Protein AF-0000000085178045 (afdb_homodimer)

Foldseek 3Di:
DDAAEEEEEFAAQAPCRLLRLQLSLLCLVQADPVRYHYWYWYQANVRWIATDDPVDQWDPNVDSVDIHGDDDDFTWDADFPDPFLRIAGPVPRHRDDTHAEYEYQYDFPCRQQLNVLVSCVRSLHFYFKFHNQLSNQQQFQVSLVVLCVVLVHFAFDKDKDAPVCNVVDAPVNRCVPQNDFKWKAQRRGDQCQLIDTHDDRVSVVVSNVSRVVPHRMMMIGHDDDFWKKKWKWFAAPDIFIFFIKTKDAPDPDRGNCLPRPDPPGIDIGPRDPDDPVLRVVVRVSVVSSCVSSRMGGIKMWIWGQHPVRRTHTYHIGRNFGRHPPTPHQSRVVSRPAHSNNSSVRSRVRSSVVSVVVVPDDDPVPD/DDAAEEEEEFAAQAPCRLLRLQLSLLCLVQADPVRYHYWYWYQANVRWIATDDPVPQWDPNVDSVDIHGDDDDFTWDADFPDPFLRIARPVPRHRDDTHAEYEYQYDFPCRQQLNVLVSCVRSLHFYFKFHNQLSNQQQFQVSLVVLCVVLVHFAFDKDKDAPVCNVVDAPVNRCVPQNDFKWKAQRRGDQCQLIDTHDDRVSVVVSNVSRVVPHRMMMIGHDDDFWKKKWKWFAAPDIFIFFIKTKDAPDPDRGNCLPRPDPPGIDIGPRDPDDPVLRVVVRVSVVSSCVSSRMGGIKMWIWGQHPVRRTHTYHIGRNFGNHPPTPHQSRVVSRPAHSNNSSVRSRVRSSVVSVVVVPDDDPVVD

Structure (mmCIF, N/CA/C/O backbone):
data_AF-0000000085178045-model_v1
#
loop_
_entity.id
_entity.type
_entity.pdbx_description
1 polymer 'D-alanine--D-alanine ligase'
#
loop_
_atom_site.group_PDB
_atom_site.id
_atom_site.type_symbol
_atom_site.label_atom_id
_atom_site.label_alt_id
_atom_site.label_comp_id
_atom_site.label_asym_id
_atom_site.label_entity_id
_atom_site.label_seq_id
_atom_site.pdbx_PDB_ins_code
_atom_site.Cartn_x
_atom_site.Cartn_y
_atom_site.Cartn_z
_atom_site.occupancy
_atom_site.B_iso_or_equiv
_atom_site.auth_seq_id
_atom_site.auth_comp_id
_atom_site.auth_asym_id
_atom_site.auth_atom_id
_atom_site.pdbx_PDB_model_num
ATOM 1 N N . MET A 1 1 ? 27.922 10.047 22.531 1 64.62 1 MET A N 1
ATOM 2 C CA . MET A 1 1 ? 27.5 9.07 21.547 1 64.62 1 MET A CA 1
ATOM 3 C C . MET A 1 1 ? 27.375 9.711 20.172 1 64.62 1 MET A C 1
ATOM 5 O O . MET A 1 1 ? 27.141 10.914 20.062 1 64.62 1 MET A O 1
ATOM 9 N N . ALA A 1 2 ? 27.75 9.148 19.156 1 86.88 2 ALA A N 1
ATOM 10 C CA . ALA A 1 2 ? 27.734 9.719 17.812 1 86.88 2 ALA A CA 1
ATOM 11 C C . ALA A 1 2 ? 26.312 10.125 17.391 1 86.88 2 ALA A C 1
ATOM 13 O O . ALA A 1 2 ? 25.359 9.43 17.719 1 86.88 2 ALA A O 1
ATOM 14 N N . LYS A 1 3 ? 26.203 11.328 16.875 1 94.88 3 LYS A N 1
ATOM 15 C CA . LYS A 1 3 ? 24.906 11.828 16.422 1 94.88 3 LYS A CA 1
ATOM 16 C C . LYS A 1 3 ? 24.312 10.914 15.359 1 94.88 3 LYS A C 1
ATOM 18 O O . LYS A 1 3 ? 25.031 10.352 14.531 1 94.88 3 LYS A O 1
ATOM 23 N N . GLN A 1 4 ? 23.047 10.727 15.445 1 96.69 4 GLN A N 1
ATOM 24 C CA . GLN A 1 4 ? 22.344 10.031 14.375 1 96.69 4 GLN A CA 1
ATOM 25 C C . GLN A 1 4 ? 22.125 10.938 13.172 1 96.69 4 GLN A C 1
ATOM 27 O O . GLN A 1 4 ? 21.844 12.133 13.328 1 96.69 4 GLN A O 1
ATOM 32 N N . ARG A 1 5 ? 22.328 10.414 12.055 1 97.56 5 ARG A N 1
ATOM 33 C CA . ARG A 1 5 ? 22.125 11.18 10.836 1 97.56 5 ARG A CA 1
ATOM 34 C C . ARG A 1 5 ? 20.719 10.984 10.281 1 97.56 5 ARG A C 1
ATOM 36 O O . ARG A 1 5 ? 20.312 9.859 9.977 1 97.56 5 ARG A O 1
ATOM 43 N N . VAL A 1 6 ? 19.953 12.07 10.156 1 98.5 6 VAL A N 1
ATOM 44 C CA . VAL A 1 6 ? 18.562 12.062 9.688 1 98.5 6 VAL A CA 1
ATOM 45 C C . VAL A 1 6 ? 18.5 12.625 8.266 1 98.5 6 VAL A C 1
ATOM 47 O O . VAL A 1 6 ? 18.906 13.758 8.023 1 98.5 6 VAL A O 1
ATOM 50 N N . GLY A 1 7 ? 18.078 11.758 7.324 1 98.56 7 GLY A N 1
ATOM 51 C CA . GLY A 1 7 ? 17.766 12.258 5.996 1 98.56 7 GLY A CA 1
ATOM 52 C C . GLY A 1 7 ? 16.391 12.883 5.895 1 98.56 7 GLY A C 1
ATOM 53 O O . GLY A 1 7 ? 15.383 12.188 6.047 1 98.56 7 GLY A O 1
ATOM 54 N N . ILE A 1 8 ? 16.328 14.18 5.672 1 98.56 8 ILE A N 1
ATOM 55 C CA . ILE A 1 8 ? 15.055 14.852 5.441 1 98.56 8 ILE A CA 1
ATOM 56 C C . ILE A 1 8 ? 14.711 14.828 3.955 1 98.56 8 ILE A C 1
ATOM 58 O O . ILE A 1 8 ? 15.422 15.422 3.139 1 98.56 8 ILE A O 1
ATOM 62 N N . VAL A 1 9 ? 13.672 14.125 3.584 1 98.5 9 VAL A N 1
ATOM 63 C CA . VAL A 1 9 ? 13.219 14.031 2.199 1 98.5 9 VAL A CA 1
ATOM 64 C C . VAL A 1 9 ? 12.039 14.969 1.978 1 98.5 9 VAL A C 1
ATOM 66 O O . VAL A 1 9 ? 11 14.844 2.635 1 98.5 9 VAL A O 1
ATOM 69 N N . PHE A 1 10 ? 12.188 15.891 1.045 1 98 10 PHE A N 1
ATOM 70 C CA . PHE A 1 10 ? 11.18 16.938 0.908 1 98 10 PHE A CA 1
ATOM 71 C C . PHE A 1 10 ? 11.047 17.375 -0.548 1 98 10 PHE A C 1
ATOM 73 O O . PHE A 1 10 ? 11.82 16.938 -1.405 1 98 10 PHE A O 1
ATOM 80 N N . GLY A 1 11 ? 10.016 18.156 -0.87 1 96.75 11 GLY A N 1
ATOM 81 C CA . GLY A 1 11 ? 9.641 18.531 -2.225 1 96.75 11 GLY A CA 1
ATOM 82 C C . GLY A 1 11 ? 8.617 17.609 -2.842 1 96.75 11 GLY A C 1
ATOM 83 O O . GLY A 1 11 ? 7.535 17.406 -2.287 1 96.75 11 GLY A O 1
ATOM 84 N N . GLY A 1 12 ? 9.07 17.094 -4.016 1 93.44 12 GLY A N 1
ATOM 85 C CA . GLY A 1 12 ? 8.203 16.109 -4.652 1 93.44 12 GLY A CA 1
ATOM 86 C C . GLY A 1 12 ? 7.477 16.656 -5.859 1 93.44 12 GLY A C 1
ATOM 87 O O . GLY A 1 12 ? 7.348 17.875 -6.016 1 93.44 12 GLY A O 1
ATOM 88 N N . LYS A 1 13 ? 7.055 15.75 -6.668 1 88.12 13 LYS A N 1
ATOM 89 C CA . LYS A 1 13 ? 6.242 16.031 -7.848 1 88.12 13 LYS A CA 1
ATOM 90 C C . LYS A 1 13 ? 4.762 16.109 -7.488 1 88.12 13 LYS A C 1
ATOM 92 O O . LYS A 1 13 ? 3.99 15.211 -7.824 1 88.12 13 LYS A O 1
ATOM 97 N N . SER A 1 14 ? 4.34 17.141 -6.824 1 84.44 14 SER A N 1
ATOM 98 C CA . SER A 1 14 ? 2.961 17.25 -6.367 1 84.44 14 SER A CA 1
ATOM 99 C C . SER A 1 14 ? 2.537 18.719 -6.242 1 84.44 14 SER A C 1
ATOM 101 O O . SER A 1 14 ? 3.381 19.609 -6.254 1 84.44 14 SER A O 1
ATOM 103 N N . ALA A 1 15 ? 1.228 18.891 -6.062 1 79.56 15 ALA A N 1
ATOM 104 C CA . ALA A 1 15 ? 0.651 20.234 -5.891 1 79.56 15 ALA A CA 1
ATOM 105 C C . ALA A 1 15 ? 1.087 20.844 -4.566 1 79.56 15 ALA A C 1
ATOM 107 O O . ALA A 1 15 ? 1.027 22.062 -4.395 1 79.56 15 ALA A O 1
ATOM 108 N N . GLU A 1 16 ? 1.63 20.031 -3.697 1 86.25 16 GLU A N 1
ATOM 109 C CA . GLU A 1 16 ? 1.984 20.484 -2.355 1 86.25 16 GLU A CA 1
ATOM 110 C C . GLU A 1 16 ? 3.498 20.609 -2.193 1 86.25 16 GLU A C 1
ATOM 112 O O . GLU A 1 16 ? 4.016 20.516 -1.078 1 86.25 16 GLU A O 1
ATOM 117 N N . HIS A 1 17 ? 4.184 20.781 -3.312 1 91.44 17 HIS A N 1
ATOM 118 C CA . HIS A 1 17 ? 5.637 20.906 -3.338 1 91.44 17 HIS A CA 1
ATOM 119 C C . HIS A 1 17 ? 6.113 22.031 -2.418 1 91.44 17 HIS A C 1
ATOM 121 O O . HIS A 1 17 ? 6.992 21.812 -1.581 1 91.44 17 HIS A O 1
ATOM 127 N N . GLU A 1 18 ? 5.48 23.188 -2.469 1 90.19 18 GLU A N 1
ATOM 128 C CA . GLU A 1 18 ? 5.934 24.344 -1.711 1 90.19 18 GLU A CA 1
ATOM 129 C C . GLU A 1 18 ? 5.645 24.188 -0.222 1 90.19 18 GLU A C 1
ATOM 131 O O . GLU A 1 18 ? 6.43 24.609 0.621 1 90.19 18 GLU A O 1
ATOM 136 N N . VAL A 1 19 ? 4.516 23.516 0.071 1 89.88 19 VAL A N 1
ATOM 137 C CA . VAL A 1 19 ? 4.191 23.234 1.466 1 89.88 19 VAL A CA 1
ATOM 138 C C . VAL A 1 19 ? 5.234 22.297 2.057 1 89.88 19 VAL A C 1
ATOM 140 O O . VAL A 1 19 ? 5.652 22.453 3.207 1 89.88 19 VAL A O 1
ATOM 143 N N . SER A 1 20 ? 5.629 21.328 1.299 1 94.69 20 SER A N 1
ATOM 144 C CA . SER A 1 20 ? 6.672 20.391 1.699 1 94.69 20 SER A CA 1
ATOM 145 C C . SER A 1 20 ? 7.98 21.109 1.999 1 94.69 20 SER A C 1
ATOM 147 O O . SER A 1 20 ? 8.641 20.812 2.996 1 94.69 20 SER A O 1
ATOM 149 N N . LEU A 1 21 ? 8.328 22.125 1.144 1 96.25 21 LEU A N 1
ATOM 150 C CA . LEU A 1 21 ? 9.547 22.891 1.356 1 96.25 21 LEU A CA 1
ATOM 151 C C . LEU A 1 21 ? 9.477 23.672 2.67 1 96.25 21 LEU A C 1
ATOM 153 O O . LEU A 1 21 ? 10.445 23.688 3.434 1 96.25 21 LEU A O 1
ATOM 157 N N . GLN A 1 22 ? 8.359 24.234 2.934 1 94.19 22 GLN A N 1
ATOM 158 C CA . GLN A 1 22 ? 8.172 24.984 4.172 1 94.19 22 GLN A CA 1
ATOM 159 C C . GLN A 1 22 ? 8.281 24.062 5.391 1 94.19 22 GLN A C 1
ATOM 161 O O . GLN A 1 22 ? 8.914 24.422 6.383 1 94.19 22 GLN A O 1
ATOM 166 N N . SER A 1 23 ? 7.625 22.938 5.293 1 95.31 23 SER A N 1
ATOM 167 C CA . SER A 1 23 ? 7.672 21.969 6.379 1 95.31 23 SER A CA 1
ATOM 168 C C . SER A 1 23 ? 9.102 21.516 6.656 1 95.31 23 SER A C 1
ATOM 170 O O . SER A 1 23 ? 9.516 21.422 7.812 1 95.31 23 SER A O 1
ATOM 172 N N . ALA A 1 24 ? 9.836 21.25 5.598 1 96.75 24 ALA A N 1
ATOM 173 C CA . ALA A 1 24 ? 11.227 20.828 5.746 1 96.75 24 ALA A CA 1
ATOM 174 C C . ALA A 1 24 ? 12.047 21.906 6.449 1 96.75 24 ALA A C 1
ATOM 176 O O . ALA A 1 24 ? 12.844 21.609 7.34 1 96.75 24 ALA A O 1
ATOM 177 N N . LYS A 1 25 ? 11.828 23.141 6.031 1 96.38 25 LYS A N 1
ATOM 178 C CA . LYS A 1 25 ? 12.539 24.25 6.664 1 96.38 25 LYS A CA 1
ATOM 179 C C . LYS A 1 25 ? 12.289 24.266 8.172 1 96.38 25 LYS A C 1
ATOM 181 O O . LYS A 1 25 ? 13.227 24.422 8.953 1 96.38 25 LYS A O 1
ATOM 186 N N . ASN A 1 26 ? 11.055 24.141 8.562 1 95.56 26 ASN A N 1
ATOM 187 C CA . ASN A 1 26 ? 10.695 24.172 9.969 1 95.56 26 ASN A CA 1
ATOM 188 C C . ASN A 1 26 ? 11.336 23.016 10.734 1 95.5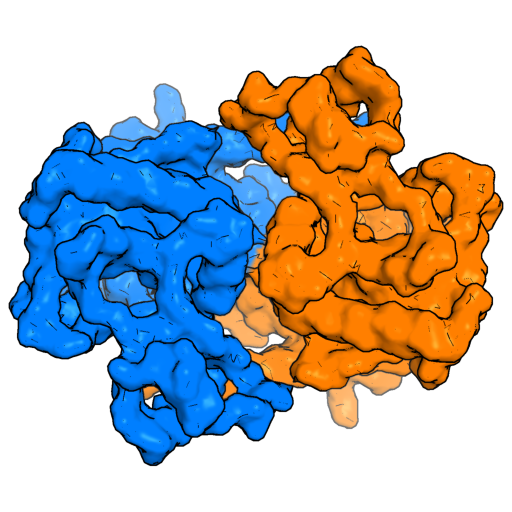6 26 ASN A C 1
ATOM 190 O O . ASN A 1 26 ? 11.82 23.203 11.852 1 95.56 26 ASN A O 1
ATOM 194 N N . ILE A 1 27 ? 11.344 21.828 10.148 1 97.12 27 ILE A N 1
ATOM 195 C CA . ILE A 1 27 ? 11.93 20.656 10.781 1 97.12 27 ILE A CA 1
ATOM 196 C C . ILE A 1 27 ? 13.438 20.859 10.953 1 97.12 27 ILE A C 1
ATOM 198 O O . ILE A 1 27 ? 13.984 20.625 12.031 1 97.12 27 ILE A O 1
ATOM 202 N N . VAL A 1 28 ? 14.086 21.312 9.898 1 97.12 28 VAL A N 1
ATOM 203 C CA . VAL A 1 28 ? 15.531 21.516 9.922 1 97.12 28 VAL A CA 1
ATOM 204 C C . VAL A 1 28 ? 15.891 22.547 10.984 1 97.12 28 VAL A C 1
ATOM 206 O O . VAL A 1 28 ? 16.859 22.375 11.719 1 97.12 28 VAL A O 1
ATOM 209 N N . ASP A 1 29 ? 15.094 23.594 11.102 1 96.06 29 ASP A N 1
ATOM 210 C CA . ASP A 1 29 ? 15.359 24.656 12.055 1 96.06 29 ASP A CA 1
ATOM 211 C C . ASP A 1 29 ? 15.164 24.188 13.484 1 96.06 29 ASP A C 1
ATOM 213 O O . ASP A 1 29 ? 15.875 24.625 14.398 1 96.06 29 ASP A O 1
ATOM 217 N N . ALA A 1 30 ? 14.289 23.281 13.68 1 97 30 ALA A N 1
ATOM 218 C CA . ALA A 1 30 ? 13.852 22.969 15.039 1 97 30 ALA A CA 1
ATOM 219 C C . ALA A 1 30 ? 14.516 21.688 15.547 1 97 30 ALA A C 1
ATOM 221 O O . ALA A 1 30 ? 14.523 21.438 16.75 1 97 30 ALA A O 1
ATOM 222 N N . ILE A 1 31 ? 15.016 20.859 14.68 1 97.81 31 ILE A N 1
ATOM 223 C CA . ILE A 1 31 ? 15.539 19.547 15.055 1 97.81 31 ILE A CA 1
ATOM 224 C C . ILE A 1 31 ? 16.672 19.719 16.062 1 97.81 31 ILE A C 1
ATOM 226 O O . ILE A 1 31 ? 17.453 20.672 15.969 1 97.81 31 ILE A O 1
ATOM 230 N N . ASP A 1 32 ? 16.75 18.859 17.094 1 97.81 32 ASP A N 1
ATOM 231 C CA . ASP A 1 32 ? 17.781 18.906 18.141 1 97.81 32 ASP A CA 1
ATOM 232 C C . ASP A 1 32 ? 19.156 18.609 17.547 1 97.81 32 ASP A C 1
ATOM 234 O O . ASP A 1 32 ? 19.562 17.453 17.453 1 97.81 32 ASP A O 1
ATOM 238 N N . LYS A 1 33 ? 19.906 19.562 17.344 1 96.25 33 LYS A N 1
ATOM 239 C CA . LYS A 1 33 ? 21.188 19.453 16.656 1 96.25 33 LYS A CA 1
ATOM 240 C C . LYS A 1 33 ? 22.234 18.812 17.562 1 96.25 33 LYS A C 1
ATOM 242 O O . LYS A 1 33 ? 23.297 18.406 17.094 1 96.25 33 LYS A O 1
ATOM 247 N N . SER A 1 34 ? 21.922 18.766 18.766 1 97.25 34 SER A N 1
ATOM 248 C CA . SER A 1 34 ? 22.844 18.094 19.672 1 97.25 34 SER A CA 1
ATOM 249 C C . SER A 1 34 ? 22.719 16.578 19.531 1 97.25 34 SER A C 1
ATOM 251 O O . SER A 1 34 ? 23.641 15.836 19.891 1 97.25 34 SER A O 1
ATOM 253 N N . ARG A 1 35 ? 21.656 16.141 18.953 1 97.19 35 ARG A N 1
ATOM 254 C CA . ARG A 1 35 ? 21.406 14.703 18.875 1 97.19 35 ARG A CA 1
ATOM 255 C C . ARG A 1 35 ? 21.453 14.211 17.422 1 97.19 35 ARG A C 1
ATOM 257 O O . ARG A 1 35 ? 21.75 13.039 17.172 1 97.19 35 ARG A O 1
ATOM 264 N N . PHE A 1 36 ? 21.156 15.18 16.547 1 98 36 PHE A N 1
ATOM 265 C CA . PHE A 1 36 ? 20.969 14.734 15.164 1 98 36 PHE A CA 1
ATOM 266 C C . PHE A 1 36 ? 21.766 15.602 14.195 1 98 36 PHE A C 1
ATOM 268 O O . PHE A 1 36 ? 21.844 16.828 14.375 1 98 36 PHE A O 1
ATOM 275 N N . ASP A 1 37 ? 22.375 14.93 13.211 1 97.12 37 ASP A N 1
ATOM 276 C CA . ASP A 1 37 ? 22.844 15.586 11.992 1 97.12 37 ASP A CA 1
ATOM 277 C C . ASP A 1 37 ? 21.859 15.398 10.852 1 97.12 37 ASP A C 1
ATOM 279 O O . ASP A 1 37 ? 21.156 14.383 10.781 1 97.12 37 ASP A O 1
ATOM 283 N N . VAL A 1 38 ? 21.797 16.406 9.961 1 97.25 38 VAL A N 1
ATOM 284 C CA . VAL A 1 38 ? 20.766 16.344 8.938 1 97.25 38 VAL A CA 1
ATOM 285 C C . VAL A 1 38 ? 21.406 16.234 7.555 1 97.25 38 VAL A C 1
ATOM 287 O O . VAL A 1 38 ? 22.438 16.844 7.285 1 97.25 38 VAL A O 1
ATOM 290 N N . VAL A 1 39 ? 20.906 15.375 6.754 1 97.5 39 VAL A N 1
ATOM 291 C CA . VAL A 1 39 ? 21.156 15.305 5.316 1 97.5 39 VAL A CA 1
ATOM 292 C C . VAL A 1 39 ? 19.891 15.656 4.547 1 97.5 39 VAL A C 1
ATOM 294 O O . VAL A 1 39 ? 18.828 15.062 4.777 1 97.5 39 VAL A O 1
ATOM 297 N N . LEU A 1 40 ? 20.016 16.656 3.684 1 98.25 40 LEU A N 1
ATOM 298 C CA . LEU A 1 40 ? 18.828 17.141 2.975 1 98.25 40 LEU A CA 1
ATOM 299 C C . LEU A 1 40 ? 18.719 16.484 1.602 1 98.25 40 LEU A C 1
ATOM 301 O O . LEU A 1 40 ? 19.641 16.578 0.786 1 98.25 40 LEU A O 1
ATOM 305 N N . LEU A 1 41 ? 17.672 15.82 1.4 1 98.31 41 LEU A N 1
ATOM 306 C CA . LEU A 1 41 ? 17.359 15.148 0.141 1 98.31 41 LEU A CA 1
ATOM 307 C C . LEU A 1 41 ? 16.141 15.781 -0.52 1 98.31 41 LEU A C 1
ATOM 309 O O . LEU A 1 41 ? 15.008 15.406 -0.218 1 98.31 41 LEU A O 1
ATOM 313 N N . GLY A 1 42 ? 16.391 16.688 -1.422 1 98.19 42 GLY A N 1
ATOM 314 C CA . GLY A 1 42 ? 15.312 17.391 -2.1 1 98.19 42 GLY A CA 1
ATOM 315 C C . GLY A 1 42 ? 14.836 16.688 -3.357 1 98.19 42 GLY A C 1
ATOM 316 O O . GLY A 1 42 ? 15.648 16.141 -4.109 1 98.19 42 GLY A O 1
ATOM 317 N N . ILE A 1 43 ? 13.57 16.641 -3.531 1 97.56 43 ILE A N 1
ATOM 318 C CA . ILE A 1 43 ? 12.961 16.156 -4.758 1 97.56 43 ILE A CA 1
ATOM 319 C C . ILE A 1 43 ? 12.422 17.328 -5.574 1 97.56 43 ILE A C 1
ATOM 321 O O . ILE A 1 43 ? 11.57 18.078 -5.098 1 97.56 43 ILE A O 1
ATOM 325 N N . ASP A 1 44 ? 12.836 17.469 -6.75 1 95.44 44 ASP A N 1
ATOM 326 C CA . ASP A 1 44 ? 12.375 18.609 -7.555 1 95.44 44 ASP A CA 1
ATOM 327 C C . ASP A 1 44 ? 11.016 18.312 -8.188 1 95.44 44 ASP A C 1
ATOM 329 O O . ASP A 1 44 ? 10.43 17.266 -7.945 1 95.44 44 ASP A O 1
ATOM 333 N N . LYS A 1 45 ? 10.477 19.219 -8.961 1 91.75 45 LYS A N 1
ATOM 334 C CA . LYS A 1 45 ? 9.109 19.141 -9.477 1 91.75 45 LYS A CA 1
ATOM 335 C C . LYS A 1 45 ? 9 18.094 -10.586 1 91.75 45 LYS A C 1
ATOM 337 O O . LYS A 1 45 ? 7.898 17.719 -10.984 1 91.75 45 LYS A O 1
ATOM 342 N N . GLN A 1 46 ? 10.148 17.594 -11.047 1 88.88 46 GLN A N 1
ATOM 343 C CA . GLN A 1 46 ? 10.141 16.516 -12.016 1 88.88 46 GLN A CA 1
ATOM 344 C C . GLN A 1 46 ? 10.258 15.156 -11.328 1 88.88 46 GLN A C 1
ATOM 346 O O . GLN A 1 46 ? 10.094 14.109 -11.969 1 88.88 46 GLN A O 1
ATOM 351 N N . GLY A 1 47 ? 10.469 15.188 -10.016 1 93.25 47 GLY A N 1
ATOM 352 C CA . GLY A 1 47 ? 10.516 13.961 -9.242 1 93.25 47 GLY A CA 1
ATOM 353 C C . GLY A 1 47 ? 11.93 13.461 -9.008 1 93.25 47 GLY A C 1
ATOM 354 O O . GLY A 1 47 ? 12.133 12.422 -8.375 1 93.25 47 GLY A O 1
ATOM 355 N N . GLN A 1 48 ? 12.953 14.219 -9.445 1 95.69 48 GLN A N 1
ATOM 356 C CA . GLN A 1 48 ? 14.344 13.789 -9.297 1 95.69 48 GLN A CA 1
ATOM 357 C C . GLN A 1 48 ? 14.883 14.148 -7.914 1 95.69 48 GLN A C 1
ATOM 359 O O . GLN A 1 48 ? 14.609 15.234 -7.398 1 95.69 48 GLN A O 1
ATOM 364 N N . TRP A 1 49 ? 15.664 13.289 -7.363 1 97.81 49 TRP A N 1
ATOM 365 C CA . TRP A 1 49 ? 16.219 13.453 -6.023 1 97.81 49 TRP A CA 1
ATOM 366 C C . TRP A 1 49 ? 17.594 14.094 -6.082 1 97.81 49 TRP A C 1
ATOM 368 O O . TRP A 1 49 ? 18.422 13.742 -6.93 1 97.81 49 TRP A O 1
ATOM 378 N N . HIS A 1 50 ? 17.859 14.992 -5.133 1 97.56 50 HIS A N 1
ATOM 379 C CA . HIS A 1 50 ? 19.125 15.688 -5.043 1 97.56 50 HIS A CA 1
ATOM 380 C C . HIS A 1 50 ? 19.594 15.82 -3.596 1 97.56 50 HIS A C 1
ATOM 382 O O . HIS A 1 50 ? 18.766 15.898 -2.684 1 97.56 50 HIS A O 1
ATOM 388 N N . VAL A 1 51 ? 20.891 15.805 -3.436 1 97.56 51 VAL A N 1
ATOM 389 C CA . VAL A 1 51 ? 21.438 16.203 -2.145 1 97.56 51 VAL A CA 1
ATOM 390 C C . VAL A 1 51 ? 21.609 17.719 -2.104 1 97.56 51 VAL A C 1
ATOM 392 O O . VAL A 1 51 ? 22.172 18.312 -3.021 1 97.56 51 VAL A O 1
ATOM 395 N N . ASN A 1 52 ? 21.078 18.266 -1.081 1 96.5 52 ASN A N 1
ATOM 396 C CA . ASN A 1 52 ? 21.141 19.719 -0.971 1 96.5 52 ASN A CA 1
ATOM 397 C C . ASN A 1 52 ? 21.969 20.141 0.246 1 96.5 52 ASN A C 1
ATOM 399 O O . ASN A 1 52 ? 21.938 19.469 1.279 1 96.5 52 ASN A O 1
ATOM 403 N N . ASP A 1 53 ? 22.609 21.297 0.096 1 92.69 53 ASP A N 1
ATOM 404 C CA . ASP A 1 53 ? 23.359 21.906 1.191 1 92.69 53 ASP A CA 1
ATOM 405 C C . ASP A 1 53 ? 22.422 22.625 2.166 1 92.69 53 ASP A C 1
ATOM 407 O O . ASP A 1 53 ? 21.641 23.484 1.764 1 92.69 53 ASP A O 1
ATOM 411 N N . ALA A 1 54 ? 22.562 22.328 3.406 1 89.44 54 ALA A N 1
ATOM 412 C CA . ALA A 1 54 ? 21.656 22.844 4.434 1 89.44 54 ALA A CA 1
ATOM 413 C C . ALA A 1 54 ? 21.703 24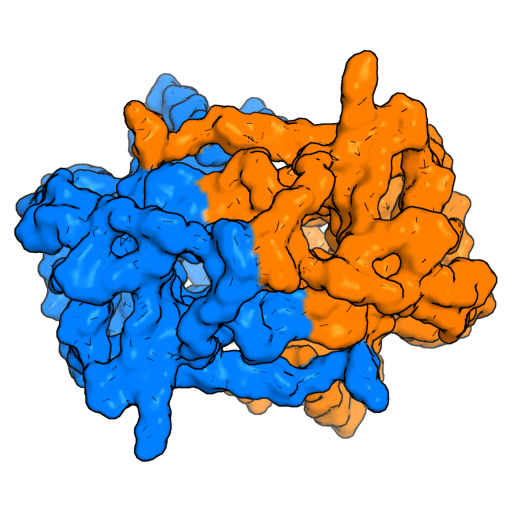.375 4.492 1 89.44 54 ALA A C 1
ATOM 415 O O . ALA A 1 54 ? 20.734 25.016 4.914 1 89.44 54 ALA A O 1
ATOM 416 N N . SER A 1 55 ? 22.781 24.969 4.023 1 90.06 55 SER A N 1
ATOM 417 C CA . SER A 1 55 ? 22.938 26.422 4.098 1 90.06 55 SER A CA 1
ATOM 418 C C . SER A 1 55 ? 22.219 27.125 2.939 1 90.06 55 SER A C 1
ATOM 420 O O . SER A 1 55 ? 21.984 28.328 2.984 1 90.06 55 SER A O 1
ATOM 422 N N . GLN A 1 56 ? 21.844 26.328 1.867 1 93.38 56 GLN A N 1
ATOM 423 C CA . GLN A 1 56 ? 21.297 26.984 0.687 1 93.38 56 GLN A CA 1
ATOM 424 C C . GLN A 1 56 ? 20.344 26.062 -0.077 1 93.38 56 GLN A C 1
ATOM 426 O O . GLN A 1 56 ? 20.391 26.016 -1.309 1 93.38 56 GLN A O 1
ATOM 431 N N . TYR A 1 57 ? 19.547 25.391 0.6 1 94.94 57 TYR A N 1
ATOM 432 C CA . TYR A 1 57 ? 18.719 24.406 -0.094 1 94.94 57 TYR A CA 1
ATOM 433 C C . TYR A 1 57 ? 17.391 25.031 -0.538 1 94.94 57 TYR A C 1
ATOM 435 O O . TYR A 1 57 ? 16.656 24.422 -1.31 1 94.94 57 TYR A O 1
ATOM 443 N N . LEU A 1 58 ? 17.094 26.281 -0.098 1 97 58 LEU A N 1
ATOM 444 C CA . LEU A 1 58 ? 15.844 26.938 -0.463 1 97 58 LEU A CA 1
ATOM 445 C C . LEU A 1 58 ? 16.094 28.328 -1.017 1 97 58 LEU A C 1
ATOM 447 O O . LEU A 1 58 ? 16.953 29.062 -0.51 1 97 58 LEU A O 1
ATOM 451 N N . LEU A 1 59 ? 15.352 28.625 -2.01 1 96 59 LEU A N 1
ATOM 452 C CA . LEU A 1 59 ? 15.234 30 -2.482 1 96 59 LEU A CA 1
ATOM 453 C C . LEU A 1 59 ? 14 30.672 -1.895 1 96 59 LEU A C 1
ATOM 455 O O . LEU A 1 59 ? 12.945 30.062 -1.781 1 96 59 LEU A O 1
ATOM 459 N N . ASN A 1 60 ? 14.102 31.938 -1.47 1 94.88 60 ASN A N 1
ATOM 460 C CA . ASN A 1 60 ? 13 32.688 -0.877 1 94.88 60 ASN A CA 1
ATOM 461 C C . ASN A 1 60 ? 12.391 31.953 0.31 1 94.88 60 ASN A C 1
ATOM 463 O O . ASN A 1 60 ? 11.172 31.797 0.39 1 94.88 60 ASN A O 1
ATOM 467 N N . ALA A 1 61 ? 13.188 31.469 1.171 1 91.62 61 ALA A N 1
ATOM 468 C CA . ALA A 1 61 ? 12.812 30.562 2.252 1 91.62 61 ALA A CA 1
ATOM 469 C C . ALA A 1 61 ? 11.773 31.203 3.17 1 91.62 61 ALA A C 1
ATOM 471 O O . ALA A 1 61 ? 10.977 30.516 3.797 1 91.62 61 ALA A O 1
ATOM 472 N N . ASP A 1 62 ? 11.734 32.5 3.209 1 89.94 62 ASP A N 1
ATOM 473 C CA . ASP A 1 62 ? 10.859 33.188 4.152 1 89.94 62 ASP A CA 1
ATOM 474 C C . ASP A 1 62 ? 9.625 33.75 3.449 1 89.94 62 ASP A C 1
ATOM 476 O O . ASP A 1 62 ? 8.883 34.562 4.023 1 89.94 62 ASP A O 1
ATOM 480 N N . ASP A 1 63 ? 9.414 33.344 2.184 1 90.19 63 ASP A N 1
ATOM 481 C CA . ASP A 1 63 ? 8.258 33.75 1.397 1 90.19 63 ASP A CA 1
ATOM 482 C C . ASP A 1 63 ? 7.488 32.531 0.879 1 90.19 63 ASP A C 1
ATOM 484 O O . ASP A 1 63 ? 7.785 32.031 -0.203 1 90.19 63 ASP A O 1
ATOM 488 N N . PRO A 1 64 ? 6.539 32.188 1.603 1 83.5 64 PRO A N 1
ATOM 489 C CA . PRO A 1 64 ? 5.797 30.969 1.25 1 83.5 64 PRO A CA 1
ATOM 490 C C . PRO A 1 64 ? 5.246 31 -0.175 1 83.5 64 PRO A C 1
ATOM 492 O O . PRO A 1 64 ? 5.109 29.953 -0.815 1 83.5 64 PRO A O 1
ATOM 495 N N . ALA A 1 65 ? 4.949 32.125 -0.674 1 83.56 65 ALA A N 1
ATOM 496 C CA . ALA A 1 65 ? 4.355 32.25 -2.002 1 83.56 65 ALA A CA 1
ATOM 497 C C . ALA A 1 65 ? 5.391 32 -3.094 1 83.56 65 ALA A C 1
ATOM 499 O O . ALA A 1 65 ? 5.035 31.672 -4.227 1 83.56 65 ALA A O 1
ATOM 500 N N . HIS A 1 66 ? 6.707 32.125 -2.699 1 91 66 HIS A N 1
ATOM 501 C CA . HIS A 1 66 ? 7.734 32.062 -3.734 1 91 66 HIS A CA 1
ATOM 502 C C . HIS A 1 66 ? 8.836 31.078 -3.357 1 91 66 HIS A C 1
ATOM 504 O O . HIS A 1 66 ? 9.859 31 -4.039 1 91 66 HIS A O 1
ATOM 510 N N . ILE A 1 67 ? 8.648 30.406 -2.309 1 93.69 67 ILE A N 1
ATOM 511 C CA . ILE A 1 67 ? 9.656 29.453 -1.867 1 93.69 67 ILE A CA 1
ATOM 512 C C . ILE A 1 67 ? 9.906 28.422 -2.969 1 93.69 67 ILE A C 1
ATOM 514 O O . ILE A 1 67 ? 8.977 28 -3.654 1 93.69 67 ILE A O 1
ATOM 518 N N . ALA A 1 68 ? 11.172 28.047 -3.17 1 95.44 68 ALA A N 1
ATOM 519 C CA . ALA A 1 68 ? 11.539 27.062 -4.195 1 95.44 68 ALA A CA 1
ATOM 520 C C . ALA A 1 68 ? 12.75 26.25 -3.76 1 95.44 68 ALA A C 1
ATOM 522 O O . ALA A 1 68 ? 13.562 26.703 -2.951 1 95.44 68 ALA A O 1
ATOM 523 N N . LEU A 1 69 ? 12.797 25.094 -4.242 1 96.12 69 LEU A N 1
ATOM 524 C CA . LEU A 1 69 ? 13.969 24.25 -4.023 1 96.12 69 LEU A CA 1
ATOM 525 C C . LEU A 1 69 ? 15.18 24.812 -4.777 1 96.12 69 LEU A C 1
ATOM 527 O O . LEU A 1 69 ? 15.086 25.109 -5.969 1 96.12 69 LEU A O 1
ATOM 531 N N . ASN A 1 70 ? 16.25 24.984 -4.039 1 96.31 70 ASN A N 1
ATOM 532 C CA . ASN A 1 70 ? 17.484 25.375 -4.715 1 96.31 70 ASN A CA 1
ATOM 533 C C . ASN A 1 70 ? 18.109 24.203 -5.453 1 96.31 70 ASN A C 1
ATOM 535 O O . ASN A 1 70 ? 18.422 23.172 -4.848 1 96.31 70 ASN A O 1
ATOM 539 N N . PRO A 1 71 ? 18.312 24.328 -6.742 1 93.19 71 PRO A N 1
ATOM 540 C CA . PRO A 1 71 ? 18.828 23.188 -7.52 1 93.19 71 PRO A CA 1
ATOM 541 C C . PRO A 1 71 ? 20.188 22.719 -7.023 1 93.19 71 PRO A C 1
ATOM 543 O O . PRO A 1 71 ? 21 23.531 -6.559 1 93.19 71 PRO A O 1
ATOM 546 N N . SER A 1 72 ? 20.359 21.469 -7.059 1 93.44 72 SER A N 1
ATOM 547 C CA . SER A 1 72 ? 21.625 20.812 -6.707 1 93.44 72 SER A CA 1
ATOM 548 C C . SER A 1 72 ? 22.125 19.953 -7.859 1 93.44 72 SER A C 1
ATOM 550 O O . SER A 1 72 ? 21.344 19.406 -8.625 1 93.44 72 SER A O 1
ATOM 552 N N . GLU A 1 73 ? 23.422 19.781 -7.938 1 91.12 73 GLU A N 1
ATOM 553 C CA . GLU A 1 73 ? 24.016 19.031 -9.039 1 91.12 73 GLU A CA 1
ATOM 554 C C . GLU A 1 73 ? 24.188 17.562 -8.688 1 91.12 73 GLU A C 1
ATOM 556 O O . GLU A 1 73 ? 24.453 16.734 -9.562 1 91.12 73 GLU A O 1
ATOM 561 N N . ILE A 1 74 ? 24.078 17.266 -7.461 1 95.56 74 ILE A N 1
ATOM 562 C CA . ILE A 1 74 ? 24.297 15.883 -7.047 1 95.56 74 ILE A CA 1
ATOM 563 C C . ILE A 1 74 ? 22.969 15.133 -7.043 1 95.56 74 ILE A C 1
ATOM 565 O O . ILE A 1 74 ? 22.156 15.305 -6.137 1 95.56 74 ILE A O 1
ATOM 569 N N . SER A 1 75 ? 22.797 14.305 -8.031 1 96.69 75 SER A N 1
ATOM 570 C CA . SER A 1 75 ? 21.609 13.453 -8.117 1 96.69 75 SER A CA 1
ATOM 571 C C . SER A 1 75 ? 21.781 12.18 -7.297 1 96.69 75 SER A C 1
ATOM 573 O O . SER A 1 75 ? 22.906 11.664 -7.172 1 96.69 75 SER A O 1
ATOM 575 N N . VAL A 1 76 ? 20.719 11.711 -6.785 1 98.06 76 VAL A N 1
ATOM 576 C CA . VAL A 1 76 ? 20.781 10.594 -5.844 1 98.06 76 VAL A CA 1
ATOM 577 C C . VAL A 1 76 ? 20.266 9.32 -6.516 1 98.06 76 VAL A C 1
ATOM 579 O O . VAL A 1 76 ? 19.266 9.367 -7.254 1 98.06 76 VAL A O 1
ATOM 582 N N . ALA A 1 77 ? 20.938 8.227 -6.32 1 98.19 77 ALA A N 1
ATOM 583 C CA . ALA A 1 77 ? 20.469 6.879 -6.621 1 98.19 77 ALA A CA 1
ATOM 584 C C . ALA A 1 77 ? 20.391 6.031 -5.359 1 98.19 77 ALA A C 1
ATOM 586 O O . ALA A 1 77 ? 21.094 6.301 -4.379 1 98.19 77 ALA A O 1
ATOM 587 N N . THR A 1 78 ? 19.547 5.094 -5.34 1 98.12 78 THR A N 1
ATOM 588 C CA . THR A 1 78 ? 19.375 4.188 -4.207 1 98.12 78 THR A CA 1
ATOM 589 C C . THR A 1 78 ? 19.859 2.781 -4.566 1 98.12 78 THR A C 1
ATOM 591 O O . THR A 1 78 ? 19.578 2.291 -5.664 1 98.12 78 THR A O 1
ATOM 594 N N . VAL A 1 79 ? 20.562 2.156 -3.707 1 97.88 79 VAL A N 1
ATOM 595 C CA . VAL A 1 79 ? 21.031 0.785 -3.881 1 97.88 79 VAL A CA 1
ATOM 596 C C . VAL A 1 79 ? 20.188 -0.161 -3.023 1 97.88 79 VAL A C 1
ATOM 598 O O . VAL A 1 79 ? 20.359 -0.213 -1.803 1 97.88 79 VAL A O 1
ATOM 601 N N . PRO A 1 80 ? 19.328 -0.932 -3.609 1 97.12 80 PRO A N 1
ATOM 602 C CA . PRO A 1 80 ? 18.453 -1.801 -2.816 1 97.12 80 PRO A CA 1
ATOM 603 C C . PRO A 1 80 ? 19.203 -2.982 -2.199 1 97.12 80 PRO A C 1
ATOM 605 O O . PRO A 1 80 ? 20.109 -3.533 -2.82 1 97.12 80 PRO A O 1
ATOM 608 N N . GLY A 1 81 ? 18.812 -3.354 -0.955 1 94.69 81 GLY A N 1
ATOM 609 C CA . GLY A 1 81 ? 19.219 -4.613 -0.347 1 94.69 81 GLY A CA 1
ATOM 610 C C . GLY A 1 81 ? 20.438 -4.484 0.542 1 94.69 81 GLY A C 1
ATOM 611 O O . GLY A 1 81 ? 20.719 -5.379 1.34 1 94.69 81 GLY A O 1
ATOM 612 N N . VAL A 1 82 ? 21.188 -3.361 0.388 1 94.69 82 VAL A N 1
ATOM 613 C CA . VAL A 1 82 ? 22.422 -3.227 1.166 1 94.69 82 VAL A CA 1
ATOM 614 C C . VAL A 1 82 ? 22.109 -2.574 2.512 1 94.69 82 VAL A C 1
ATOM 616 O O . VAL A 1 82 ? 21.094 -1.884 2.656 1 94.69 82 VAL A O 1
ATOM 619 N N . ILE A 1 83 ? 23 -2.758 3.467 1 92.69 83 ILE A N 1
ATOM 620 C CA . ILE A 1 83 ? 22.797 -2.225 4.812 1 92.69 83 ILE A CA 1
ATOM 621 C C . ILE A 1 83 ? 23.578 -0.915 4.961 1 92.69 83 ILE A C 1
ATOM 623 O O . ILE A 1 83 ? 23.266 -0.101 5.836 1 92.69 83 ILE A O 1
ATOM 627 N N . HIS A 1 84 ? 24.609 -0.707 4.141 1 94.69 84 HIS A N 1
ATOM 628 C CA . HIS A 1 84 ? 25.391 0.527 4.086 1 94.69 84 HIS A CA 1
ATOM 629 C C . HIS A 1 84 ? 25.516 1.029 2.652 1 94.69 84 HIS A C 1
ATOM 631 O O . HIS A 1 84 ? 25.438 0.246 1.704 1 94.69 84 HIS A O 1
ATOM 637 N N . GLY A 1 85 ? 25.688 2.262 2.602 1 95.56 85 GLY A N 1
ATOM 638 C CA . GLY A 1 85 ? 25.859 2.838 1.277 1 95.56 85 GLY A CA 1
ATOM 639 C C . GLY A 1 85 ? 24.594 2.775 0.436 1 95.56 85 GLY A C 1
ATOM 640 O O . GLY A 1 85 ? 24.672 2.557 -0.775 1 95.56 85 GLY A O 1
ATOM 641 N N . GLN A 1 86 ? 23.484 2.932 1.064 1 97.31 86 GLN A N 1
ATOM 642 C CA . GLN A 1 86 ? 22.188 2.783 0.408 1 97.31 86 GLN A CA 1
ATOM 643 C C . GLN A 1 86 ? 21.938 3.92 -0.577 1 97.31 86 GLN A C 1
ATOM 645 O O . GLN A 1 86 ? 21.125 3.783 -1.499 1 97.31 86 GLN A O 1
ATOM 650 N N . LEU A 1 87 ? 22.578 5.051 -0.363 1 98 87 LEU A N 1
ATOM 651 C CA . LEU A 1 87 ? 22.453 6.199 -1.253 1 98 87 LEU A CA 1
ATOM 652 C C . LEU A 1 87 ? 23.797 6.527 -1.897 1 98 87 LEU A C 1
ATOM 654 O O . LEU A 1 87 ? 24.812 6.617 -1.208 1 98 87 LEU A O 1
ATOM 658 N N . ILE A 1 88 ? 23.734 6.691 -3.219 1 98.12 88 ILE A N 1
ATOM 659 C CA . ILE A 1 88 ? 24.969 7.031 -3.93 1 98.12 88 ILE A CA 1
ATOM 660 C C . ILE A 1 88 ? 24.703 8.195 -4.887 1 98.12 88 ILE A C 1
ATOM 662 O O . ILE A 1 88 ? 23.547 8.508 -5.184 1 98.12 88 ILE A O 1
ATOM 666 N N . ASN A 1 89 ? 25.797 8.859 -5.238 1 97.75 89 ASN A N 1
ATOM 667 C CA . ASN A 1 89 ? 25.734 9.836 -6.324 1 97.75 89 ASN A CA 1
ATOM 668 C C . ASN A 1 89 ? 25.422 9.164 -7.66 1 97.75 89 ASN A C 1
ATOM 670 O O . ASN A 1 89 ? 26.203 8.328 -8.141 1 97.75 89 ASN A O 1
ATOM 674 N N . ALA A 1 90 ? 24.359 9.508 -8.242 1 97.06 90 ALA A N 1
ATOM 675 C CA . ALA A 1 90 ? 23.906 8.859 -9.477 1 97.06 90 ALA A CA 1
ATOM 676 C C . ALA A 1 90 ? 24.891 9.117 -10.617 1 97.06 90 ALA A C 1
ATOM 678 O O . ALA A 1 90 ? 24.906 8.383 -11.609 1 97.06 90 ALA A O 1
ATOM 679 N N . GLY A 1 91 ? 25.703 10.141 -10.484 1 95.62 91 GLY A N 1
ATOM 680 C CA . GLY A 1 91 ? 26.594 10.539 -11.555 1 95.62 91 GLY A CA 1
ATOM 681 C C . GLY A 1 91 ? 27.953 9.859 -11.484 1 95.62 91 GLY A C 1
ATOM 682 O O . GLY A 1 91 ? 28.625 9.703 -12.508 1 95.62 91 GLY A O 1
ATOM 683 N N . ASN A 1 92 ? 28.391 9.453 -10.258 1 95.62 92 ASN A N 1
ATOM 684 C CA . ASN A 1 92 ? 29.734 8.914 -10.18 1 95.62 92 ASN A CA 1
ATOM 685 C C . ASN A 1 92 ? 29.828 7.75 -9.195 1 95.62 92 ASN A C 1
ATOM 687 O O . ASN A 1 92 ? 30.922 7.266 -8.891 1 95.62 92 ASN A O 1
ATOM 691 N N . ALA A 1 93 ? 28.703 7.371 -8.578 1 94.94 93 ALA A N 1
ATOM 692 C CA . ALA A 1 93 ? 28.531 6.184 -7.746 1 94.94 93 ALA A CA 1
ATOM 693 C C . ALA A 1 93 ? 29.203 6.363 -6.383 1 94.94 93 ALA A C 1
ATOM 695 O O . ALA A 1 93 ? 29.297 5.414 -5.605 1 94.94 93 ALA A O 1
ATOM 696 N N . GLN A 1 94 ? 29.672 7.551 -6.125 1 95.62 94 GLN A N 1
ATOM 697 C CA . GLN A 1 94 ? 30.234 7.773 -4.797 1 95.62 94 GLN A CA 1
ATOM 698 C C . GLN A 1 94 ? 29.156 7.637 -3.717 1 95.62 94 GLN A C 1
ATOM 700 O O . GLN A 1 94 ? 28.047 8.148 -3.863 1 95.62 94 GLN A O 1
ATOM 705 N N . THR A 1 95 ? 29.531 6.902 -2.709 1 94.94 95 THR A N 1
ATOM 706 C CA . THR A 1 95 ? 28.609 6.746 -1.593 1 94.94 95 THR A CA 1
ATOM 707 C C . THR A 1 95 ? 28.344 8.086 -0.91 1 94.94 95 THR A C 1
ATOM 709 O O . THR A 1 95 ? 29.281 8.867 -0.696 1 94.94 95 THR A O 1
ATOM 712 N N . LEU A 1 96 ? 27.109 8.336 -0.632 1 94.38 96 LEU A N 1
ATOM 713 C CA . LEU A 1 96 ? 26.734 9.523 0.138 1 94.38 96 LEU A CA 1
ATOM 714 C C . LEU A 1 96 ? 26.75 9.219 1.634 1 94.38 96 LEU A C 1
ATOM 716 O O . LEU A 1 96 ? 27.062 8.102 2.045 1 94.38 96 LEU A O 1
ATOM 720 N N . ALA A 1 97 ? 26.531 10.242 2.445 1 92.12 97 ALA A N 1
ATOM 721 C CA . ALA A 1 97 ? 26.531 10.078 3.896 1 92.12 97 ALA A CA 1
ATOM 722 C C . ALA A 1 97 ? 25.578 8.969 4.324 1 92.12 97 ALA A C 1
ATOM 724 O O . ALA A 1 97 ? 24.469 8.852 3.779 1 92.12 97 ALA A O 1
ATOM 725 N N . GLN A 1 98 ? 26.062 8.133 5.238 1 95.44 98 GLN A N 1
ATOM 726 C CA . GLN A 1 98 ? 25.203 7.082 5.781 1 95.44 98 GLN A CA 1
ATOM 727 C C . GLN A 1 98 ? 24.031 7.68 6.562 1 95.44 98 GLN A C 1
ATOM 729 O O . GLN A 1 98 ? 24.234 8.484 7.473 1 95.44 98 GLN A O 1
ATOM 734 N N . ILE A 1 99 ? 22.875 7.293 6.223 1 97.5 99 ILE A N 1
ATOM 735 C CA . ILE A 1 99 ? 21.656 7.793 6.871 1 97.5 99 ILE A CA 1
ATOM 736 C C . ILE A 1 99 ? 21.125 6.738 7.836 1 97.5 99 ILE A C 1
ATOM 738 O O . ILE A 1 99 ? 21.016 5.559 7.484 1 97.5 99 ILE A O 1
ATOM 742 N N . ASP A 1 100 ? 20.797 7.18 9.031 1 97.75 100 ASP A N 1
ATOM 743 C CA . ASP A 1 100 ? 20.281 6.262 10.039 1 97.75 100 ASP A CA 1
ATOM 744 C C . ASP A 1 100 ? 18.75 6.168 9.961 1 97.75 100 ASP A C 1
ATOM 746 O O . ASP A 1 100 ? 18.172 5.133 10.297 1 97.75 100 ASP A O 1
ATOM 750 N N . VAL A 1 101 ? 18.156 7.223 9.547 1 98.56 101 VAL A N 1
ATOM 751 C CA . VAL A 1 101 ? 16.703 7.266 9.492 1 98.56 101 VAL A CA 1
ATOM 752 C C . VAL A 1 101 ? 16.25 8.375 8.539 1 98.56 101 VAL A C 1
ATOM 754 O O . VAL A 1 101 ? 16.891 9.414 8.438 1 98.56 101 VAL A O 1
ATOM 757 N N . ILE A 1 102 ? 15.195 8.117 7.863 1 98.75 102 ILE A N 1
ATOM 758 C CA . ILE A 1 102 ? 14.633 9.086 6.934 1 98.75 102 ILE A CA 1
ATOM 759 C C . ILE A 1 102 ? 13.414 9.758 7.566 1 98.75 102 ILE A C 1
ATOM 761 O O . ILE A 1 102 ? 12.586 9.094 8.195 1 98.75 102 ILE A O 1
ATOM 765 N N . PHE A 1 103 ? 13.32 11.047 7.457 1 98.69 103 PHE A N 1
ATOM 766 C CA . PHE A 1 103 ? 12.141 11.836 7.785 1 98.69 103 PHE A CA 1
ATOM 767 C C . PHE A 1 103 ? 11.492 12.391 6.523 1 98.69 103 PHE A C 1
ATOM 769 O O . PHE A 1 103 ? 11.852 13.477 6.055 1 98.69 103 PHE A O 1
ATOM 776 N N . PRO A 1 104 ? 10.523 11.641 6.027 1 98.44 104 PRO A N 1
ATOM 777 C CA . PRO A 1 104 ? 9.852 12.117 4.812 1 98.44 104 PRO A CA 1
ATOM 778 C C . PRO A 1 104 ? 8.812 13.203 5.098 1 98.44 104 PRO A C 1
ATOM 780 O O . PRO A 1 104 ? 8.062 13.102 6.07 1 98.44 104 PRO A O 1
ATOM 783 N N . ILE A 1 105 ? 8.797 14.203 4.336 1 97.12 105 ILE A N 1
ATOM 784 C CA . ILE A 1 105 ? 7.758 15.234 4.367 1 97.12 105 ILE A CA 1
ATOM 785 C C . ILE A 1 105 ? 7.371 15.617 2.941 1 97.12 105 ILE A C 1
ATOM 787 O O . ILE A 1 105 ? 7.465 16.781 2.557 1 97.12 105 ILE A O 1
ATOM 791 N N . VAL A 1 106 ? 7.07 14.609 2.178 1 96 106 VAL A N 1
ATOM 792 C CA . VAL A 1 106 ? 6.586 14.711 0.807 1 96 106 VAL A CA 1
ATOM 793 C C . VAL A 1 106 ? 5.082 14.453 0.772 1 96 106 VAL A C 1
ATOM 795 O O . VAL A 1 106 ? 4.621 13.359 1.123 1 96 106 VAL A O 1
ATOM 798 N N . HIS A 1 107 ? 4.34 15.375 0.298 1 92.44 107 HIS A N 1
ATOM 799 C CA . HIS A 1 107 ? 2.887 15.281 0.375 1 92.44 107 HIS A CA 1
ATOM 800 C C . HIS A 1 107 ? 2.295 14.805 -0.948 1 92.44 107 HIS A C 1
ATOM 802 O O . HIS A 1 107 ? 2.832 15.109 -2.016 1 92.44 107 HIS A O 1
ATOM 808 N N . GLY A 1 108 ? 1.191 14.07 -0.821 1 89.94 108 GLY A N 1
ATOM 809 C CA . GLY A 1 108 ? 0.424 13.672 -1.991 1 89.94 108 GLY A CA 1
ATOM 810 C C . GLY A 1 108 ? 1.014 12.477 -2.717 1 89.94 108 GLY A C 1
ATOM 811 O O . GLY A 1 108 ? 1.524 11.555 -2.082 1 89.94 108 GLY A O 1
ATOM 812 N N . THR A 1 109 ? 0.921 12.531 -4.039 1 90.81 109 THR A N 1
ATOM 813 C CA . THR A 1 109 ? 1.317 11.445 -4.93 1 90.81 109 THR A CA 1
ATOM 814 C C . THR A 1 109 ? 2.811 11.156 -4.797 1 90.81 109 THR A C 1
ATOM 816 O O . THR A 1 109 ? 3.625 12.086 -4.762 1 90.81 109 THR A O 1
ATOM 819 N N . LEU A 1 110 ? 3.188 9.898 -4.633 1 94.25 110 LEU A N 1
ATOM 820 C CA . LEU A 1 110 ? 4.543 9.367 -4.527 1 94.25 110 LEU A CA 1
ATOM 821 C C . LEU A 1 110 ? 5.121 9.633 -3.145 1 94.25 110 LEU A C 1
ATOM 823 O O . LEU A 1 110 ? 6.184 9.102 -2.801 1 94.25 110 LEU A O 1
ATOM 827 N N . GLY A 1 111 ? 4.426 10.414 -2.334 1 95.62 111 GLY A N 1
ATOM 828 C CA . GLY A 1 111 ? 4.91 10.68 -0.99 1 95.62 111 GLY A CA 1
ATOM 829 C C . GLY A 1 111 ? 4.094 9.992 0.087 1 95.62 111 GLY A C 1
ATOM 830 O O . GLY A 1 111 ? 4.652 9.461 1.053 1 95.62 111 GLY A O 1
ATOM 831 N N . GLU A 1 112 ? 2.807 9.984 -0.132 1 95.94 112 GLU A N 1
ATOM 832 C CA . GLU A 1 112 ? 1.906 9.5 0.91 1 95.94 112 GLU A CA 1
ATOM 833 C C . GLU A 1 112 ? 1.153 8.258 0.451 1 95.94 112 GLU A C 1
ATOM 835 O O . GLU A 1 112 ? 0.298 7.738 1.174 1 95.94 112 GLU A O 1
ATOM 840 N N . ASP A 1 113 ? 1.463 7.734 -0.711 1 96.62 113 ASP A N 1
ATOM 841 C CA . ASP A 1 113 ? 0.65 6.676 -1.305 1 96.62 113 ASP A CA 1
ATOM 842 C C . ASP A 1 113 ? 1.356 5.324 -1.217 1 96.62 113 ASP A C 1
ATOM 844 O O . ASP A 1 113 ? 1.008 4.391 -1.939 1 96.62 113 ASP A O 1
ATOM 848 N N . GLY A 1 114 ? 2.445 5.219 -0.439 1 98.25 114 GLY A N 1
ATOM 849 C CA . GLY A 1 114 ? 3.158 3.969 -0.233 1 98.25 114 GLY A CA 1
ATOM 850 C C . GLY A 1 114 ? 4.363 3.812 -1.141 1 98.25 114 GLY A C 1
ATOM 851 O O . GLY A 1 114 ? 5.211 2.949 -0.911 1 98.25 114 GLY A O 1
ATOM 852 N N . SER A 1 115 ? 4.488 4.656 -2.197 1 98.06 115 SER A N 1
ATOM 853 C CA . SER A 1 115 ? 5.582 4.523 -3.152 1 98.06 115 SER A CA 1
ATOM 854 C C . SER A 1 115 ? 6.922 4.855 -2.504 1 98.06 115 SER A C 1
ATOM 856 O O . SER A 1 115 ? 7.863 4.062 -2.564 1 98.06 115 SER A O 1
ATOM 858 N N . LEU A 1 116 ? 6.957 5.984 -1.855 1 98.31 116 LEU A N 1
ATOM 859 C CA . LEU A 1 116 ? 8.18 6.371 -1.162 1 98.31 116 LEU A CA 1
ATOM 860 C C . LEU A 1 116 ? 8.531 5.363 -0.074 1 98.31 116 LEU A C 1
ATOM 862 O O . LEU A 1 116 ? 9.688 4.957 0.054 1 98.31 116 LEU A O 1
ATOM 866 N N . GLN A 1 117 ? 7.555 4.941 0.671 1 98.69 117 GLN A N 1
ATOM 867 C CA . GLN A 1 117 ? 7.75 3.963 1.734 1 98.69 117 GLN A CA 1
ATOM 868 C C . GLN A 1 117 ? 8.312 2.656 1.181 1 98.69 117 GLN A C 1
ATOM 870 O O . GLN A 1 117 ? 9.211 2.059 1.777 1 98.69 117 GLN A O 1
ATOM 875 N N . GLY A 1 118 ? 7.727 2.26 0.04 1 98.56 118 GLY A N 1
ATOM 876 C CA . GLY A 1 118 ? 8.227 1.053 -0.596 1 98.56 118 GLY A CA 1
ATOM 877 C C . GLY A 1 118 ? 9.68 1.153 -1.007 1 98.56 118 GLY A C 1
ATOM 878 O O . GLY A 1 118 ? 10.461 0.232 -0.767 1 98.56 118 GLY A O 1
ATOM 879 N N . MET A 1 119 ? 10.039 2.242 -1.608 1 98.38 119 MET A N 1
ATOM 880 C CA . MET A 1 119 ? 11.43 2.459 -2.016 1 98.38 119 MET A CA 1
ATOM 881 C C . MET A 1 119 ? 12.359 2.418 -0.811 1 98.38 119 MET A C 1
ATOM 883 O O . MET A 1 119 ? 13.43 1.807 -0.87 1 98.38 119 MET A O 1
ATOM 887 N N . LEU A 1 120 ? 11.953 3.055 0.265 1 98.44 120 LEU A N 1
ATOM 888 C CA . LEU A 1 120 ? 12.797 3.111 1.458 1 98.44 120 LEU A CA 1
ATOM 889 C C . LEU A 1 120 ? 12.938 1.73 2.09 1 98.44 120 LEU A C 1
ATOM 891 O O . LEU A 1 120 ? 14.008 1.376 2.584 1 98.44 120 LEU A O 1
ATOM 895 N N . ARG A 1 121 ? 11.867 0.972 2.059 1 97.19 121 ARG A N 1
ATOM 896 C CA . ARG A 1 121 ? 11.938 -0.394 2.568 1 97.19 121 ARG A CA 1
ATOM 897 C C . ARG A 1 121 ? 12.906 -1.234 1.742 1 97.19 121 ARG A C 1
ATOM 899 O O . ARG A 1 121 ? 13.734 -1.966 2.297 1 97.19 121 ARG A O 1
ATOM 906 N N . MET A 1 122 ? 12.828 -1.099 0.432 1 97.19 122 MET A N 1
ATOM 907 C CA . MET A 1 122 ? 13.727 -1.838 -0.451 1 97.19 122 MET A CA 1
ATOM 908 C C . MET A 1 122 ? 15.18 -1.456 -0.193 1 97.19 122 MET A C 1
ATOM 910 O O . MET A 1 122 ? 16.078 -2.277 -0.366 1 97.19 122 MET A O 1
ATOM 914 N N . ALA A 1 123 ? 15.367 -0.252 0.277 1 96.94 123 ALA A N 1
ATOM 915 C CA . ALA A 1 123 ? 16.719 0.264 0.521 1 96.94 123 ALA A CA 1
ATOM 916 C C . ALA A 1 123 ? 17.156 -0.008 1.957 1 96.94 123 ALA A C 1
ATOM 918 O O . ALA A 1 123 ? 18.234 0.424 2.375 1 96.94 123 ALA A O 1
ATOM 919 N N . ASN A 1 124 ? 16.266 -0.646 2.746 1 95.69 124 ASN A N 1
ATOM 920 C CA . ASN A 1 124 ? 16.578 -0.975 4.133 1 95.69 124 ASN A CA 1
ATOM 921 C C . ASN A 1 124 ? 16.812 0.281 4.969 1 95.69 124 ASN A C 1
ATOM 923 O O . ASN A 1 124 ? 17.719 0.317 5.793 1 95.69 124 ASN A O 1
ATOM 927 N N . LEU A 1 125 ? 16.047 1.295 4.707 1 97.56 125 LEU A N 1
ATOM 928 C CA . LEU A 1 125 ? 16.156 2.545 5.449 1 97.56 125 LEU A CA 1
ATOM 929 C C . LEU A 1 125 ? 14.953 2.752 6.359 1 97.56 125 LEU A C 1
ATOM 931 O O . LEU A 1 125 ? 13.812 2.756 5.898 1 97.56 125 LEU A O 1
ATOM 935 N N . PRO A 1 126 ? 15.18 2.893 7.676 1 98.06 126 PRO A N 1
ATOM 936 C CA . PRO A 1 126 ? 14.062 3.27 8.539 1 98.06 126 PRO A CA 1
ATOM 937 C C . PRO A 1 126 ? 13.469 4.633 8.188 1 98.06 126 PRO A C 1
ATOM 939 O O . PRO A 1 126 ? 14.188 5.512 7.707 1 98.06 126 PRO A O 1
ATOM 942 N N . PHE A 1 127 ? 12.219 4.812 8.445 1 98.81 127 PHE A N 1
ATOM 943 C CA . PHE A 1 127 ? 11.633 6.105 8.109 1 98.81 127 PHE A CA 1
ATOM 944 C C . PHE A 1 127 ? 10.477 6.43 9.047 1 98.81 127 PHE A C 1
ATOM 946 O O . PHE A 1 127 ? 9.828 5.527 9.578 1 98.81 127 PHE A O 1
ATOM 953 N N . VAL A 1 128 ? 10.242 7.688 9.227 1 98.75 128 VAL A N 1
ATOM 954 C CA . VAL A 1 128 ? 9.164 8.227 10.047 1 98.75 128 VAL A CA 1
ATOM 955 C C . VAL A 1 128 ? 7.824 8.047 9.336 1 98.75 128 VAL A C 1
ATOM 957 O O . VAL A 1 128 ? 7.727 8.266 8.125 1 98.75 128 VAL A O 1
ATOM 960 N N . GLY A 1 129 ? 6.77 7.676 10.109 1 98.5 129 GLY A N 1
ATOM 961 C CA . GLY A 1 129 ? 5.422 7.613 9.57 1 98.5 129 GLY A CA 1
ATOM 962 C C . GLY A 1 129 ? 4.98 6.199 9.234 1 98.5 129 GLY A C 1
ATOM 963 O O . GLY A 1 129 ? 5.676 5.234 9.555 1 98.5 129 GLY A O 1
ATOM 964 N N . SER A 1 130 ? 3.912 6.078 8.609 1 98.44 130 SER A N 1
ATOM 965 C CA . SER A 1 130 ? 3.279 4.797 8.312 1 98.44 130 SER A CA 1
ATOM 966 C C . SER A 1 130 ? 4.066 4.027 7.258 1 98.44 130 SER A C 1
ATOM 968 O O . SER A 1 130 ? 4.734 4.625 6.414 1 98.44 130 SER A O 1
ATOM 970 N N . ASP A 1 131 ? 3.943 2.717 7.285 1 97.5 131 ASP A N 1
ATOM 971 C CA . ASP A 1 131 ? 4.59 1.844 6.309 1 97.5 131 ASP A CA 1
ATOM 972 C C . ASP A 1 131 ? 3.824 1.833 4.988 1 97.5 131 ASP A C 1
ATOM 974 O O . ASP A 1 131 ? 2.92 2.645 4.781 1 97.5 131 ASP A O 1
ATOM 978 N N . VAL A 1 132 ? 4.184 0.937 4.098 1 98.56 132 VAL A N 1
ATOM 979 C CA . VAL A 1 132 ? 3.646 0.872 2.74 1 98.56 132 VAL A CA 1
ATOM 980 C C . VAL A 1 132 ? 2.127 0.723 2.795 1 98.56 132 VAL A C 1
ATOM 982 O O . VAL A 1 132 ? 1.397 1.522 2.205 1 98.56 132 VAL A O 1
ATOM 985 N N . LEU A 1 133 ? 1.614 -0.222 3.508 1 98.38 133 LEU A N 1
ATOM 986 C CA . LEU A 1 133 ? 0.187 -0.521 3.539 1 98.38 133 LEU A CA 1
ATOM 987 C C . LEU A 1 133 ? -0.598 0.634 4.148 1 98.38 133 LEU A C 1
ATOM 989 O O . LEU A 1 133 ? -1.584 1.096 3.57 1 98.38 133 LEU A O 1
ATOM 993 N N . GLY A 1 134 ? -0.149 1.085 5.328 1 98.38 134 GLY A N 1
ATOM 994 C CA . GLY A 1 134 ? -0.843 2.199 5.953 1 98.38 134 GLY A CA 1
ATOM 995 C C . GLY A 1 134 ? -0.89 3.439 5.082 1 98.38 134 GLY A C 1
ATOM 996 O O . GLY A 1 134 ? -1.93 4.094 4.98 1 98.38 134 GLY A O 1
ATOM 997 N N . SER A 1 135 ? 0.214 3.75 4.434 1 98.5 135 SER A N 1
ATOM 998 C CA . SER A 1 135 ? 0.282 4.906 3.547 1 98.5 135 SER A CA 1
ATOM 999 C C . SER A 1 135 ? -0.628 4.73 2.336 1 98.5 135 SER A C 1
ATOM 1001 O O . SER A 1 135 ? -1.447 5.602 2.037 1 98.5 135 SER A O 1
ATOM 1003 N N . ALA A 1 136 ? -0.545 3.594 1.695 1 98.38 136 ALA A N 1
ATOM 1004 C CA . ALA A 1 136 ? -1.322 3.336 0.486 1 98.38 136 ALA A CA 1
ATOM 1005 C C . ALA A 1 136 ? -2.818 3.318 0.788 1 98.38 136 ALA A C 1
ATOM 1007 O O . ALA A 1 136 ? -3.615 3.893 0.042 1 98.38 136 ALA A O 1
ATOM 1008 N N . ALA A 1 137 ? -3.189 2.682 1.875 1 98.25 137 ALA A N 1
ATOM 1009 C CA . ALA A 1 137 ? -4.598 2.582 2.25 1 98.25 137 ALA A CA 1
ATOM 1010 C C . ALA A 1 137 ? -5.18 3.955 2.572 1 98.25 137 ALA A C 1
ATOM 1012 O O . ALA A 1 137 ? -6.293 4.277 2.156 1 98.25 137 ALA A O 1
ATOM 1013 N N . CYS A 1 138 ? -4.41 4.758 3.256 1 98.19 138 CYS A N 1
ATOM 1014 C CA . CYS A 1 138 ? -4.926 6.043 3.709 1 98.19 138 CYS A CA 1
ATOM 1015 C C . CYS A 1 138 ? -4.984 7.043 2.561 1 98.19 138 CYS A C 1
ATOM 1017 O O . CYS A 1 138 ? -5.762 8 2.602 1 98.19 138 CYS A O 1
ATOM 1019 N N . MET A 1 139 ? -4.141 6.82 1.553 1 97.06 139 MET A N 1
ATOM 1020 C CA . MET A 1 139 ? -4.172 7.703 0.389 1 97.06 139 MET A CA 1
ATOM 1021 C C . MET A 1 139 ? -5.438 7.473 -0.43 1 97.06 139 MET A C 1
ATOM 1023 O O . MET A 1 139 ? -5.98 8.406 -1.021 1 97.06 139 MET A O 1
ATOM 1027 N N . ASP A 1 140 ? -5.918 6.273 -0.516 1 97.81 140 ASP A N 1
ATOM 1028 C CA . ASP A 1 140 ? -7.094 5.902 -1.298 1 97.81 140 ASP A CA 1
ATOM 1029 C C . ASP A 1 140 ? -8.375 6.078 -0.483 1 97.81 140 ASP A C 1
ATOM 1031 O O . ASP A 1 140 ? -8.711 5.227 0.345 1 97.81 140 ASP A O 1
ATOM 1035 N N . LYS A 1 141 ? -9.148 7.133 -0.779 1 97.81 141 LYS A N 1
ATOM 1036 C CA . LYS A 1 141 ? -10.32 7.5 0.004 1 97.81 141 LYS A CA 1
ATOM 1037 C C . LYS A 1 141 ? -11.336 6.363 0.044 1 97.81 141 LYS A C 1
ATOM 1039 O O . LYS A 1 141 ? -12.023 6.168 1.051 1 97.81 141 LYS A O 1
ATOM 1044 N N . ASP A 1 142 ? -11.406 5.637 -1.029 1 98.19 142 ASP A N 1
ATOM 1045 C CA . ASP A 1 142 ? -12.312 4.496 -1.076 1 98.19 142 ASP A CA 1
ATOM 1046 C C . ASP A 1 142 ? -11.898 3.418 -0.079 1 98.19 142 ASP A C 1
ATOM 1048 O O . ASP A 1 142 ? -12.695 2.99 0.754 1 98.19 142 ASP A O 1
ATOM 1052 N N . VAL A 1 143 ? -10.656 2.994 -0.113 1 98.56 143 VAL A N 1
ATOM 1053 C CA . VAL A 1 143 ? -10.141 1.927 0.739 1 98.56 143 VAL A CA 1
ATOM 1054 C C . VAL A 1 143 ? -10.156 2.377 2.197 1 98.56 143 VAL A C 1
ATOM 1056 O O . VAL A 1 143 ? -10.508 1.602 3.09 1 98.56 143 VAL A O 1
ATOM 1059 N N . THR A 1 144 ? -9.789 3.627 2.42 1 98.62 144 THR A N 1
ATOM 1060 C CA . THR A 1 144 ? -9.859 4.176 3.77 1 98.62 144 THR A CA 1
ATOM 1061 C C . THR A 1 144 ? -11.258 4 4.355 1 98.62 144 THR A C 1
ATOM 1063 O O . THR A 1 144 ? -11.414 3.445 5.445 1 98.62 144 THR A O 1
ATOM 1066 N N . LYS A 1 145 ? -12.242 4.41 3.645 1 98.62 145 LYS A N 1
ATOM 1067 C CA . LYS A 1 145 ? -13.617 4.391 4.141 1 98.62 145 LYS A CA 1
ATOM 1068 C C . LYS A 1 145 ? -14.117 2.959 4.32 1 98.62 145 LYS A C 1
ATOM 1070 O O . LYS A 1 145 ? -14.82 2.658 5.285 1 98.62 145 LYS A O 1
ATOM 1075 N N . ARG A 1 146 ? -13.75 2.098 3.412 1 98.69 146 ARG A N 1
ATOM 1076 C CA . ARG A 1 146 ? -14.164 0.705 3.514 1 98.69 146 ARG A CA 1
ATOM 1077 C C . ARG A 1 146 ? -13.578 0.045 4.758 1 98.69 146 ARG A C 1
ATOM 1079 O O . ARG A 1 146 ? -14.281 -0.676 5.473 1 98.69 146 ARG A O 1
ATOM 1086 N N . LEU A 1 147 ? -12.312 0.29 5.02 1 98.81 147 LEU A N 1
ATOM 1087 C CA . LEU A 1 147 ? -11.672 -0.298 6.191 1 98.81 147 LEU A CA 1
ATOM 1088 C C . LEU A 1 147 ? -12.242 0.284 7.477 1 98.81 147 LEU A C 1
ATOM 1090 O O . LEU A 1 147 ? -12.438 -0.437 8.461 1 98.81 147 LEU A O 1
ATOM 1094 N N . LEU A 1 148 ? -12.5 1.591 7.457 1 98.81 148 LEU A N 1
ATOM 1095 C CA . LEU A 1 148 ? -13.086 2.227 8.633 1 98.81 148 LEU A CA 1
ATOM 1096 C C . LEU A 1 148 ? -14.5 1.701 8.883 1 98.81 148 LEU A C 1
ATOM 1098 O O . LEU A 1 148 ? -14.859 1.4 10.023 1 98.81 148 LEU A O 1
ATOM 1102 N N . ARG A 1 149 ? -15.281 1.579 7.812 1 98.62 149 ARG A N 1
ATOM 1103 C CA . ARG A 1 149 ? -16.641 1.035 7.93 1 98.62 149 ARG A CA 1
ATOM 1104 C C . ARG A 1 149 ? -16.609 -0.392 8.469 1 98.62 149 ARG A C 1
ATOM 1106 O O . ARG A 1 149 ? -17.406 -0.75 9.336 1 98.62 149 ARG A O 1
ATOM 1113 N N . ASP A 1 150 ? -15.711 -1.185 7.992 1 98.38 150 ASP A N 1
ATOM 1114 C CA . ASP A 1 150 ? -15.57 -2.561 8.461 1 98.38 150 ASP A CA 1
ATOM 1115 C C . ASP A 1 150 ? -15.211 -2.602 9.938 1 98.38 150 ASP A C 1
ATOM 1117 O O . ASP A 1 150 ? -15.578 -3.539 10.648 1 98.38 150 ASP A O 1
ATOM 1121 N N . ALA A 1 151 ? -14.5 -1.614 10.414 1 97.94 151 ALA A N 1
ATOM 1122 C CA . ALA A 1 151 ? -14.086 -1.538 11.812 1 97.94 151 ALA A CA 1
ATOM 1123 C C . ALA A 1 151 ? -15.219 -1.005 12.688 1 97.94 151 ALA A C 1
ATOM 1125 O O . ALA A 1 151 ? -15.055 -0.848 13.898 1 97.94 151 ALA A O 1
ATOM 1126 N N . GLY A 1 152 ? -16.359 -0.633 12.094 1 98.12 152 GLY A N 1
ATOM 1127 C CA . GLY A 1 152 ? -17.516 -0.161 12.844 1 98.12 152 GLY A CA 1
ATOM 1128 C C . GLY A 1 152 ? -17.484 1.329 13.125 1 98.12 152 GLY A C 1
ATOM 1129 O O . GLY A 1 152 ? -18.188 1.822 14 1 98.12 152 GLY A O 1
ATOM 1130 N N . LEU A 1 153 ? -16.609 2.051 12.453 1 98.75 153 LEU A N 1
ATOM 1131 C CA . LEU A 1 153 ? -16.484 3.492 12.641 1 98.75 153 LEU A CA 1
ATOM 1132 C C . LEU A 1 153 ? -17.391 4.246 11.664 1 98.75 153 LEU A C 1
ATOM 1134 O O . LEU A 1 153 ? -17.656 3.762 10.562 1 98.75 153 LEU A O 1
ATOM 1138 N N . ASN A 1 154 ? -17.844 5.422 12.039 1 98.56 154 ASN A N 1
ATOM 1139 C CA . ASN A 1 154 ? -18.766 6.215 11.242 1 98.56 154 ASN A CA 1
ATOM 1140 C C . ASN A 1 154 ? -18.047 7.023 10.172 1 98.56 154 ASN A C 1
ATOM 1142 O O . ASN A 1 154 ? -17.109 7.77 10.477 1 98.56 154 ASN A O 1
ATOM 1146 N N . ILE A 1 155 ? -18.406 6.852 8.945 1 98.44 155 ILE A N 1
ATOM 1147 C CA . ILE A 1 155 ? -17.875 7.605 7.812 1 98.44 155 ILE A CA 1
ATOM 1148 C C . ILE A 1 155 ? -19.016 8.203 6.996 1 98.44 155 ILE A C 1
ATOM 1150 O O . ILE A 1 155 ? -20.172 7.781 7.141 1 98.44 155 ILE A O 1
ATOM 1154 N N . ALA A 1 156 ? -18.703 9.172 6.188 1 96.94 156 ALA A N 1
ATOM 1155 C CA . ALA A 1 156 ? -19.719 9.648 5.246 1 96.94 156 ALA A CA 1
ATOM 1156 C C . ALA A 1 156 ? -20.094 8.555 4.25 1 96.94 156 ALA A C 1
ATOM 1158 O O . ALA A 1 156 ? -19.219 7.922 3.648 1 96.94 156 ALA A O 1
ATOM 1159 N N . PRO A 1 157 ? -21.391 8.352 4.105 1 97.69 157 PRO A N 1
ATOM 1160 C CA . PRO A 1 157 ? -21.797 7.41 3.055 1 97.69 157 PRO A CA 1
ATOM 1161 C C . PRO A 1 157 ? -21.266 7.809 1.679 1 97.69 157 PRO A C 1
ATOM 1163 O O . PRO A 1 157 ? -21.203 8.992 1.354 1 97.69 157 PRO A O 1
ATOM 1166 N N . PHE A 1 158 ? -20.953 6.754 0.861 1 98.31 158 PHE A N 1
ATOM 1167 C CA . PHE A 1 158 ? -20.328 7.086 -0.409 1 98.31 158 PHE A CA 1
ATOM 1168 C C . PHE A 1 158 ? -20.547 5.98 -1.434 1 98.31 158 PHE A C 1
ATOM 1170 O O . PHE A 1 158 ? -21 4.887 -1.085 1 98.31 158 PHE A O 1
ATOM 1177 N N . VAL A 1 159 ? -20.312 6.344 -2.684 1 97.75 159 VAL A N 1
ATOM 1178 C CA . VAL A 1 159 ? -20.25 5.422 -3.812 1 97.75 159 VAL A CA 1
ATOM 1179 C C . VAL A 1 159 ? -18.938 5.637 -4.578 1 97.75 159 VAL A C 1
ATOM 1181 O O . VAL A 1 159 ? -18.438 6.762 -4.656 1 97.75 159 VAL A O 1
ATOM 1184 N N . THR A 1 160 ? -18.422 4.516 -5.066 1 98.12 160 THR A N 1
ATOM 1185 C CA . THR A 1 160 ? -17.188 4.59 -5.832 1 98.12 160 THR A CA 1
ATOM 1186 C C . THR A 1 160 ? -17.453 4.371 -7.32 1 98.12 160 THR A C 1
ATOM 1188 O O . THR A 1 160 ? -18.125 3.414 -7.699 1 98.12 160 THR A O 1
ATOM 1191 N N . LEU A 1 161 ? -16.938 5.262 -8.094 1 97.75 161 LEU A N 1
ATOM 1192 C CA . LEU A 1 161 ? -17.031 5.156 -9.547 1 97.75 161 LEU A CA 1
ATOM 1193 C C . LEU A 1 161 ? -15.68 4.828 -10.164 1 97.75 161 LEU A C 1
ATOM 1195 O O . LEU A 1 161 ? -14.648 5.363 -9.734 1 97.75 161 LEU A O 1
ATOM 1199 N N . THR A 1 162 ? -15.695 3.896 -11.094 1 96.19 162 THR A N 1
ATOM 1200 C CA . THR A 1 162 ? -14.562 3.631 -11.977 1 96.19 162 THR A CA 1
ATOM 1201 C C . THR A 1 162 ? -14.953 3.852 -13.438 1 96.19 162 THR A C 1
ATOM 1203 O O . THR A 1 162 ? -16.141 4.043 -13.75 1 96.19 162 THR A O 1
ATOM 1206 N N . ARG A 1 163 ? -14 3.887 -14.281 1 89.88 163 ARG A N 1
ATOM 1207 C CA . ARG A 1 163 ? -14.312 4.039 -15.703 1 89.88 163 ARG A CA 1
ATOM 1208 C C . ARG A 1 163 ? -15.18 2.887 -16.203 1 89.88 163 ARG A C 1
ATOM 1210 O O . ARG A 1 163 ? -16.031 3.072 -17.078 1 89.88 163 ARG A O 1
ATOM 1217 N N . ALA A 1 164 ? -15.047 1.775 -15.562 1 91 164 ALA A N 1
ATOM 1218 C CA . ALA A 1 164 ? -15.766 0.575 -15.984 1 91 164 ALA A CA 1
ATOM 1219 C C . ALA A 1 164 ? -17.203 0.595 -15.484 1 91 164 ALA A C 1
ATOM 1221 O O . ALA A 1 164 ? -18.094 0.023 -16.125 1 91 164 ALA A O 1
ATOM 1222 N N . ASN A 1 165 ? -17.469 1.321 -14.406 1 93.88 165 ASN A N 1
ATOM 1223 C CA . ASN A 1 165 ? -18.781 1.141 -13.805 1 93.88 165 ASN A CA 1
ATOM 1224 C C . ASN A 1 165 ? -19.562 2.451 -13.766 1 93.88 165 ASN A C 1
ATOM 1226 O O . ASN A 1 165 ? -20.75 2.467 -13.391 1 93.88 165 ASN A O 1
ATOM 1230 N N . ARG A 1 166 ? -18.922 3.541 -14.133 1 92.19 166 ARG A N 1
ATOM 1231 C CA . ARG A 1 166 ? -19.516 4.855 -13.914 1 92.19 166 ARG A CA 1
ATOM 1232 C C . ARG A 1 166 ? -20.859 4.973 -14.609 1 92.19 166 ARG A C 1
ATOM 1234 O O . ARG A 1 166 ? -21.781 5.629 -14.109 1 92.19 166 ARG A O 1
ATOM 1241 N N . ASP A 1 167 ? -21.062 4.273 -15.711 1 92.19 167 ASP A N 1
ATOM 1242 C CA . ASP A 1 167 ? -22.297 4.363 -16.469 1 92.19 167 ASP A CA 1
ATOM 1243 C C . ASP A 1 167 ? -23.422 3.586 -15.781 1 92.19 167 ASP A C 1
ATOM 1245 O O . ASP A 1 167 ? -24.594 3.744 -16.125 1 92.19 167 ASP A O 1
ATOM 1249 N N . GLN A 1 168 ? -23.062 2.805 -14.844 1 92.94 168 GLN A N 1
ATOM 1250 C CA . GLN A 1 168 ? -24.047 2.029 -14.102 1 92.94 168 GLN A CA 1
ATOM 1251 C C . GLN A 1 168 ? -24.625 2.838 -12.945 1 92.94 168 GLN A C 1
ATOM 1253 O O . GLN A 1 168 ? -25.562 2.402 -12.281 1 92.94 168 GLN A O 1
ATOM 1258 N N . HIS A 1 169 ? -24.109 3.963 -12.672 1 95 169 HIS A N 1
ATOM 1259 C CA . HIS A 1 169 ? -24.547 4.828 -11.578 1 95 169 HIS A CA 1
ATOM 1260 C C . HIS A 1 169 ? -25.109 6.141 -12.117 1 95 169 HIS A C 1
ATOM 1262 O O . HIS A 1 169 ? -24.375 6.965 -12.664 1 95 169 HIS A O 1
ATOM 1268 N N . SER A 1 170 ? -26.375 6.324 -11.891 1 96.31 170 SER A N 1
ATOM 1269 C CA . SER A 1 170 ? -27 7.57 -12.328 1 96.31 170 SER A CA 1
ATOM 1270 C C . SER A 1 170 ? -27.078 8.578 -11.188 1 96.31 170 SER A C 1
ATOM 1272 O O . SER A 1 170 ? -27.062 8.203 -10.016 1 96.31 170 SER A O 1
ATOM 1274 N N . PHE A 1 171 ? -27.156 9.836 -11.617 1 97.56 171 PHE A N 1
ATOM 1275 C CA . PHE A 1 171 ? -27.328 10.898 -10.633 1 97.56 171 PHE A CA 1
ATOM 1276 C C . PHE A 1 171 ? -28.547 10.641 -9.758 1 97.56 171 PHE A C 1
ATOM 1278 O O . PHE A 1 171 ? -28.5 10.82 -8.539 1 97.56 171 PHE A O 1
ATOM 1285 N N . ALA A 1 172 ? -29.578 10.188 -10.359 1 97.56 172 ALA A N 1
ATOM 1286 C CA . ALA A 1 172 ? -30.828 9.93 -9.648 1 97.56 172 ALA A CA 1
ATOM 1287 C C . ALA A 1 172 ? -30.672 8.812 -8.617 1 97.56 172 ALA A C 1
ATOM 1289 O O . ALA A 1 172 ? -31.156 8.922 -7.488 1 97.56 172 ALA A O 1
ATOM 1290 N N . GLN A 1 173 ? -30.016 7.766 -8.969 1 97.38 173 GLN A N 1
ATOM 1291 C CA . GLN A 1 173 ? -29.781 6.652 -8.062 1 97.38 173 GLN A CA 1
ATOM 1292 C C . GLN A 1 173 ? -28.891 7.078 -6.887 1 97.38 173 GLN A C 1
ATOM 1294 O O . GLN A 1 173 ? -29.172 6.738 -5.738 1 97.38 173 GLN A O 1
ATOM 1299 N N . ILE A 1 174 ? -27.844 7.82 -7.184 1 97.88 174 ILE A N 1
ATOM 1300 C CA . ILE A 1 174 ? -26.891 8.234 -6.164 1 97.88 174 ILE A CA 1
ATOM 1301 C C . ILE A 1 174 ? -27.547 9.211 -5.199 1 97.88 174 ILE A C 1
ATOM 1303 O O . ILE A 1 174 ? -27.391 9.102 -3.98 1 97.88 174 ILE A O 1
ATOM 1307 N N . THR A 1 175 ? -28.328 10.156 -5.75 1 98 175 THR A N 1
ATOM 1308 C CA . THR A 1 175 ? -28.953 11.148 -4.887 1 98 175 THR A CA 1
ATOM 1309 C C . THR A 1 175 ? -30.047 10.5 -4.027 1 98 175 THR A C 1
ATOM 1311 O O . THR A 1 175 ? -30.281 10.93 -2.898 1 98 175 THR A O 1
ATOM 1314 N N . ALA A 1 176 ? -30.688 9.469 -4.523 1 97.75 176 ALA A N 1
ATOM 1315 C CA . ALA A 1 176 ? -31.672 8.742 -3.727 1 97.75 176 ALA A CA 1
ATOM 1316 C C . ALA A 1 176 ? -31.016 8.062 -2.525 1 97.75 176 ALA A C 1
ATOM 1318 O O . ALA A 1 176 ? -31.625 7.961 -1.455 1 97.75 176 ALA A O 1
ATOM 1319 N N . GLN A 1 177 ? -29.812 7.711 -2.709 1 96.88 177 GLN A N 1
ATOM 1320 C CA . GLN A 1 177 ? -29.094 6.984 -1.674 1 96.88 177 GLN A CA 1
ATOM 1321 C C . GLN A 1 177 ? -28.375 7.945 -0.724 1 96.88 177 GLN A C 1
ATOM 1323 O O . GLN A 1 177 ? -28.359 7.727 0.49 1 96.88 177 GLN A O 1
ATOM 1328 N N . LEU A 1 178 ? -27.766 9.039 -1.235 1 97.88 178 LEU A N 1
ATOM 1329 C CA . LEU A 1 178 ? -26.812 9.836 -0.464 1 97.88 178 LEU A CA 1
ATOM 1330 C C . LEU A 1 178 ? -27.391 11.211 -0.149 1 97.88 178 LEU A C 1
ATOM 1332 O O . LEU A 1 178 ? -26.891 11.922 0.724 1 97.88 178 LEU A O 1
ATOM 1336 N N . GLY A 1 179 ? -28.438 11.648 -0.907 1 97.31 179 GLY A N 1
ATOM 1337 C CA . GLY A 1 179 ? -28.969 12.992 -0.76 1 97.31 179 GLY A CA 1
ATOM 1338 C C . GLY A 1 179 ? -28.094 14.047 -1.405 1 97.31 179 GLY A C 1
ATOM 1339 O O . GLY A 1 179 ? -27.156 13.727 -2.135 1 97.31 179 GLY A O 1
ATOM 1340 N N . LEU A 1 180 ? -28.5 15.359 -1.222 1 97.12 180 LEU A N 1
ATOM 1341 C CA . LEU A 1 180 ? -27.75 16.516 -1.683 1 97.12 180 LEU A CA 1
ATOM 1342 C C . LEU A 1 180 ? -27.344 17.406 -0.509 1 97.12 180 LEU A C 1
ATOM 1344 O O . LEU A 1 180 ? -28.062 17.484 0.492 1 97.12 180 LEU A O 1
ATOM 1348 N N . PRO A 1 181 ? -26.25 18.109 -0.541 1 97.31 181 PRO A N 1
ATOM 1349 C CA . PRO A 1 181 ? -25.281 18.109 -1.646 1 97.31 181 PRO A CA 1
ATOM 1350 C C . PRO A 1 181 ? -24.391 16.875 -1.659 1 97.31 181 PRO A C 1
ATOM 1352 O O . PRO A 1 181 ? -24.312 16.156 -0.665 1 97.31 181 PRO A O 1
ATOM 1355 N N . LEU A 1 182 ? -23.734 16.641 -2.801 1 97.94 182 LEU A N 1
ATOM 1356 C CA . LEU A 1 182 ? -22.719 15.602 -2.96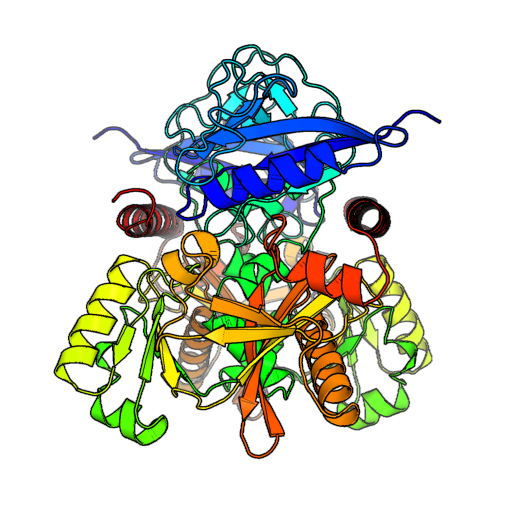1 1 97.94 182 LEU A CA 1
ATOM 1357 C C . LEU A 1 182 ? -21.328 16.219 -3.102 1 97.94 182 LEU A C 1
ATOM 1359 O O . LEU A 1 182 ? -21.188 17.344 -3.576 1 97.94 182 LEU A O 1
ATOM 1363 N N . PHE A 1 183 ? -20.406 15.523 -2.686 1 97.06 183 PHE A N 1
ATOM 1364 C CA . PHE A 1 183 ? -19.016 15.844 -2.99 1 97.06 183 PHE A CA 1
ATOM 1365 C C . PHE A 1 183 ? -18.406 14.781 -3.891 1 97.06 183 PHE A C 1
ATOM 1367 O O . PHE A 1 183 ? -18.469 13.586 -3.588 1 97.06 183 PHE A O 1
ATOM 1374 N N . VAL A 1 184 ? -17.875 15.211 -4.992 1 97.75 184 VAL A N 1
ATOM 1375 C CA . VAL A 1 184 ? -17.203 14.336 -5.957 1 97.75 184 VAL A CA 1
ATOM 1376 C C . VAL A 1 184 ? -15.695 14.57 -5.898 1 97.75 184 VAL A C 1
ATOM 1378 O O . VAL A 1 184 ? -15.227 15.695 -6.074 1 97.75 184 VAL A O 1
ATOM 1381 N N . LYS A 1 185 ? -14.977 13.492 -5.609 1 96.19 185 LYS A N 1
ATOM 1382 C CA . LYS A 1 185 ? -13.547 13.617 -5.371 1 96.19 185 LYS A CA 1
ATOM 1383 C C . LYS A 1 185 ? -12.773 12.5 -6.07 1 96.19 185 LYS A C 1
ATOM 1385 O O . LYS A 1 185 ? -13.211 11.344 -6.086 1 96.19 185 LYS A O 1
ATOM 1390 N N . PRO A 1 186 ? -11.57 12.883 -6.688 1 96.25 186 PRO A N 1
ATOM 1391 C CA . PRO A 1 186 ? -10.672 11.766 -6.992 1 96.25 186 PRO A CA 1
ATOM 1392 C C . PRO A 1 186 ? -10.289 10.961 -5.75 1 96.25 186 PRO A C 1
ATOM 1394 O O . PRO A 1 186 ? -10.094 11.531 -4.676 1 96.25 186 PRO A O 1
ATOM 1397 N N . ALA A 1 187 ? -10.164 9.656 -5.855 1 96.56 187 ALA A N 1
ATOM 1398 C CA . ALA A 1 187 ? -9.906 8.805 -4.695 1 96.56 187 ALA A CA 1
ATOM 1399 C C . ALA A 1 187 ? -8.492 9.016 -4.164 1 96.56 187 ALA A C 1
ATOM 1401 O O . ALA A 1 187 ? -8.25 8.891 -2.963 1 96.56 187 ALA A O 1
ATOM 1402 N N . ASN A 1 188 ? -7.539 9.344 -5.098 1 93.62 188 ASN A N 1
ATOM 1403 C CA . ASN A 1 188 ? -6.133 9.352 -4.711 1 93.62 188 ASN A CA 1
ATOM 1404 C C . ASN A 1 188 ? -5.508 10.727 -4.914 1 93.62 188 ASN A C 1
ATOM 1406 O O . ASN A 1 188 ? -4.418 10.844 -5.477 1 93.62 188 ASN A O 1
ATOM 1410 N N . GLN A 1 189 ? -6.121 11.758 -4.562 1 85.56 189 GLN A N 1
ATOM 1411 C CA . GLN A 1 189 ? -5.562 13.102 -4.621 1 85.56 189 GLN A CA 1
ATOM 1412 C C . GLN A 1 189 ? -5.727 13.828 -3.287 1 85.56 189 GLN A C 1
ATOM 1414 O O . GLN A 1 189 ? -6.598 13.477 -2.49 1 85.56 189 GLN A O 1
ATOM 1419 N N . GLY A 1 190 ? -4.781 14.688 -3.068 1 78.38 190 GLY A N 1
ATOM 1420 C CA . GLY A 1 190 ? -4.824 15.531 -1.884 1 78.38 190 GLY A CA 1
ATOM 1421 C C . GLY A 1 190 ? -5.109 16.984 -2.199 1 78.38 190 GLY A C 1
ATOM 1422 O O . GLY A 1 190 ? -5.27 17.359 -3.363 1 78.38 190 GLY A O 1
ATOM 1423 N N . SER A 1 191 ? -5.367 17.719 -1.216 1 72.31 191 SER A N 1
ATOM 1424 C CA . SER A 1 191 ? -5.465 19.172 -1.243 1 72.31 191 SER A CA 1
ATOM 1425 C C . SER A 1 191 ? -6.621 19.625 -2.123 1 72.31 191 SER A C 1
ATOM 1427 O O . SER A 1 191 ? -6.504 20.625 -2.846 1 72.31 191 SER A O 1
ATOM 1429 N N . SER A 1 192 ? -7.629 18.922 -2.232 1 75.69 192 SER A N 1
ATOM 1430 C CA . SER A 1 192 ? -8.898 19.281 -2.867 1 75.69 192 SER A CA 1
ATOM 1431 C C . SER A 1 192 ? -8.734 19.422 -4.375 1 75.69 192 SER A C 1
ATOM 1433 O O . SER A 1 192 ? -9.508 20.141 -5.02 1 75.69 192 SER A O 1
ATOM 1435 N N . VAL A 1 193 ? -7.734 18.828 -4.852 1 78.88 193 VAL A N 1
ATOM 1436 C CA . VAL A 1 193 ? -7.566 18.812 -6.301 1 78.88 193 VAL A CA 1
ATOM 1437 C C . VAL A 1 193 ? -8.656 17.969 -6.945 1 78.88 193 VAL A C 1
ATOM 1439 O O . VAL A 1 193 ? -8.859 16.812 -6.562 1 78.88 193 VAL A O 1
ATOM 1442 N N . GLY A 1 194 ? -9.406 18.516 -7.773 1 86.44 194 GLY A N 1
ATOM 1443 C CA . GLY A 1 194 ? -10.422 17.797 -8.523 1 86.44 194 GLY A CA 1
ATOM 1444 C C . GLY A 1 194 ? -11.695 17.562 -7.738 1 86.44 194 GLY A C 1
ATOM 1445 O O . GLY A 1 194 ? -12.531 16.75 -8.117 1 86.44 194 GLY A O 1
ATOM 1446 N N . VAL A 1 195 ? -11.812 18.219 -6.656 1 91.19 195 VAL A N 1
ATOM 1447 C CA . VAL A 1 195 ? -12.969 18.047 -5.789 1 91.19 195 VAL A CA 1
ATOM 1448 C C . VAL A 1 195 ? -14.07 19.031 -6.188 1 91.19 195 VAL A C 1
ATOM 1450 O O . VAL A 1 195 ? -13.781 20.188 -6.496 1 91.19 195 VAL A O 1
ATOM 1453 N N . SER A 1 196 ? -15.32 18.594 -6.156 1 95.12 196 SER A N 1
ATOM 1454 C CA . SER A 1 196 ? -16.453 19.438 -6.496 1 95.12 196 SER A CA 1
ATOM 1455 C C . SER A 1 196 ? -17.625 19.203 -5.539 1 95.12 196 SER A C 1
ATOM 1457 O O . SER A 1 196 ? -17.891 18.078 -5.148 1 95.12 196 SER A O 1
ATOM 1459 N N . LYS A 1 197 ? -18.234 20.266 -5.168 1 94.81 197 LYS A N 1
ATOM 1460 C CA . LYS A 1 197 ? -19.547 20.188 -4.535 1 94.81 197 LYS A CA 1
ATOM 1461 C C . LYS A 1 197 ? -20.672 20.25 -5.574 1 94.81 197 LYS A C 1
ATOM 1463 O O . LYS A 1 197 ? -20.641 21.094 -6.469 1 94.81 197 LYS A O 1
ATOM 1468 N N . VAL A 1 198 ? -21.594 19.359 -5.488 1 96.56 198 VAL A N 1
ATOM 1469 C CA . VAL A 1 198 ? -22.594 19.172 -6.543 1 96.56 198 VAL A CA 1
ATOM 1470 C C . VAL A 1 198 ? -23.984 19.234 -5.945 1 96.56 198 VAL A C 1
ATOM 1472 O O . VAL A 1 198 ? -24.25 18.656 -4.887 1 96.56 198 VAL A O 1
ATOM 1475 N N . THR A 1 199 ? -24.938 19.969 -6.691 1 97.06 199 THR A N 1
ATOM 1476 C CA . THR A 1 199 ? -26.328 20.016 -6.242 1 97.06 199 THR A CA 1
ATOM 1477 C C . THR A 1 199 ? -27.281 19.766 -7.406 1 97.06 199 THR A C 1
ATOM 1479 O O . THR A 1 199 ? -28.5 19.828 -7.238 1 97.06 199 THR A O 1
ATOM 1482 N N . SER A 1 200 ? -26.734 19.531 -8.609 1 97.81 200 SER A N 1
ATOM 1483 C CA . SER A 1 200 ? -27.562 19.266 -9.781 1 97.81 200 SER A CA 1
ATOM 1484 C C . SER A 1 200 ? -26.953 18.188 -10.672 1 97.81 200 SER A C 1
ATOM 1486 O O . SER A 1 200 ? -25.766 17.859 -10.523 1 97.81 200 SER A O 1
ATOM 1488 N N . GLU A 1 201 ? -27.75 17.719 -11.555 1 97.69 201 GLU A N 1
ATOM 1489 C CA . GLU A 1 201 ? -27.297 16.672 -12.461 1 97.69 201 GLU A CA 1
ATOM 1490 C C . GLU A 1 201 ? -26.203 17.172 -13.391 1 97.69 201 GLU A C 1
ATOM 1492 O O . GLU A 1 201 ? -25.234 16.453 -13.664 1 97.69 201 GLU A O 1
ATOM 1497 N N . ALA A 1 202 ? -26.375 18.312 -13.906 1 97.69 202 ALA A N 1
ATOM 1498 C CA . ALA A 1 202 ? -25.375 18.891 -14.797 1 97.69 202 ALA A CA 1
ATOM 1499 C C . ALA A 1 202 ? -24.031 19.062 -14.078 1 97.69 202 ALA A C 1
ATOM 1501 O O . ALA A 1 202 ? -22.984 18.734 -14.633 1 97.69 202 ALA A O 1
ATOM 1502 N N . GLN A 1 203 ? -24.141 19.594 -12.844 1 97.75 203 GLN A N 1
ATOM 1503 C CA . GLN A 1 203 ? -22.922 19.734 -12.039 1 97.75 203 GLN A CA 1
ATOM 1504 C C . GLN A 1 203 ? -22.266 18.391 -11.766 1 97.75 203 GLN A C 1
ATOM 1506 O O . GLN A 1 203 ? -21.047 18.266 -11.766 1 97.75 203 GLN A O 1
ATOM 1511 N N . PHE A 1 204 ? -23.172 17.438 -11.57 1 97.56 204 PHE A N 1
ATOM 1512 C CA . PHE A 1 204 ? -22.688 16.094 -11.289 1 97.56 204 PHE A CA 1
ATOM 1513 C C . PHE A 1 204 ? -21.875 15.547 -12.461 1 97.56 204 PHE A C 1
ATOM 1515 O O . PHE A 1 204 ? -20.766 15.039 -12.281 1 97.56 204 PHE A O 1
ATOM 1522 N N . ALA A 1 205 ? -22.422 15.625 -13.617 1 97.56 205 ALA A N 1
ATOM 1523 C CA . ALA A 1 205 ? -21.75 15.141 -14.82 1 97.56 205 ALA A CA 1
ATOM 1524 C C . ALA A 1 205 ? -20.391 15.82 -15 1 97.56 205 ALA A C 1
ATOM 1526 O O . ALA A 1 205 ? -19.391 15.164 -15.297 1 97.56 205 ALA A O 1
ATOM 1527 N N . ASP A 1 206 ? -20.359 17.094 -14.805 1 97.88 206 ASP A N 1
ATOM 1528 C CA . ASP A 1 206 ? -19.125 17.859 -14.938 1 97.88 206 ASP A CA 1
ATOM 1529 C C . ASP A 1 206 ? -18.109 17.453 -13.867 1 97.88 206 ASP A C 1
ATOM 1531 O O . ASP A 1 206 ? -16.906 17.344 -14.148 1 97.88 206 ASP A O 1
ATOM 1535 N N . ALA A 1 207 ? -18.594 17.297 -12.664 1 97.5 207 ALA A N 1
ATOM 1536 C CA . ALA A 1 207 ? -17.734 16.938 -11.539 1 97.5 207 ALA A CA 1
ATOM 1537 C C . ALA A 1 207 ? -17.094 15.578 -11.75 1 97.5 207 ALA A C 1
ATOM 1539 O O . ALA A 1 207 ? -15.906 15.391 -11.477 1 97.5 207 ALA A O 1
ATOM 1540 N N . VAL A 1 208 ? -17.891 14.648 -12.18 1 97.88 208 VAL A N 1
ATOM 1541 C CA . VAL A 1 208 ? -17.391 13.297 -12.422 1 97.88 208 VAL A CA 1
ATOM 1542 C C . VAL A 1 208 ? -16.328 13.328 -13.523 1 97.88 208 VAL A C 1
ATOM 1544 O O . VAL A 1 208 ? -15.273 12.719 -13.391 1 97.88 208 VAL A O 1
ATOM 1547 N N . ARG A 1 209 ? -16.641 14.055 -14.586 1 96.81 209 ARG A N 1
ATOM 1548 C CA . ARG A 1 209 ? -15.672 14.195 -15.672 1 96.81 209 ARG A CA 1
ATOM 1549 C C . ARG A 1 209 ? -14.359 14.797 -15.164 1 96.81 209 ARG A C 1
ATOM 1551 O O . ARG A 1 209 ? -13.281 14.281 -15.461 1 96.81 209 ARG A O 1
ATOM 1558 N N . LEU A 1 210 ? -14.469 15.828 -14.391 1 96.19 210 LEU A N 1
ATOM 1559 C CA . LEU A 1 210 ? -13.297 16.5 -13.852 1 96.19 210 LEU A CA 1
ATOM 1560 C C . LEU A 1 210 ? -12.492 15.555 -12.961 1 96.19 210 LEU A C 1
ATOM 1562 O O . LEU A 1 210 ? -11.266 15.477 -13.086 1 96.19 210 LEU A O 1
ATOM 1566 N N . ALA A 1 211 ? -13.164 14.906 -12.062 1 96.69 211 ALA A N 1
ATOM 1567 C CA . ALA A 1 211 ? -12.484 14.016 -11.125 1 96.69 211 ALA A CA 1
ATOM 1568 C C . ALA A 1 211 ? -11.719 12.922 -11.867 1 96.69 211 ALA A C 1
ATOM 1570 O O . ALA A 1 211 ? -10.594 12.578 -11.484 1 96.69 211 ALA A O 1
ATOM 1571 N N . PHE A 1 212 ? -12.25 12.414 -12.969 1 96.5 212 PHE A N 1
ATOM 1572 C CA . PHE A 1 212 ? -11.633 11.328 -13.719 1 96.5 212 PHE A CA 1
ATOM 1573 C C . PHE A 1 212 ? -10.422 11.836 -14.492 1 96.5 212 PHE A C 1
ATOM 1575 O O . PHE A 1 212 ? -9.625 11.039 -15 1 96.5 212 PHE A O 1
ATOM 1582 N N . GLU A 1 213 ? -10.258 13.125 -14.609 1 95.44 213 GLU A N 1
ATOM 1583 C CA . GLU A 1 213 ? -9.039 13.664 -15.195 1 95.44 213 GLU A CA 1
ATOM 1584 C C . GLU A 1 213 ? -7.84 13.461 -14.273 1 95.44 213 GLU A C 1
ATOM 1586 O O . GLU A 1 213 ? -6.695 13.469 -14.727 1 95.44 213 GLU A O 1
ATOM 1591 N N . PHE A 1 214 ? -8.133 13.227 -12.984 1 93.88 214 PHE A N 1
ATOM 1592 C CA . PHE A 1 214 ? -7.051 13.188 -12.008 1 93.88 214 PHE A CA 1
ATOM 1593 C C . PHE A 1 214 ? -6.859 11.773 -11.469 1 93.88 214 PHE A C 1
ATOM 1595 O O . PHE A 1 214 ? -5.828 11.469 -10.867 1 93.88 214 PHE A O 1
ATOM 1602 N N . ASP A 1 215 ? -7.844 10.953 -11.648 1 95.56 215 ASP A N 1
ATOM 1603 C CA . ASP A 1 215 ? -7.781 9.625 -11.055 1 95.56 215 ASP A CA 1
ATOM 1604 C C . ASP A 1 215 ? -8.641 8.625 -11.836 1 95.56 215 ASP A C 1
ATOM 1606 O O . ASP A 1 215 ? -9.578 9.023 -12.523 1 95.56 215 ASP A O 1
ATOM 1610 N N . HIS A 1 216 ? -8.336 7.352 -11.75 1 95.38 216 HIS A N 1
ATOM 1611 C CA . HIS A 1 216 ? -9.125 6.297 -12.375 1 95.38 216 HIS A CA 1
ATOM 1612 C C . HIS A 1 216 ? -10.312 5.902 -11.5 1 95.38 216 HIS A C 1
ATOM 1614 O O . HIS A 1 216 ? -11.219 5.203 -11.961 1 95.38 216 HIS A O 1
ATOM 1620 N N . LYS A 1 217 ? -10.328 6.316 -10.336 1 97.12 217 LYS A N 1
ATOM 1621 C CA . LYS A 1 217 ? -11.328 6.012 -9.32 1 97.12 217 LYS A CA 1
ATOM 1622 C C . LYS A 1 217 ? -11.852 7.289 -8.664 1 97.12 217 LYS A C 1
ATOM 1624 O O . LYS A 1 217 ? -11.07 8.141 -8.25 1 97.12 217 LYS A O 1
ATOM 1629 N N . VAL A 1 218 ? -13.156 7.426 -8.594 1 97.88 218 VAL A N 1
ATOM 1630 C CA . VAL A 1 218 ? -13.805 8.625 -8.078 1 97.88 218 VAL A CA 1
ATOM 1631 C C . VAL A 1 218 ? -14.742 8.242 -6.934 1 97.88 218 VAL A C 1
ATOM 1633 O O . VAL A 1 218 ? -15.461 7.242 -7.016 1 97.88 218 VAL A O 1
ATOM 1636 N N . VAL A 1 219 ? -14.711 9.008 -5.898 1 98.06 219 VAL A N 1
ATOM 1637 C CA . VAL A 1 219 ? -15.594 8.805 -4.754 1 98.06 219 VAL A CA 1
ATOM 1638 C C . VAL A 1 219 ? -16.672 9.891 -4.738 1 98.06 219 VAL A C 1
ATOM 1640 O O . VAL A 1 219 ? -16.359 11.086 -4.828 1 98.06 219 VAL A O 1
ATOM 1643 N N . VAL A 1 220 ? -17.906 9.508 -4.684 1 98.38 220 VAL A N 1
ATOM 1644 C CA . VAL A 1 220 ? -19.047 10.406 -4.5 1 98.38 220 VAL A CA 1
ATOM 1645 C C . VAL A 1 220 ? -19.609 10.234 -3.094 1 98.38 220 VAL A C 1
ATOM 1647 O O . VAL A 1 220 ? -20.062 9.148 -2.725 1 98.38 220 VAL A O 1
ATOM 1650 N N . GLU A 1 221 ? -19.594 11.289 -2.354 1 97.88 221 GLU A N 1
ATOM 1651 C CA . GLU A 1 221 ? -19.953 11.156 -0.943 1 97.88 221 GLU A CA 1
ATOM 1652 C C . GLU A 1 221 ? -21.062 12.133 -0.565 1 97.88 221 GLU A C 1
ATOM 1654 O O . GLU A 1 221 ? -21.203 13.195 -1.177 1 97.88 221 GLU A O 1
ATOM 1659 N N . GLN A 1 222 ? -21.797 11.75 0.45 1 97.81 222 GLN A N 1
ATOM 1660 C CA . GLN A 1 222 ? -22.797 12.625 1.061 1 97.81 222 GLN A CA 1
ATOM 1661 C C . GLN A 1 222 ? -22.141 13.844 1.692 1 97.81 222 GLN A C 1
ATOM 1663 O O . GLN A 1 222 ? -21.125 13.727 2.383 1 97.81 222 GLN A O 1
ATOM 1668 N N . GLY A 1 223 ? -22.719 15.023 1.389 1 96.19 223 GLY A N 1
ATOM 1669 C CA . GLY A 1 223 ? -22.297 16.203 2.133 1 96.19 223 GLY A CA 1
ATOM 1670 C C . GLY A 1 223 ? -22.719 16.172 3.59 1 96.19 223 GLY A C 1
ATOM 1671 O O . GLY A 1 223 ? -23.891 15.984 3.895 1 96.19 223 GLY A O 1
ATOM 1672 N N . ILE A 1 224 ? -21.781 16.344 4.465 1 95.94 224 ILE A N 1
ATOM 1673 C CA . ILE A 1 224 ? -22.047 16.297 5.898 1 95.94 224 ILE A CA 1
ATOM 1674 C C . ILE A 1 224 ? -22.078 17.719 6.465 1 95.94 224 ILE A C 1
ATOM 1676 O O . ILE A 1 224 ? -21.141 18.5 6.254 1 95.94 224 ILE A O 1
ATOM 1680 N N . LYS A 1 225 ? -23.109 18.031 7.094 1 94.38 225 LYS A N 1
ATOM 1681 C CA . LYS A 1 225 ? -23.188 19.281 7.828 1 94.38 225 LYS A CA 1
ATOM 1682 C C . LYS A 1 225 ? -22.625 19.141 9.242 1 94.38 225 LYS A C 1
ATOM 1684 O O . LYS A 1 225 ? -23.188 18.406 10.055 1 94.38 225 LYS A O 1
ATOM 1689 N N . GLY A 1 226 ? -21.516 19.781 9.484 1 95.06 226 GLY A N 1
ATOM 1690 C CA . GLY A 1 226 ? -20.891 19.688 10.789 1 95.06 226 GLY A CA 1
ATOM 1691 C C . GLY A 1 226 ? -19.625 20.516 10.914 1 95.06 226 GLY A C 1
ATOM 1692 O O . GLY A 1 226 ? -19.125 21.047 9.922 1 95.06 226 GLY A O 1
ATOM 1693 N N . ARG A 1 227 ? -19.156 20.656 12.156 1 95.81 227 ARG A N 1
ATOM 1694 C CA . ARG A 1 227 ? -17.875 21.312 12.438 1 95.81 227 ARG A CA 1
ATOM 1695 C C . ARG A 1 227 ? -16.719 20.438 11.977 1 95.81 227 ARG A C 1
ATOM 1697 O O . ARG A 1 227 ? -16.734 19.219 12.141 1 95.81 227 ARG A O 1
ATOM 1704 N N . GLU A 1 228 ? -15.734 21.016 11.398 1 95.88 228 GLU A N 1
ATOM 1705 C CA . GLU A 1 228 ? -14.531 20.297 11.008 1 95.88 228 GLU A CA 1
ATOM 1706 C C . GLU A 1 228 ? -13.508 20.266 12.141 1 95.88 228 GLU A C 1
ATOM 1708 O O . GLU A 1 228 ? -12.914 21.297 12.469 1 95.88 228 GLU A O 1
ATOM 1713 N N . ILE A 1 229 ? -13.359 19.109 12.703 1 98.12 229 ILE A N 1
ATOM 1714 C CA . ILE A 1 229 ? -12.484 18.922 13.852 1 98.12 229 ILE A CA 1
ATOM 1715 C C . ILE A 1 229 ? -11.312 18.016 13.461 1 98.12 229 ILE A C 1
ATOM 1717 O O . ILE A 1 229 ? -11.484 17.047 12.727 1 98.12 229 ILE A O 1
ATOM 1721 N N . GLU A 1 230 ? -10.141 18.359 13.93 1 98.31 230 GLU A N 1
ATOM 1722 C CA . GLU A 1 230 ? -8.938 17.594 13.641 1 98.31 230 GLU A CA 1
ATOM 1723 C C . GLU A 1 230 ? -8.266 17.094 14.922 1 98.31 230 GLU A C 1
ATOM 1725 O O . GLU A 1 230 ? -8.266 17.797 15.938 1 98.31 230 GLU A O 1
ATOM 1730 N N . CYS A 1 231 ? -7.781 15.93 14.922 1 98.81 231 CYS A N 1
ATOM 1731 C CA . CYS A 1 231 ? -7.086 15.297 16.047 1 98.81 231 CYS A CA 1
ATOM 1732 C C . CYS A 1 231 ? -5.785 14.656 15.578 1 98.81 231 CYS A C 1
ATOM 1734 O O . CYS A 1 231 ? -5.754 13.969 14.562 1 98.81 231 CYS A O 1
ATOM 1736 N N . ALA A 1 232 ? -4.699 14.891 16.297 1 98.81 232 ALA A N 1
ATOM 1737 C CA . ALA A 1 232 ? -3.393 14.336 15.969 1 98.81 232 ALA A CA 1
ATOM 1738 C C . ALA A 1 232 ? -3.135 13.047 16.75 1 98.81 232 ALA A C 1
ATOM 1740 O O . ALA A 1 232 ? -3.488 12.945 17.922 1 98.81 232 ALA A O 1
ATOM 1741 N N . VAL A 1 233 ? -2.586 12.07 16.094 1 98.94 233 VAL A N 1
ATOM 1742 C CA . VAL A 1 233 ? -2.23 10.805 16.734 1 98.94 233 VAL A CA 1
ATOM 1743 C C . VAL A 1 233 ? -0.729 10.562 16.594 1 98.94 233 VAL A C 1
ATOM 1745 O O . VAL A 1 233 ? -0.137 10.867 15.555 1 98.94 233 VAL A O 1
ATOM 1748 N N . LEU A 1 234 ? -0.102 10.039 17.656 1 98.88 234 LEU A N 1
ATOM 1749 C CA . LEU A 1 234 ? 1.335 9.805 17.734 1 98.88 234 LEU A CA 1
ATOM 1750 C C . LEU A 1 234 ? 1.625 8.453 18.375 1 98.88 234 LEU A C 1
ATOM 1752 O O . LEU A 1 234 ? 1.108 8.156 19.453 1 98.88 234 LEU A O 1
ATOM 1756 N N . GLY A 1 235 ? 2.402 7.582 17.641 1 98.5 235 GLY A N 1
ATOM 1757 C CA . GLY A 1 235 ? 2.82 6.34 18.266 1 98.5 235 GLY A CA 1
ATOM 1758 C C . GLY A 1 235 ? 2.773 5.152 17.328 1 98.5 235 GLY A C 1
ATOM 1759 O O . GLY A 1 235 ? 2.256 5.258 16.203 1 98.5 235 GLY A O 1
ATOM 1760 N N . ASN A 1 236 ? 3.387 4.035 17.797 1 97.12 236 ASN A N 1
ATOM 1761 C CA . ASN A 1 236 ? 3.326 2.77 17.062 1 97.12 236 ASN A CA 1
ATOM 1762 C C . ASN A 1 236 ? 2.252 1.849 17.641 1 97.12 236 ASN A C 1
ATOM 1764 O O . ASN A 1 236 ? 1.058 2.094 17.453 1 97.12 236 ASN A O 1
ATOM 1768 N N . ASP A 1 237 ? 2.553 0.96 18.562 1 93.56 237 ASP A N 1
ATOM 1769 C CA . ASP A 1 237 ? 1.635 -0.052 19.062 1 93.56 237 ASP A CA 1
ATOM 1770 C C . ASP A 1 237 ? 0.648 0.554 20.062 1 93.56 237 ASP A C 1
ATOM 1772 O O . ASP A 1 237 ? -0.478 0.071 20.203 1 93.56 237 ASP A O 1
ATOM 1776 N N . PHE A 1 238 ? 1.079 1.579 20.797 1 96.12 238 PHE A N 1
ATOM 1777 C CA . PHE A 1 238 ? 0.265 2.252 21.797 1 96.12 238 PHE A CA 1
ATOM 1778 C C . PHE A 1 238 ? 0.163 3.742 21.5 1 96.12 238 PHE A C 1
ATOM 1780 O O . PHE A 1 238 ? 0.706 4.566 22.25 1 96.12 238 PHE A O 1
ATOM 1787 N N . PRO A 1 239 ? -0.617 4.074 20.5 1 98.12 239 PRO A N 1
ATOM 1788 C CA . PRO A 1 239 ? -0.678 5.477 20.078 1 98.12 239 PRO A CA 1
ATOM 1789 C C . PRO A 1 239 ? -1.467 6.348 21.062 1 98.12 239 PRO A C 1
ATOM 1791 O O . PRO A 1 239 ? -2.314 5.844 21.797 1 98.12 239 PRO A O 1
ATOM 1794 N N . GLN A 1 240 ? -1.122 7.605 21.031 1 98.56 240 GLN A N 1
ATOM 1795 C CA . GLN A 1 240 ? -1.815 8.633 21.797 1 98.56 240 GLN A CA 1
ATOM 1796 C C . GLN A 1 240 ? -2.445 9.68 20.875 1 98.56 240 GLN A C 1
ATOM 1798 O O . GLN A 1 240 ? -1.943 9.93 19.781 1 98.56 240 GLN A O 1
ATOM 1803 N N . ALA A 1 241 ? -3.502 10.258 21.375 1 98.81 241 ALA A N 1
ATOM 1804 C CA . ALA A 1 241 ? -4.168 11.32 20.625 1 98.81 241 ALA A CA 1
ATOM 1805 C C . ALA A 1 241 ? -3.986 12.672 21.312 1 98.81 241 ALA A C 1
ATOM 1807 O O . ALA A 1 241 ? -3.998 12.758 22.547 1 98.81 241 ALA A O 1
ATOM 1808 N N . SER A 1 242 ? -3.82 13.68 20.609 1 98.81 242 SER A N 1
ATOM 1809 C CA . SER A 1 242 ? -3.787 15.047 21.109 1 98.81 242 SER A CA 1
ATOM 1810 C C . SER A 1 242 ? -5.184 15.539 21.469 1 98.81 242 SER A C 1
ATOM 1812 O O . SER A 1 242 ? -6.172 14.836 21.25 1 98.81 242 SER A O 1
ATOM 1814 N N . THR A 1 243 ? -5.191 16.75 22.031 1 98.62 243 THR A N 1
ATOM 1815 C CA . THR A 1 243 ? -6.469 17.469 22.047 1 98.62 243 THR A CA 1
ATOM 1816 C C . THR A 1 243 ? -6.922 17.812 20.641 1 98.62 243 THR A C 1
ATOM 1818 O O . THR A 1 243 ? -6.156 17.672 19.672 1 98.62 243 THR A O 1
ATOM 1821 N N . CYS A 1 244 ? -8.172 18.219 20.516 1 98.75 244 CYS A N 1
ATOM 1822 C CA . CYS A 1 244 ? -8.742 18.469 19.188 1 98.75 244 CYS A CA 1
ATOM 1823 C C . CYS A 1 244 ? -8.578 19.938 18.797 1 98.75 244 CYS A C 1
ATOM 1825 O O . CYS A 1 244 ? -8.484 20.812 19.656 1 98.75 244 CYS A O 1
ATOM 1827 N N . GLY A 1 245 ? -8.414 20.125 17.531 1 98.19 245 GLY A N 1
ATOM 1828 C CA . GLY A 1 245 ? -8.492 21.438 16.922 1 98.19 245 GLY A CA 1
ATOM 1829 C C . GLY A 1 245 ? -9.633 21.578 15.922 1 98.19 245 GLY A C 1
ATOM 1830 O O . GLY A 1 245 ? -10.203 20.562 15.484 1 98.19 245 GLY A O 1
ATOM 1831 N N . GLU A 1 246 ? -9.984 22.859 15.633 1 96.94 246 GLU A N 1
ATOM 1832 C CA . GLU A 1 246 ? -11.078 23.109 14.703 1 96.94 246 GLU A CA 1
ATOM 1833 C C . GLU A 1 246 ? -10.641 24.016 13.562 1 96.94 246 GLU A C 1
ATOM 1835 O O . GLU A 1 246 ? -9.914 24.984 13.781 1 96.94 246 GLU A O 1
ATOM 1840 N N . VAL A 1 247 ? -11.016 23.672 12.383 1 90.38 247 VAL A N 1
ATOM 1841 C CA . VAL A 1 247 ? -10.867 24.547 11.227 1 90.38 247 VAL A CA 1
ATOM 1842 C C . VAL A 1 247 ? -12.172 25.312 11 1 90.38 247 VAL A C 1
ATOM 1844 O O . VAL A 1 247 ? -13.211 24.703 10.727 1 90.38 247 VAL A O 1
ATOM 1847 N N . VAL A 1 248 ? -12.102 26.547 11.203 1 87.69 248 VAL A N 1
ATOM 1848 C CA . VAL A 1 248 ? -13.273 27.391 11.008 1 87.69 248 VAL A CA 1
ATOM 1849 C C . VAL A 1 248 ? -13.211 28.062 9.641 1 87.69 248 VAL A C 1
ATOM 1851 O O . VAL A 1 248 ? -12.336 28.891 9.391 1 87.69 248 VAL A O 1
ATOM 1854 N N . LEU A 1 249 ? -14.078 27.609 8.867 1 76.56 249 LEU A N 1
ATOM 1855 C CA . LEU A 1 249 ? -14.062 28.094 7.492 1 76.56 249 LEU A CA 1
ATOM 1856 C C . LEU A 1 249 ? -14.906 29.344 7.348 1 76.56 249 LEU A C 1
ATOM 1858 O O . LEU A 1 249 ? -15.984 29.453 7.945 1 76.56 249 LEU A O 1
ATOM 1862 N N . ASN A 1 250 ? -14.352 30.328 6.77 1 70.19 250 ASN A N 1
ATOM 1863 C CA . ASN A 1 250 ? -15.141 31.5 6.426 1 70.19 250 ASN A CA 1
ATOM 1864 C C . ASN A 1 250 ? -15.891 31.312 5.109 1 70.19 250 ASN A C 1
ATOM 1866 O O . ASN A 1 250 ? -16.781 32.094 4.781 1 70.19 250 ASN A O 1
ATOM 1870 N N . SER A 1 251 ? -15.305 30.391 4.305 1 62.34 251 SER A N 1
ATOM 1871 C CA . SER A 1 251 ? -15.953 30.094 3.031 1 62.34 251 SER A CA 1
ATOM 1872 C C . SER A 1 251 ? -16.453 28.641 3 1 62.34 251 SER A C 1
ATOM 1874 O O . SER A 1 251 ? -16.188 27.875 3.926 1 62.34 251 SER A O 1
ATOM 1876 N N . ASP A 1 252 ? -17.203 28.375 2.016 1 59.34 252 ASP A N 1
ATOM 1877 C CA . ASP A 1 252 ? -17.953 27.125 1.914 1 59.34 252 ASP A CA 1
ATOM 1878 C C . ASP A 1 252 ? -17.031 25.953 1.599 1 59.34 252 ASP A C 1
ATOM 1880 O O . ASP A 1 252 ? -17.453 24.797 1.631 1 59.34 252 ASP A O 1
ATOM 1884 N N . PHE A 1 253 ? -15.758 26.422 1.195 1 61.06 253 PHE A N 1
ATOM 1885 C CA . PHE A 1 253 ? -14.93 25.297 0.74 1 61.06 253 PHE A CA 1
ATOM 1886 C C . PHE A 1 253 ? -13.508 25.438 1.258 1 61.06 253 PHE A C 1
ATOM 1888 O O . PHE A 1 253 ? -12.938 26.531 1.245 1 61.06 253 PHE A O 1
ATOM 1895 N N . TYR A 1 254 ? -12.953 24.453 1.926 1 65.06 254 TYR A N 1
ATOM 1896 C CA . TYR A 1 254 ? -11.578 24.359 2.402 1 65.06 254 TYR A CA 1
ATOM 1897 C C . TYR A 1 254 ? -10.633 24.016 1.263 1 65.06 254 TYR A C 1
ATOM 1899 O O . TYR A 1 254 ? -10.227 22.859 1.115 1 65.06 254 TYR A O 1
ATOM 1907 N N . SER A 1 255 ? -10.227 24.922 0.402 1 66.12 255 SER A N 1
ATOM 1908 C CA . SER A 1 255 ? -9.383 24.75 -0.778 1 66.12 255 SER A CA 1
ATOM 1909 C C . SER A 1 255 ? -7.902 24.828 -0.417 1 66.12 255 SER A C 1
ATOM 1911 O O . SER A 1 255 ? -7.555 25.125 0.729 1 66.12 255 SER A O 1
ATOM 1913 N N . TYR A 1 256 ? -7.07 24.531 -1.377 1 65.5 256 TYR A N 1
ATOM 1914 C CA . TYR A 1 256 ? -5.629 24.656 -1.211 1 65.5 256 TYR A CA 1
ATOM 1915 C C . TYR A 1 256 ? -5.246 26.078 -0.788 1 65.5 256 TYR A C 1
ATOM 1917 O O . TYR A 1 256 ? -4.438 26.266 0.124 1 65.5 256 TYR A O 1
ATOM 1925 N N . ASP A 1 257 ? -5.891 26.953 -1.449 1 63.91 257 ASP A N 1
ATOM 1926 C CA . ASP A 1 257 ? -5.574 28.344 -1.162 1 63.91 257 ASP A CA 1
ATOM 1927 C C . ASP A 1 257 ? -5.969 28.719 0.266 1 63.91 257 ASP A C 1
ATOM 1929 O O . ASP A 1 257 ? -5.203 29.375 0.979 1 63.91 257 ASP A O 1
ATOM 1933 N N . THR A 1 258 ? -7.105 28.25 0.685 1 66.5 258 THR A N 1
ATOM 1934 C CA . THR A 1 258 ? -7.582 28.562 2.027 1 66.5 258 THR A CA 1
ATOM 1935 C C . THR A 1 258 ? -6.746 27.844 3.082 1 66.5 258 THR A C 1
ATOM 1937 O O . THR A 1 258 ? -6.523 28.375 4.172 1 66.5 258 THR A O 1
ATOM 1940 N N . LYS A 1 259 ? -6.215 26.734 2.678 1 62.53 259 LYS A N 1
ATOM 1941 C CA . LYS A 1 259 ? -5.449 25.906 3.598 1 62.53 259 LYS A CA 1
ATOM 1942 C C . LYS A 1 259 ? -4.059 26.484 3.836 1 62.53 259 LYS A C 1
ATOM 1944 O O . LYS A 1 259 ? -3.586 26.531 4.973 1 62.53 259 LYS A O 1
ATOM 1949 N N . TYR A 1 260 ? -3.49 27.031 2.768 1 61.34 260 TYR A N 1
ATOM 1950 C CA . TYR A 1 260 ? -2.043 27.172 2.875 1 61.34 260 TYR A CA 1
ATOM 1951 C C . TYR A 1 260 ? -1.606 28.578 2.463 1 61.34 260 TYR A C 1
ATOM 1953 O O . TYR A 1 260 ? -0.484 29 2.756 1 61.34 260 TYR A O 1
ATOM 1961 N N . ILE A 1 261 ? -2.457 29.312 1.783 1 60.38 261 ILE A N 1
ATOM 1962 C CA . ILE A 1 261 ? -2.01 30.578 1.222 1 60.38 261 ILE A CA 1
ATOM 1963 C C . ILE A 1 261 ? -2.684 31.734 1.96 1 60.38 261 ILE A C 1
ATOM 1965 O O . ILE A 1 261 ? -2.02 32.688 2.363 1 60.38 261 ILE A O 1
ATOM 1969 N N . ASP A 1 262 ? -4.059 31.578 2.07 1 60.19 262 ASP A N 1
ATOM 1970 C CA . ASP A 1 262 ? -4.82 32.688 2.641 1 60.19 262 ASP A CA 1
ATOM 1971 C C . ASP A 1 262 ? -4.992 32.531 4.148 1 60.19 262 ASP A C 1
ATOM 1973 O O . ASP A 1 262 ? -5.828 31.734 4.598 1 60.19 262 ASP A O 1
ATOM 1977 N N . ASP A 1 263 ? -4.164 33.219 4.922 1 59 263 ASP A N 1
ATOM 1978 C CA . ASP A 1 263 ? -4.227 33.156 6.379 1 59 263 ASP A CA 1
ATOM 1979 C C . ASP A 1 263 ? -5.609 33.562 6.887 1 59 263 ASP A C 1
ATOM 1981 O O . ASP A 1 263 ? -5.949 33.281 8.047 1 59 263 ASP A O 1
ATOM 1985 N N . LYS A 1 264 ? -6.379 34.312 6.09 1 62.72 264 LYS A N 1
ATOM 1986 C CA . LYS A 1 264 ? -7.676 34.781 6.547 1 62.72 264 LYS A CA 1
ATOM 1987 C C . LYS A 1 264 ? -8.805 33.844 6.125 1 62.72 264 LYS A C 1
ATOM 1989 O O . LYS A 1 264 ? -9.945 34.031 6.559 1 62.72 264 LYS A O 1
ATOM 1994 N N . GLY A 1 265 ? -8.398 32.875 5.293 1 63.5 265 GLY A N 1
ATOM 1995 C CA . GLY A 1 265 ? -9.438 32.031 4.75 1 63.5 265 GLY A CA 1
ATOM 1996 C C . GLY A 1 265 ? -9.906 30.953 5.723 1 63.5 265 GLY A C 1
ATOM 1997 O O . GLY A 1 265 ? -11.062 30.531 5.68 1 63.5 265 GLY A O 1
ATOM 1998 N N . ALA A 1 266 ? -9.094 30.469 6.461 1 71.44 266 ALA A N 1
ATOM 1999 C CA . ALA A 1 266 ? -9.43 29.484 7.48 1 71.44 266 ALA A CA 1
ATOM 2000 C C . ALA A 1 266 ? -8.727 29.781 8.797 1 71.44 266 ALA A C 1
ATOM 2002 O O . ALA A 1 266 ? -7.551 30.172 8.805 1 71.44 266 ALA A O 1
ATOM 2003 N N . GLN A 1 267 ? -9.57 29.906 9.805 1 82.19 267 GLN A N 1
ATOM 2004 C CA . GLN A 1 267 ? -8.992 30.094 11.133 1 82.19 267 GLN A CA 1
ATOM 2005 C C . GLN A 1 267 ? -8.883 28.766 11.875 1 82.19 267 GLN A C 1
ATOM 2007 O O . GLN A 1 267 ? -9.773 27.922 11.781 1 82.19 267 GLN A O 1
ATOM 2012 N N . VAL A 1 268 ? -7.738 28.609 12.492 1 87.94 268 VAL A N 1
ATOM 2013 C CA . VAL A 1 268 ? -7.527 27.406 13.289 1 87.94 268 VAL A CA 1
ATOM 2014 C C . VAL A 1 268 ? -7.688 27.734 14.766 1 87.94 268 VAL A C 1
ATOM 2016 O O . VAL A 1 268 ? -7.129 28.719 15.258 1 87.94 268 VAL A O 1
ATOM 2019 N N . VAL A 1 269 ? -8.523 26.969 15.43 1 93.81 269 VAL A N 1
ATOM 2020 C CA . VAL A 1 269 ? -8.75 27.109 16.875 1 93.81 269 VAL A CA 1
ATOM 2021 C C . VAL A 1 269 ? -8.172 25.891 17.594 1 93.81 269 VAL A C 1
ATOM 2023 O O . VAL A 1 269 ? -8.656 24.781 17.422 1 93.81 269 VAL A O 1
ATOM 2026 N N . VAL A 1 270 ? -7.227 26.078 18.391 1 96.12 270 VAL A N 1
ATOM 2027 C CA . VAL A 1 270 ? -6.578 25.016 19.141 1 96.12 270 VAL A CA 1
ATOM 2028 C C . VAL A 1 270 ? -6.438 25.422 20.594 1 96.12 270 VAL A C 1
ATOM 2030 O O . VAL A 1 270 ? -5.742 26.391 20.922 1 96.12 270 VAL A O 1
ATOM 2033 N N . PRO A 1 271 ? -7.027 24.844 21.594 1 97.06 271 PRO A N 1
ATOM 2034 C CA . PRO A 1 271 ? -7.938 23.719 21.422 1 97.06 271 PRO A CA 1
ATOM 2035 C C . PRO A 1 271 ? -9.305 24.125 20.891 1 97.06 271 PRO A C 1
ATOM 2037 O O . PRO A 1 271 ? -9.734 25.266 21.094 1 97.06 271 PRO A O 1
ATOM 2040 N N . ALA A 1 272 ? -9.922 23.219 20.266 1 97.69 272 ALA A N 1
ATOM 2041 C CA . ALA A 1 272 ? -11.305 23.453 19.844 1 97.69 272 ALA A CA 1
ATOM 2042 C C . ALA A 1 272 ? -12.211 23.641 21.062 1 97.69 272 ALA A C 1
ATOM 2044 O O . ALA A 1 272 ? -11.961 23.078 22.125 1 97.69 272 ALA A O 1
ATOM 2045 N N . VAL A 1 273 ? -13.234 24.469 20.891 1 97.06 273 VAL A N 1
ATOM 2046 C CA . VAL A 1 273 ? -14.227 24.641 21.938 1 97.06 273 VAL A CA 1
ATOM 2047 C C . VAL A 1 273 ? -15.227 23.484 21.906 1 97.06 273 VAL A C 1
ATOM 2049 O O . VAL A 1 273 ? -16.219 23.531 21.172 1 97.06 273 VAL A O 1
ATOM 2052 N N . LEU A 1 274 ? -14.938 22.516 22.703 1 97.81 274 LEU A N 1
ATOM 2053 C CA . LEU A 1 274 ? -15.742 21.297 22.781 1 97.81 274 LEU A CA 1
ATOM 2054 C C . LEU A 1 274 ? -16 20.922 24.234 1 97.81 274 LEU A C 1
ATOM 2056 O O . LEU A 1 274 ? -15.18 21.188 25.109 1 97.81 274 LEU A O 1
ATOM 2060 N N . ASP A 1 275 ? -17.156 20.312 24.484 1 97.56 275 ASP A N 1
ATOM 2061 C CA . ASP A 1 275 ? -17.328 19.625 25.75 1 97.56 275 ASP A CA 1
ATOM 2062 C C . ASP A 1 275 ? -16.234 18.578 25.953 1 97.56 275 ASP A C 1
ATOM 2064 O O . ASP A 1 275 ? -15.867 17.859 25.016 1 97.56 275 ASP A O 1
ATOM 2068 N N . PRO A 1 276 ? -15.758 18.469 27.188 1 98 276 PRO A N 1
ATOM 2069 C CA . PRO A 1 276 ? -14.68 17.516 27.453 1 98 276 PRO A CA 1
ATOM 2070 C C . PRO A 1 276 ? -15.031 16.094 27.016 1 98 276 PRO A C 1
ATOM 2072 O O . PRO A 1 276 ? -14.172 15.367 26.516 1 98 276 PRO A O 1
ATOM 2075 N N . GLU A 1 277 ? -16.25 15.758 27.188 1 98.31 277 GLU A N 1
ATOM 2076 C CA . GLU A 1 277 ? -16.688 14.414 26.812 1 98.31 277 GLU A CA 1
ATOM 2077 C C . GLU A 1 277 ? -16.625 14.211 25.297 1 98.31 277 GLU A C 1
ATOM 2079 O O . GLU A 1 277 ? -16.281 13.117 24.828 1 98.31 277 GLU A O 1
ATOM 2084 N N . ILE A 1 278 ? -16.969 15.227 24.562 1 98.56 278 ILE A N 1
ATOM 2085 C CA . ILE A 1 278 ? -16.938 15.164 23.109 1 98.56 278 ILE A CA 1
ATOM 2086 C C . ILE A 1 278 ? -15.484 15.125 22.625 1 98.56 278 ILE A C 1
ATOM 2088 O O . ILE A 1 278 ? -15.148 14.375 21.703 1 98.56 278 ILE A O 1
ATOM 2092 N N . ASN A 1 279 ? -14.656 15.938 23.25 1 98.62 279 ASN A N 1
ATOM 2093 C CA . ASN A 1 279 ? -13.227 15.898 22.969 1 98.62 279 ASN A CA 1
ATOM 2094 C C . ASN A 1 279 ? -12.664 14.492 23.141 1 98.62 279 ASN A C 1
ATOM 2096 O O . ASN A 1 279 ? -11.969 13.984 22.266 1 98.62 279 ASN A O 1
ATOM 2100 N N . ASP A 1 280 ? -12.984 13.875 24.266 1 98.75 280 ASP A N 1
ATOM 2101 C CA . ASP A 1 280 ? -12.484 12.539 24.562 1 98.75 280 ASP A CA 1
ATOM 2102 C C . ASP A 1 280 ? -13.031 11.516 23.578 1 98.75 280 ASP A C 1
ATOM 2104 O O . ASP A 1 280 ? -12.32 10.594 23.172 1 98.75 280 ASP A O 1
ATOM 2108 N N . LYS A 1 281 ? -14.281 11.727 23.25 1 98.75 281 LYS A N 1
ATOM 2109 C CA . LYS A 1 281 ? -14.906 10.844 22.266 1 98.75 281 LYS A CA 1
ATOM 2110 C C . LYS A 1 281 ? -14.172 10.898 20.922 1 98.75 281 LYS A C 1
ATOM 2112 O O . LYS A 1 281 ? -13.875 9.859 20.328 1 98.75 281 LYS A O 1
ATOM 2117 N N . ILE A 1 282 ? -13.852 12.062 20.469 1 98.88 282 ILE A N 1
ATOM 2118 C CA . ILE A 1 282 ? -13.164 12.242 19.188 1 98.88 282 ILE A CA 1
ATOM 2119 C C . ILE A 1 282 ? -11.75 11.656 19.281 1 98.88 282 ILE A C 1
ATOM 2121 O O . ILE A 1 282 ? -11.289 11 18.344 1 98.88 282 ILE A O 1
ATOM 2125 N N . ARG A 1 283 ? -11.102 11.859 20.391 1 98.88 283 ARG A N 1
ATOM 2126 C CA . ARG A 1 283 ? -9.758 11.328 20.609 1 98.88 283 ARG A CA 1
ATOM 2127 C C . ARG A 1 283 ? -9.758 9.805 20.531 1 98.88 283 ARG A C 1
ATOM 2129 O O . ARG A 1 283 ? -8.883 9.211 19.891 1 98.88 283 ARG A O 1
ATOM 2136 N N . ALA A 1 284 ? -10.703 9.188 21.109 1 98.81 284 ALA A N 1
ATOM 2137 C CA . ALA A 1 284 ? -10.812 7.734 21.094 1 98.81 284 ALA A CA 1
ATOM 2138 C C . ALA A 1 284 ? -11.07 7.219 19.688 1 98.81 284 ALA A C 1
ATOM 2140 O O . ALA A 1 284 ? -10.469 6.23 19.25 1 98.81 284 ALA A O 1
ATOM 2141 N N . ILE A 1 285 ? -11.922 7.891 18.953 1 98.88 285 ILE A N 1
ATOM 2142 C CA . ILE A 1 285 ? -12.258 7.52 17.578 1 98.88 285 ILE A CA 1
ATOM 2143 C C . ILE A 1 285 ? -11.031 7.676 16.688 1 98.88 285 ILE A C 1
ATOM 2145 O O . ILE A 1 285 ? -10.773 6.844 15.82 1 98.88 285 ILE A O 1
ATOM 2149 N N . ALA A 1 286 ? -10.234 8.727 16.938 1 98.94 286 ALA A N 1
ATOM 2150 C CA . ALA A 1 286 ? -9.016 8.961 16.156 1 98.94 286 ALA A CA 1
ATOM 2151 C C . ALA A 1 286 ? -8.023 7.816 16.344 1 98.94 286 ALA A C 1
ATOM 2153 O O . ALA A 1 286 ? -7.422 7.344 15.367 1 98.94 286 ALA A O 1
ATOM 2154 N N . ILE A 1 287 ? -7.863 7.344 17.516 1 98.75 287 ILE A N 1
ATOM 2155 C CA . ILE A 1 287 ? -6.953 6.246 17.812 1 98.75 287 ILE A CA 1
ATOM 2156 C C . ILE A 1 287 ? -7.449 4.969 17.125 1 98.75 287 ILE A C 1
ATOM 2158 O O . ILE A 1 287 ? -6.668 4.242 16.516 1 98.75 287 ILE A O 1
ATOM 2162 N N . GLU A 1 288 ? -8.766 4.719 17.203 1 98.38 288 GLU A N 1
ATOM 2163 C CA . GLU A 1 288 ? -9.336 3.531 16.578 1 98.38 288 GLU A CA 1
ATOM 2164 C C . GLU A 1 288 ? -9.148 3.561 15.07 1 98.38 288 GLU A C 1
ATOM 2166 O O . GLU A 1 288 ? -8.812 2.541 14.461 1 98.38 288 GLU A O 1
ATOM 2171 N N . ALA A 1 289 ? -9.367 4.73 14.477 1 98.81 289 ALA A N 1
ATOM 2172 C CA . ALA A 1 289 ? -9.18 4.883 13.039 1 98.81 289 ALA A CA 1
ATOM 2173 C C . ALA A 1 289 ? -7.723 4.641 12.648 1 98.81 289 ALA A C 1
ATOM 2175 O O . ALA A 1 289 ? -7.441 3.914 11.695 1 98.81 289 ALA A O 1
ATOM 2176 N N . TYR A 1 290 ? -6.832 5.23 13.477 1 98.69 290 TYR A N 1
ATOM 2177 C CA . TYR A 1 290 ? -5.387 5.105 13.305 1 98.69 290 TYR A CA 1
ATOM 2178 C C . TYR A 1 290 ? -4.961 3.645 13.312 1 98.69 290 TYR A C 1
ATOM 2180 O O . TYR A 1 290 ? -4.207 3.205 12.445 1 98.69 290 TYR A O 1
ATOM 2188 N N . GLN A 1 291 ? -5.488 2.867 14.172 1 97.69 291 GLN A N 1
ATOM 2189 C CA . GLN A 1 291 ? -5.16 1.454 14.32 1 97.69 291 GLN A CA 1
ATOM 2190 C C . GLN A 1 291 ? -5.828 0.617 13.227 1 97.69 291 GLN A C 1
ATOM 2192 O O . GLN A 1 291 ? -5.207 -0.284 12.664 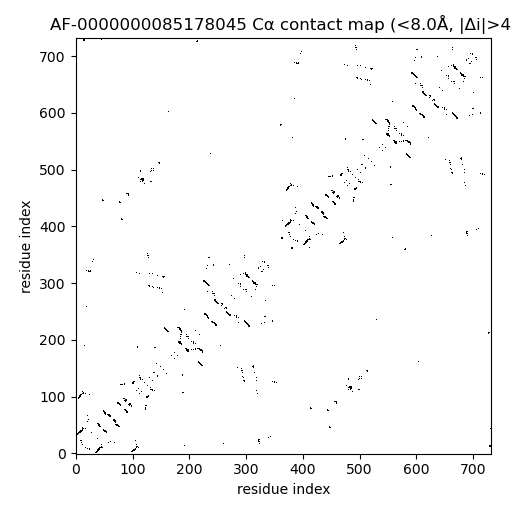1 97.69 291 GLN A O 1
ATOM 2197 N N . ALA A 1 292 ? -7.07 0.943 12.883 1 97.62 292 ALA A N 1
ATOM 2198 C CA . ALA A 1 292 ? -7.812 0.187 11.883 1 97.62 292 ALA A CA 1
ATOM 2199 C C . ALA A 1 292 ? -7.141 0.277 10.516 1 97.62 292 ALA A C 1
ATOM 2201 O O . ALA A 1 292 ? -7.211 -0.662 9.719 1 97.62 292 ALA A O 1
ATOM 2202 N N . LEU A 1 293 ? -6.445 1.359 10.305 1 98.25 293 LEU A N 1
ATOM 2203 C CA . LEU A 1 293 ? -5.852 1.595 8.992 1 98.25 293 LEU A CA 1
ATOM 2204 C C . LEU A 1 293 ? -4.387 1.178 8.969 1 98.25 293 LEU A C 1
ATOM 2206 O O . LEU A 1 293 ? -3.711 1.314 7.949 1 98.25 293 LEU A O 1
ATOM 2210 N N . GLY A 1 294 ? -3.898 0.687 10.07 1 96.31 294 GLY A N 1
ATOM 2211 C CA . GLY A 1 294 ? -2.521 0.22 10.133 1 96.31 294 GLY A CA 1
ATOM 2212 C C . GLY A 1 294 ? -1.507 1.347 10.094 1 96.31 294 GLY A C 1
ATOM 2213 O O . GLY A 1 294 ? -0.422 1.192 9.531 1 96.31 294 GLY A O 1
ATOM 2214 N N . CYS A 1 295 ? -1.849 2.502 10.648 1 98.06 295 CYS A N 1
ATOM 2215 C CA . CYS A 1 295 ? -0.93 3.635 10.688 1 98.06 295 CYS A CA 1
ATOM 2216 C C . CYS A 1 295 ? 0.145 3.426 11.75 1 98.06 295 CYS A C 1
ATOM 2218 O O . CYS A 1 295 ? -0.01 2.588 12.641 1 98.06 295 CYS A O 1
ATOM 2220 N N . GLY A 1 296 ? 1.216 4.145 11.609 1 97.62 296 GLY A N 1
ATOM 2221 C CA . GLY A 1 296 ? 2.326 4.164 12.547 1 97.62 296 GLY A CA 1
ATOM 2222 C C . GLY A 1 296 ? 3.09 5.473 12.539 1 97.62 296 GLY A C 1
ATOM 2223 O O . GLY A 1 296 ? 3.229 6.113 11.5 1 97.62 296 GLY A O 1
ATOM 2224 N N . GLY A 1 297 ? 3.607 5.812 13.656 1 98.44 297 GLY A N 1
ATOM 2225 C CA . GLY A 1 297 ? 4.367 7.043 13.789 1 98.44 297 GLY A CA 1
ATOM 2226 C C . GLY A 1 297 ? 3.496 8.266 14.008 1 98.44 297 GLY A C 1
ATOM 2227 O O . GLY A 1 297 ? 3.361 8.742 15.141 1 98.44 297 GLY A O 1
ATOM 2228 N N . MET A 1 298 ? 2.807 8.641 12.969 1 98.75 298 MET A N 1
ATOM 2229 C CA . MET A 1 298 ? 1.977 9.836 13.078 1 98.75 298 MET A CA 1
ATOM 2230 C C . MET A 1 298 ? 0.814 9.789 12.094 1 98.75 298 MET A C 1
ATOM 2232 O O . MET A 1 298 ? 0.891 9.102 11.07 1 98.75 298 MET A O 1
ATOM 2236 N N . ALA A 1 299 ? -0.194 10.469 12.453 1 98.75 299 ALA A N 1
ATOM 2237 C CA . ALA A 1 299 ? -1.279 10.797 11.531 1 98.75 299 ALA A CA 1
ATOM 2238 C C . ALA A 1 299 ? -2.182 11.883 12.109 1 98.75 299 ALA A C 1
ATOM 2240 O O . ALA A 1 299 ? -2.182 12.125 13.32 1 98.75 299 ALA A O 1
ATOM 2241 N N . ARG A 1 300 ? -2.82 12.578 11.273 1 98.62 300 ARG A N 1
ATOM 2242 C CA . ARG A 1 300 ? -3.902 13.477 11.656 1 98.62 300 ARG A CA 1
ATOM 2243 C C . ARG A 1 300 ? -5.25 12.961 11.164 1 98.62 300 ARG A C 1
ATOM 2245 O O . ARG A 1 300 ? -5.398 12.625 9.984 1 98.62 300 ARG A O 1
ATOM 2252 N N . VAL A 1 301 ? -6.203 12.875 12.023 1 98.75 301 VAL A N 1
ATOM 2253 C CA . VAL A 1 301 ? -7.543 12.391 11.703 1 98.75 301 VAL A CA 1
ATOM 2254 C C . VAL A 1 301 ? -8.523 13.555 11.68 1 98.75 301 VAL A C 1
ATOM 2256 O O . VAL A 1 301 ? -8.688 14.266 12.68 1 98.75 301 VAL A O 1
ATOM 2259 N N . ASP A 1 302 ? -9.133 13.789 10.539 1 97.62 302 ASP A N 1
ATOM 2260 C CA . ASP A 1 302 ? -10.133 14.844 10.359 1 97.62 302 ASP A CA 1
ATOM 2261 C C . ASP A 1 302 ? -11.547 14.273 10.438 1 97.62 302 ASP A C 1
ATOM 2263 O O . ASP A 1 302 ? -11.875 13.312 9.742 1 97.62 302 ASP A O 1
ATOM 2267 N N . VAL A 1 303 ? -12.375 14.945 11.266 1 98.56 303 VAL A N 1
ATOM 2268 C CA . VAL A 1 303 ? -13.734 14.438 11.438 1 98.56 303 VAL A CA 1
ATOM 2269 C C . VAL A 1 303 ? -14.727 15.594 11.312 1 98.56 303 VAL A C 1
ATOM 2271 O O . VAL A 1 303 ? -14.352 16.766 11.406 1 98.56 303 VAL A O 1
ATOM 2274 N N . PHE A 1 304 ? -15.938 15.234 11.023 1 97.94 304 PHE A N 1
ATOM 2275 C CA . PHE A 1 304 ? -17.062 16.141 11.188 1 97.94 304 PHE A CA 1
ATOM 2276 C C . PHE A 1 304 ? -17.781 15.875 12.5 1 97.94 304 PHE A C 1
ATOM 2278 O O . PHE A 1 304 ? -18.031 14.719 12.859 1 97.94 304 PHE A O 1
ATOM 2285 N N . LEU A 1 305 ? -18.031 16.875 13.195 1 98.44 305 LEU A N 1
ATOM 2286 C CA . LEU A 1 305 ? -18.891 16.828 14.359 1 98.44 305 LEU A CA 1
ATOM 2287 C C . LEU A 1 305 ? -20.266 17.453 14.055 1 98.44 305 LEU A C 1
ATOM 2289 O O . LEU A 1 305 ? -20.359 18.656 13.836 1 98.44 305 LEU A O 1
ATOM 2293 N N . THR A 1 306 ? -21.312 16.625 14.078 1 98 306 THR A N 1
ATOM 2294 C CA . THR A 1 306 ? -22.656 17.109 13.727 1 98 306 THR A CA 1
ATOM 2295 C C . THR A 1 306 ? -23.297 17.797 14.922 1 98 306 THR A C 1
ATOM 2297 O O . THR A 1 306 ? -22.781 17.75 16.031 1 98 306 THR A O 1
ATOM 2300 N N . ALA A 1 307 ? -24.453 18.391 14.695 1 97 307 ALA A N 1
ATOM 2301 C CA . ALA A 1 307 ? -25.188 19.078 15.758 1 97 307 ALA A CA 1
ATOM 2302 C C . ALA A 1 307 ? -25.641 18.094 16.828 1 97 307 ALA A C 1
ATOM 2304 O O . ALA A 1 307 ? -25.766 18.453 18 1 97 307 ALA A O 1
ATOM 2305 N N . GLU A 1 308 ? -25.844 16.844 16.469 1 97.25 308 GLU A N 1
ATOM 2306 C CA . GLU A 1 308 ? -26.281 15.789 17.375 1 97.25 308 GLU A CA 1
ATOM 2307 C C . GLU A 1 308 ? -25.094 15.133 18.062 1 97.25 308 GLU A C 1
ATOM 2309 O O . GLU A 1 308 ? -25.25 14.133 18.781 1 97.25 308 GLU A O 1
ATOM 2314 N N . ASN A 1 309 ? -23.875 15.625 17.781 1 97.44 309 ASN A N 1
ATOM 2315 C CA . ASN A 1 309 ? -22.625 15.172 18.375 1 97.44 309 ASN A CA 1
ATOM 2316 C C . ASN A 1 309 ? -22.203 13.812 17.828 1 97.44 309 ASN A C 1
ATOM 2318 O O . ASN A 1 309 ? -21.578 13.016 18.547 1 97.44 309 ASN A O 1
ATOM 2322 N N . ASP A 1 310 ? -22.703 13.547 16.625 1 98 310 ASP A N 1
ATOM 2323 C CA . ASP A 1 310 ? -22.141 12.406 15.906 1 98 310 ASP A CA 1
ATOM 2324 C C . ASP A 1 310 ? -20.766 12.75 15.32 1 98 310 ASP A C 1
ATOM 2326 O O . ASP A 1 310 ? -20.562 13.852 14.805 1 98 310 ASP A O 1
ATOM 2330 N N . VAL A 1 311 ? -19.875 11.82 15.484 1 98.75 311 VAL A N 1
ATOM 2331 C CA . VAL A 1 311 ? -18.531 11.984 14.93 1 98.75 311 VAL A CA 1
ATOM 2332 C C . VAL A 1 311 ? -18.406 11.156 13.648 1 98.75 311 VAL A C 1
ATOM 2334 O O . VAL A 1 311 ? -18.531 9.93 13.68 1 98.75 311 VAL A O 1
ATOM 2337 N N . ILE A 1 312 ? -18.156 11.828 12.484 1 98.75 312 ILE A N 1
ATOM 2338 C CA . ILE A 1 312 ? -18.016 11.195 11.18 1 98.75 312 ILE A CA 1
ATOM 2339 C C . ILE A 1 312 ? -16.594 11.414 10.656 1 98.75 312 ILE A C 1
ATOM 2341 O O . ILE A 1 312 ? -16.156 12.555 10.469 1 98.75 312 ILE A O 1
ATOM 2345 N N . ILE A 1 313 ? -15.859 10.359 10.422 1 98.69 313 ILE A N 1
ATOM 2346 C CA . ILE A 1 313 ? -14.477 10.484 9.953 1 98.69 313 ILE A CA 1
ATOM 2347 C C . ILE A 1 313 ? -14.469 10.914 8.492 1 98.69 313 ILE A C 1
ATOM 2349 O O . ILE A 1 313 ? -15.141 10.32 7.656 1 98.69 313 ILE A O 1
ATOM 2353 N N . ASN A 1 314 ? -13.719 11.93 8.211 1 95.69 314 ASN A N 1
ATOM 2354 C CA . ASN A 1 314 ? -13.586 12.453 6.855 1 95.69 314 ASN A CA 1
ATOM 2355 C C . ASN A 1 314 ? -12.344 11.906 6.156 1 95.69 314 ASN A C 1
ATOM 2357 O O . ASN A 1 314 ? -12.453 11.25 5.113 1 95.69 314 ASN A O 1
ATOM 2361 N N . GLU A 1 315 ? -11.227 12.125 6.754 1 94.19 315 GLU A N 1
ATOM 2362 C CA . GLU A 1 315 ? -9.961 11.734 6.137 1 94.19 315 GLU A CA 1
ATOM 2363 C C . GLU A 1 315 ? -8.883 11.5 7.188 1 94.19 315 GLU A C 1
ATOM 2365 O O . GLU A 1 315 ? -9.016 11.945 8.328 1 94.19 315 GLU A O 1
ATOM 2370 N N . ILE A 1 316 ? -7.906 10.742 6.816 1 97.31 316 ILE A N 1
ATOM 2371 C CA . ILE A 1 316 ? -6.703 10.547 7.621 1 97.31 316 ILE A CA 1
ATOM 2372 C C . ILE A 1 316 ? -5.473 10.953 6.812 1 97.31 316 ILE A C 1
ATOM 2374 O O . ILE A 1 316 ? -5.348 10.594 5.641 1 97.31 316 ILE A O 1
ATOM 2378 N N . ASN A 1 317 ? -4.645 11.75 7.367 1 96.62 317 ASN A N 1
ATOM 2379 C CA . ASN A 1 317 ? -3.406 12.211 6.746 1 96.62 317 ASN A CA 1
ATOM 2380 C C . ASN A 1 317 ? -2.182 11.602 7.426 1 96.62 317 ASN A C 1
ATOM 2382 O O . ASN A 1 317 ? -1.886 11.922 8.578 1 96.62 317 ASN A O 1
ATOM 2386 N N . THR A 1 318 ? -1.437 10.812 6.691 1 97.94 318 THR A N 1
ATOM 2387 C CA . THR A 1 318 ? -0.361 10.031 7.293 1 97.94 318 THR A CA 1
ATOM 2388 C C . THR A 1 318 ? 0.929 10.844 7.355 1 97.94 318 THR A C 1
ATOM 2390 O O . THR A 1 318 ? 1.868 10.469 8.062 1 97.94 318 THR A O 1
ATOM 2393 N N . LEU A 1 319 ? 1.033 11.945 6.59 1 96.25 319 LEU A N 1
ATOM 2394 C CA . LEU A 1 319 ? 2.133 12.898 6.66 1 96.25 319 LEU A CA 1
ATOM 2395 C C . LEU A 1 319 ? 1.607 14.328 6.723 1 96.25 319 LEU A C 1
ATOM 2397 O O . LEU A 1 319 ? 1.812 15.109 5.793 1 96.25 319 LEU A O 1
ATOM 2401 N N . PRO A 1 320 ? 1 14.602 7.836 1 95.19 320 PRO A N 1
ATOM 2402 C CA . PRO A 1 320 ? 0.43 15.945 7.938 1 95.19 320 PRO A CA 1
ATOM 2403 C C . PRO A 1 320 ? 1.485 17.047 7.832 1 95.19 320 PRO A C 1
ATOM 2405 O O . PRO A 1 320 ? 2.678 16.781 8.008 1 95.19 320 PRO A O 1
ATOM 2408 N N . GLY A 1 321 ? 1.024 18.203 7.531 1 90.44 321 GLY A N 1
ATOM 2409 C CA . GLY A 1 321 ? 1.921 19.344 7.406 1 90.44 321 GLY A CA 1
ATOM 2410 C C . GLY A 1 321 ? 2.668 19.656 8.688 1 90.44 321 GLY A C 1
ATOM 2411 O O . GLY A 1 321 ? 2.17 19.391 9.789 1 90.44 321 GLY A O 1
ATOM 2412 N N . PHE A 1 322 ? 3.828 20.281 8.508 1 93.06 322 PHE A N 1
ATOM 2413 C CA . PHE A 1 322 ? 4.699 20.625 9.625 1 93.06 322 PHE A CA 1
ATOM 2414 C C . PHE A 1 322 ? 5.156 22.078 9.539 1 93.06 322 PHE A C 1
ATOM 2416 O O . PHE A 1 322 ? 6.27 22.406 9.961 1 93.06 322 PHE A O 1
ATOM 2423 N N . THR A 1 323 ? 4.348 22.812 8.914 1 87.12 323 THR A N 1
ATOM 2424 C CA . THR A 1 323 ? 4.641 24.25 8.922 1 87.12 323 THR A CA 1
ATOM 2425 C C . THR A 1 323 ? 4.309 24.859 10.281 1 87.12 323 THR A C 1
ATOM 2427 O O . THR A 1 323 ? 3.783 24.172 11.164 1 87.12 323 THR A O 1
ATOM 2430 N N . ASN A 1 324 ? 4.609 26.141 10.383 1 79.31 324 ASN A N 1
ATOM 2431 C CA . ASN A 1 324 ? 4.379 26.828 11.648 1 79.31 324 ASN A CA 1
ATOM 2432 C C . ASN A 1 324 ? 2.889 26.938 11.961 1 79.31 324 ASN A C 1
ATOM 2434 O O . ASN A 1 324 ? 2.504 27.094 13.117 1 79.31 324 ASN A O 1
ATOM 2438 N N . ILE A 1 325 ? 2.094 26.781 10.961 1 81.69 325 ILE A N 1
ATOM 2439 C CA . ILE A 1 325 ? 0.663 26.969 11.18 1 81.69 325 ILE A CA 1
ATOM 2440 C C . ILE A 1 325 ? -0.067 25.641 10.992 1 81.69 325 ILE A C 1
ATOM 2442 O O . ILE A 1 325 ? -1.299 25.594 11 1 81.69 325 ILE A O 1
ATOM 2446 N N . SER A 1 326 ? 0.723 24.609 10.773 1 91 326 SER A N 1
ATOM 2447 C CA . SER A 1 326 ? 0.097 23.312 10.555 1 91 326 SER A CA 1
ATOM 2448 C C . SER A 1 326 ? -0.583 22.797 11.82 1 91 326 SER A C 1
ATOM 2450 O O . SER A 1 326 ? -0.051 22.953 12.922 1 91 326 SER A O 1
ATOM 2452 N N . MET A 1 327 ? -1.682 22.234 11.633 1 94.38 327 MET A N 1
ATOM 2453 C CA . MET A 1 327 ? -2.541 21.766 12.719 1 94.38 327 MET A CA 1
ATOM 2454 C C . MET A 1 327 ? -1.844 20.688 13.547 1 94.38 327 MET A C 1
ATOM 2456 O O . MET A 1 327 ? -1.912 20.703 14.781 1 94.38 327 MET A O 1
ATOM 2460 N N . TYR A 1 328 ? -1.091 19.797 13 1 97.25 328 TYR A N 1
ATOM 2461 C CA . TYR A 1 328 ? -0.555 18.625 13.688 1 97.25 328 TYR A CA 1
ATOM 2462 C C . TYR A 1 328 ? 0.417 19.047 14.789 1 97.25 328 TYR A C 1
ATOM 2464 O O . TYR A 1 328 ? 0.23 18.703 15.961 1 97.25 328 TYR A O 1
ATOM 2472 N N . PRO A 1 329 ? 1.453 19.844 14.445 1 97.38 329 PRO A N 1
ATOM 2473 C CA . PRO A 1 329 ? 2.332 20.297 15.523 1 97.38 329 PRO A CA 1
ATOM 2474 C C . PRO A 1 329 ? 1.608 21.172 16.547 1 97.38 329 PRO A C 1
ATOM 2476 O O . PRO A 1 329 ? 1.903 21.109 17.734 1 97.38 329 PRO A O 1
ATOM 2479 N N . LYS A 1 330 ? 0.624 21.984 16.094 1 97 330 LYS A N 1
ATOM 2480 C CA . LYS A 1 330 ? -0.103 22.859 17 1 97 330 LYS A CA 1
ATOM 2481 C C . LYS A 1 330 ? -0.906 22.062 18.031 1 97 330 LYS A C 1
ATOM 2483 O O . LYS A 1 330 ? -0.987 22.438 19.188 1 97 330 LYS A O 1
ATOM 2488 N N . LEU A 1 331 ? -1.459 21.016 17.562 1 98.5 331 LEU A N 1
ATOM 2489 C CA . LEU A 1 331 ? -2.258 20.172 18.438 1 98.5 331 LEU A CA 1
ATOM 2490 C C . LEU A 1 331 ? -1.386 19.516 19.516 1 98.5 331 LEU A C 1
ATOM 2492 O O . LEU A 1 331 ? -1.773 19.453 20.688 1 98.5 331 LEU A O 1
ATOM 2496 N N . TRP A 1 332 ? -0.258 19.047 19.141 1 98.38 332 TRP A N 1
ATOM 2497 C CA . TRP A 1 332 ? 0.635 18.422 20.109 1 98.38 332 TRP A CA 1
ATOM 2498 C C . TRP A 1 332 ? 1.21 19.469 21.078 1 98.38 332 TRP A C 1
ATOM 2500 O O . TRP A 1 332 ? 1.381 19.188 22.266 1 98.38 332 TRP A O 1
ATOM 2510 N N . GLN A 1 333 ? 1.51 20.672 20.531 1 97.69 333 GLN A N 1
ATOM 2511 C CA . GLN A 1 333 ? 1.94 21.75 21.422 1 97.69 333 GLN A CA 1
ATOM 2512 C C . GLN A 1 333 ? 0.894 22.031 22.5 1 97.69 333 GLN A C 1
ATOM 2514 O O . GLN A 1 333 ? 1.226 22.141 23.688 1 97.69 333 GLN A O 1
ATOM 2519 N N . ALA A 1 334 ? -0.313 22.094 22.062 1 97.94 334 ALA A N 1
ATOM 2520 C CA . ALA A 1 334 ? -1.416 22.328 22.984 1 97.94 334 ALA A CA 1
ATOM 2521 C C . ALA A 1 334 ? -1.572 21.172 23.969 1 97.94 334 ALA A C 1
ATOM 2523 O O . ALA A 1 334 ? -2.158 21.328 25.031 1 97.94 334 ALA A O 1
ATOM 2524 N N . SER A 1 335 ? -1.065 20.047 23.594 1 98.31 335 SER A N 1
ATOM 2525 C CA . SER A 1 335 ? -1.169 18.844 24.422 1 98.31 335 SER A CA 1
ATOM 2526 C C . SER A 1 335 ? 0.107 18.609 25.234 1 98.31 335 SER A C 1
ATOM 2528 O O . SER A 1 335 ? 0.275 17.562 25.844 1 98.31 335 SER A O 1
ATOM 2530 N N . GLY A 1 336 ? 1.087 19.516 25.125 1 98.12 336 GLY A N 1
ATOM 2531 C CA . GLY A 1 336 ? 2.229 19.5 26.016 1 98.12 336 GLY A CA 1
ATOM 2532 C C . GLY A 1 336 ? 3.49 18.953 25.375 1 98.12 336 GLY A C 1
ATOM 2533 O O . GLY A 1 336 ? 4.492 18.734 26.047 1 98.12 336 GLY A O 1
ATOM 2534 N N . ILE A 1 337 ? 3.514 18.75 24.078 1 98.12 337 ILE A N 1
ATOM 2535 C CA . ILE A 1 337 ? 4.703 18.297 23.359 1 98.12 337 ILE A CA 1
ATOM 2536 C C . ILE A 1 337 ? 5.215 19.406 22.453 1 98.12 337 ILE A C 1
ATOM 2538 O O . ILE A 1 337 ? 4.535 19.812 21.5 1 98.12 337 ILE A O 1
ATOM 2542 N N . SER A 1 338 ? 6.391 19.875 22.734 1 97.56 338 SER A N 1
ATOM 2543 C CA . SER A 1 338 ? 6.953 20.969 21.938 1 97.56 338 SER A CA 1
ATOM 2544 C C . SER A 1 338 ? 7.336 20.484 20.531 1 97.56 338 SER A C 1
ATOM 2546 O O . SER A 1 338 ? 7.465 19.281 20.297 1 97.56 338 SER A O 1
ATOM 2548 N N . TYR A 1 339 ? 7.508 21.453 19.703 1 96.94 339 TYR A N 1
ATOM 2549 C CA . TYR A 1 339 ? 7.828 21.156 18.312 1 96.94 339 TYR A CA 1
ATOM 2550 C C . TYR A 1 339 ? 9.133 20.375 18.203 1 96.94 339 TYR A C 1
ATOM 2552 O O . TYR A 1 339 ? 9.172 19.312 17.578 1 96.94 339 TYR A O 1
ATOM 2560 N N . PRO A 1 340 ? 10.25 20.734 18.844 1 97.69 340 PRO A N 1
ATOM 2561 C CA . PRO A 1 340 ? 11.477 19.938 18.781 1 97.69 340 PRO A CA 1
ATOM 2562 C C . PRO A 1 340 ? 11.32 18.562 19.391 1 97.69 340 PRO A C 1
ATOM 2564 O O . PRO A 1 340 ? 11.844 17.578 18.859 1 97.69 340 PRO A O 1
ATOM 2567 N N . GLU A 1 341 ? 10.594 18.516 20.469 1 98.25 341 GLU A N 1
ATOM 2568 C CA . GLU A 1 341 ? 10.359 17.234 21.109 1 98.25 341 GLU A CA 1
ATOM 2569 C C . GLU A 1 341 ? 9.57 16.297 20.188 1 98.25 341 GLU A C 1
ATOM 2571 O O . GLU A 1 341 ? 9.828 15.094 20.141 1 98.25 341 GLU A O 1
ATOM 2576 N N . LEU A 1 342 ? 8.57 16.844 19.531 1 98.5 342 LEU A N 1
ATOM 2577 C CA . LEU A 1 342 ? 7.77 16.062 18.594 1 98.5 342 LEU A CA 1
ATOM 2578 C C . LEU A 1 342 ? 8.648 15.445 17.516 1 98.5 342 LEU A C 1
ATOM 2580 O O . LEU A 1 342 ? 8.523 14.25 17.219 1 98.5 342 LEU A O 1
ATOM 2584 N N . ILE A 1 343 ? 9.547 16.203 16.938 1 98.44 343 ILE A N 1
ATOM 2585 C CA . ILE A 1 343 ? 10.461 15.719 15.914 1 98.44 343 ILE A CA 1
ATOM 2586 C C . ILE A 1 343 ? 11.297 14.562 16.469 1 98.44 343 ILE A C 1
ATOM 2588 O O . ILE A 1 343 ? 11.43 13.523 15.82 1 98.44 343 ILE A O 1
ATOM 2592 N N . THR A 1 344 ? 11.789 14.758 17.641 1 98.69 344 THR A N 1
ATOM 2593 C CA . THR A 1 344 ? 12.617 13.742 18.281 1 98.69 344 THR A CA 1
ATOM 2594 C C . THR A 1 344 ? 11.828 12.453 18.484 1 98.69 344 THR A C 1
ATOM 2596 O O . THR A 1 344 ? 12.312 11.359 18.172 1 98.69 344 THR A O 1
ATOM 2599 N N . ARG A 1 345 ? 10.633 12.594 18.969 1 98.62 345 ARG A N 1
ATOM 2600 C CA . ARG A 1 345 ? 9.797 11.43 19.219 1 98.62 345 ARG A CA 1
ATOM 2601 C C . ARG A 1 345 ? 9.508 10.672 17.922 1 98.62 345 ARG A C 1
ATOM 2603 O O . ARG A 1 345 ? 9.531 9.438 17.906 1 98.62 345 ARG A O 1
ATOM 2610 N N . LEU A 1 346 ? 9.219 11.344 16.938 1 98.81 346 LEU A N 1
ATOM 2611 C CA . LEU A 1 346 ? 8.922 10.727 15.648 1 98.81 346 LEU A CA 1
ATOM 2612 C C . LEU A 1 346 ? 10.125 9.93 15.133 1 98.81 346 LEU A C 1
ATOM 2614 O O . LEU A 1 346 ? 9.969 8.82 14.633 1 98.81 346 LEU A O 1
ATOM 2618 N N . ILE A 1 347 ? 11.328 10.484 15.266 1 98.75 347 ILE A N 1
ATOM 2619 C CA . ILE A 1 347 ? 12.555 9.812 14.852 1 98.75 347 ILE A CA 1
ATOM 2620 C C . ILE A 1 347 ? 12.75 8.547 15.688 1 98.75 347 ILE A C 1
ATOM 2622 O O . ILE A 1 347 ? 13.055 7.48 15.148 1 98.75 347 ILE A O 1
ATOM 2626 N N . GLU A 1 348 ? 12.523 8.656 16.938 1 98.62 348 GLU A N 1
ATOM 2627 C CA . GLU A 1 348 ? 12.688 7.52 17.828 1 98.62 348 GLU A CA 1
ATOM 2628 C C . GLU A 1 348 ? 11.695 6.41 17.5 1 98.62 348 GLU A C 1
ATOM 2630 O O . GLU A 1 348 ? 12.039 5.227 17.531 1 98.62 348 GLU A O 1
ATOM 2635 N N . LEU A 1 349 ? 10.5 6.801 17.234 1 98.69 349 LEU A N 1
ATOM 2636 C CA . LEU A 1 349 ? 9.477 5.828 16.875 1 98.69 349 LEU A CA 1
ATOM 2637 C C . LEU A 1 349 ? 9.859 5.082 15.602 1 98.69 349 LEU A C 1
ATOM 2639 O O . LEU A 1 349 ? 9.625 3.875 15.484 1 98.69 349 LEU A O 1
ATOM 2643 N N . ALA A 1 350 ? 10.422 5.785 14.625 1 98.69 350 ALA A N 1
ATOM 2644 C CA . ALA A 1 350 ? 10.859 5.16 13.383 1 98.69 350 ALA A CA 1
ATOM 2645 C C . ALA A 1 350 ? 11.945 4.125 13.641 1 98.69 350 ALA A C 1
ATOM 2647 O O . ALA A 1 350 ? 11.898 3.02 13.094 1 98.69 350 ALA A O 1
ATOM 2648 N N . LEU A 1 351 ? 12.898 4.469 14.445 1 98.12 351 LEU A N 1
ATOM 2649 C CA . LEU A 1 351 ? 14 3.572 14.766 1 98.12 351 LEU A CA 1
ATOM 2650 C C . LEU A 1 351 ? 13.5 2.369 15.562 1 98.12 351 LEU A C 1
ATOM 2652 O O . LEU A 1 351 ? 13.961 1.243 15.344 1 98.12 351 LEU A O 1
ATOM 2656 N N . GLU A 1 352 ? 12.57 2.66 16.453 1 97.62 352 GLU A N 1
ATOM 2657 C CA . GLU A 1 352 ? 11.953 1.588 17.234 1 97.62 352 GLU A CA 1
ATOM 2658 C C . GLU A 1 352 ? 11.281 0.567 16.312 1 97.62 352 GLU A C 1
ATOM 2660 O O . GLU A 1 352 ? 11.477 -0.64 16.469 1 97.62 352 GLU A O 1
ATOM 2665 N N . ARG A 1 353 ? 10.539 0.987 15.438 1 97.12 353 ARG A N 1
ATOM 2666 C CA . ARG A 1 353 ? 9.828 0.103 14.523 1 97.12 353 ARG A CA 1
ATOM 2667 C C . ARG A 1 353 ? 10.805 -0.694 13.664 1 97.12 353 ARG A C 1
ATOM 2669 O O . ARG A 1 353 ? 10.617 -1.895 13.453 1 97.12 353 ARG A O 1
ATOM 2676 N N . HIS A 1 354 ? 11.797 -0.025 13.148 1 96.5 354 HIS A N 1
ATOM 2677 C CA . HIS A 1 354 ? 12.789 -0.701 12.312 1 96.5 354 HIS A CA 1
ATOM 2678 C C . HIS A 1 354 ? 13.492 -1.808 13.086 1 96.5 354 HIS A C 1
ATOM 2680 O O . HIS A 1 354 ? 13.727 -2.895 12.555 1 96.5 354 HIS A O 1
ATOM 2686 N N . THR A 1 355 ? 13.828 -1.506 14.328 1 96.12 355 THR A N 1
ATOM 2687 C CA . THR A 1 355 ? 14.461 -2.5 15.18 1 96.12 355 THR A CA 1
ATOM 2688 C C . THR A 1 355 ? 13.539 -3.693 15.406 1 96.12 355 THR A C 1
ATOM 2690 O O . THR A 1 355 ? 13.969 -4.844 15.312 1 96.12 355 THR A O 1
ATOM 2693 N N . ALA A 1 356 ? 12.32 -3.443 15.656 1 95 356 ALA A N 1
ATOM 2694 C CA . ALA A 1 356 ? 11.336 -4.504 15.867 1 95 356 ALA A CA 1
ATOM 2695 C C . ALA A 1 356 ? 11.172 -5.352 14.602 1 95 356 ALA A C 1
ATOM 2697 O O . ALA A 1 356 ? 11.125 -6.582 14.68 1 95 356 ALA A O 1
ATOM 2698 N N . ASP A 1 357 ? 11.102 -4.711 13.438 1 93.88 357 ASP A N 1
ATOM 2699 C CA . ASP A 1 357 ? 10.961 -5.406 12.164 1 93.88 357 ASP A CA 1
ATOM 2700 C C . ASP A 1 357 ? 12.172 -6.301 11.891 1 93.88 357 ASP A C 1
ATOM 2702 O O . ASP A 1 357 ? 12.023 -7.422 11.398 1 93.88 357 ASP A O 1
ATOM 2706 N N . SER A 1 358 ? 13.336 -5.82 12.172 1 91.31 358 SER A N 1
ATOM 2707 C CA . SER A 1 358 ? 14.57 -6.543 11.922 1 91.31 358 SER A CA 1
ATOM 2708 C C . SER A 1 358 ? 14.68 -7.781 12.805 1 91.31 358 SER A C 1
ATOM 2710 O O . SER A 1 358 ? 15.461 -8.688 12.516 1 91.31 358 SER A O 1
ATOM 2712 N N . ALA A 1 359 ? 13.922 -7.809 13.898 1 91.62 359 ALA A N 1
ATOM 2713 C CA . ALA A 1 359 ? 13.977 -8.914 14.852 1 91.62 359 ALA A CA 1
ATOM 2714 C C . ALA A 1 359 ? 13.062 -10.062 14.422 1 91.62 359 ALA A C 1
ATOM 2716 O O . ALA A 1 359 ? 13.156 -11.172 14.945 1 91.62 359 ALA A O 1
ATOM 2717 N N . LEU A 1 360 ? 12.195 -9.789 13.492 1 91.25 360 LEU A N 1
ATOM 2718 C CA . LEU A 1 360 ? 11.305 -10.836 13.008 1 91.25 360 LEU A CA 1
ATOM 2719 C C . LEU A 1 360 ? 12.086 -11.906 12.266 1 91.25 360 LEU A C 1
ATOM 2721 O O . LEU A 1 360 ? 13.039 -11.602 11.555 1 91.25 360 LEU A O 1
ATOM 2725 N N . LYS A 1 361 ? 11.648 -13.133 12.406 1 85.19 361 LYS A N 1
ATOM 2726 C CA . LYS A 1 361 ? 12.258 -14.242 11.68 1 85.19 361 LYS A CA 1
ATOM 2727 C C . LYS A 1 361 ? 11.797 -14.266 10.227 1 85.19 361 LYS A C 1
ATOM 2729 O O . LYS A 1 361 ? 10.727 -13.75 9.898 1 85.19 361 LYS A O 1
ATOM 2734 N N . SER A 1 362 ? 12.789 -14.68 9.43 1 74.81 362 SER A N 1
ATOM 2735 C CA . SER A 1 362 ? 12.445 -14.953 8.039 1 74.81 362 SER A CA 1
ATOM 2736 C C . SER A 1 362 ? 12.82 -16.375 7.648 1 74.81 362 SER A C 1
ATOM 2738 O O . SER A 1 362 ? 13.703 -16.984 8.266 1 74.81 362 SER A O 1
ATOM 2740 N N . SER A 1 363 ? 11.867 -17.062 6.883 1 62.56 363 SER A N 1
ATOM 2741 C CA . SER A 1 363 ? 12.156 -18.438 6.508 1 62.56 363 SER A CA 1
ATOM 2742 C C . SER A 1 363 ? 13.523 -18.547 5.832 1 62.56 363 SER A C 1
ATOM 2744 O O . SER A 1 363 ? 14.062 -19.641 5.699 1 62.56 363 SER A O 1
ATOM 2746 N N . VAL A 1 364 ? 14.125 -17.422 5.332 1 56.88 364 VAL A N 1
ATOM 2747 C CA . VAL A 1 364 ? 15.43 -17.484 4.695 1 56.88 364 VAL A CA 1
ATOM 2748 C C . VAL A 1 364 ? 16.484 -17.875 5.727 1 56.88 364 VAL A C 1
ATOM 2750 O O . VAL A 1 364 ? 17.5 -18.5 5.387 1 56.88 364 VAL A O 1
ATOM 2753 N N . ASN A 1 365 ? 16.422 -17.344 6.941 1 49 365 ASN A N 1
ATOM 2754 C CA . ASN A 1 365 ? 17.469 -17.594 7.918 1 49 365 ASN A CA 1
ATOM 2755 C C . ASN A 1 365 ? 17.25 -18.906 8.664 1 49 365 ASN A C 1
ATOM 2757 O O . ASN A 1 365 ? 16.328 -19.016 9.477 1 49 365 ASN A O 1
ATOM 2761 N N . GLY A 1 366 ? 17.031 -20.125 7.93 1 38.41 366 GLY A N 1
ATOM 2762 C CA . GLY A 1 366 ? 17.219 -21.359 8.656 1 38.41 366 GLY A CA 1
ATOM 2763 C C . GLY A 1 366 ? 18.594 -21.469 9.305 1 38.41 366 GLY A C 1
ATOM 2764 O O . GLY A 1 366 ? 19.547 -20.812 8.875 1 38.41 366 GLY A O 1
ATOM 2765 N N . MET B 1 1 ? 9.531 -2.881 -36.031 1 63.53 1 MET B N 1
ATOM 2766 C CA . MET B 1 1 ? 9.5 -1.999 -34.844 1 63.53 1 MET B CA 1
ATOM 2767 C C . MET B 1 1 ? 10.492 -2.461 -33.781 1 63.53 1 MET B C 1
ATOM 2769 O O . MET B 1 1 ? 10.82 -3.646 -33.719 1 63.53 1 MET B O 1
ATOM 2773 N N . ALA B 1 2 ? 11.18 -1.677 -33.125 1 86.62 2 ALA B N 1
ATOM 2774 C CA . ALA B 1 2 ? 12.203 -2.041 -32.156 1 86.62 2 ALA B CA 1
ATOM 2775 C C . ALA B 1 2 ? 11.609 -2.861 -31.031 1 86.62 2 ALA B C 1
ATOM 2777 O O . ALA B 1 2 ? 10.484 -2.604 -30.578 1 86.62 2 ALA B O 1
ATOM 2778 N N . LYS B 1 3 ? 12.273 -3.951 -30.703 1 94.94 3 LYS B N 1
ATOM 2779 C CA . LYS B 1 3 ? 11.828 -4.82 -29.625 1 94.94 3 LYS B CA 1
ATOM 2780 C C . LYS B 1 3 ? 11.742 -4.055 -28.312 1 94.94 3 LYS B C 1
ATOM 2782 O O . LYS B 1 3 ? 12.555 -3.172 -28.031 1 94.94 3 LYS B O 1
ATOM 2787 N N . GLN B 1 4 ? 10.727 -4.34 -27.578 1 96.69 4 GLN B N 1
ATOM 2788 C CA . GLN B 1 4 ? 10.641 -3.811 -26.219 1 96.69 4 GLN B CA 1
ATOM 2789 C C . GLN B 1 4 ? 11.555 -4.578 -25.266 1 96.69 4 GLN B C 1
ATOM 2791 O O . GLN B 1 4 ? 11.695 -5.797 -25.375 1 96.69 4 GLN B O 1
ATOM 2796 N N . ARG B 1 5 ? 12.188 -3.869 -24.453 1 97.56 5 ARG B N 1
ATOM 2797 C CA . ARG B 1 5 ? 13.078 -4.496 -23.469 1 97.56 5 ARG B CA 1
ATOM 2798 C C . ARG B 1 5 ? 12.352 -4.742 -22.156 1 97.56 5 ARG B C 1
ATOM 2800 O O . ARG B 1 5 ? 11.859 -3.805 -21.516 1 97.56 5 ARG B O 1
ATOM 2807 N N . VAL B 1 6 ? 12.281 -6.016 -21.734 1 98.5 6 VAL B N 1
ATOM 2808 C CA . VAL B 1 6 ? 11.594 -6.438 -20.516 1 98.5 6 VAL B CA 1
ATOM 2809 C C . VAL B 1 6 ? 12.625 -6.797 -19.438 1 98.5 6 VAL B C 1
ATOM 2811 O O . VAL B 1 6 ? 13.469 -7.664 -19.656 1 98.5 6 VAL B O 1
ATOM 2814 N N . GLY B 1 7 ? 12.594 -6.02 -18.328 1 98.56 7 GLY B N 1
ATOM 2815 C CA . GLY B 1 7 ? 13.375 -6.426 -17.172 1 98.56 7 GLY B CA 1
ATOM 2816 C C . GLY B 1 7 ? 12.688 -7.484 -16.328 1 98.56 7 GLY B C 1
ATOM 2817 O O . GLY B 1 7 ? 11.641 -7.23 -15.742 1 98.56 7 GLY B O 1
ATOM 2818 N N . ILE B 1 8 ? 13.25 -8.68 -16.297 1 98.5 8 ILE B N 1
ATOM 2819 C CA . ILE B 1 8 ? 12.734 -9.734 -15.422 1 98.5 8 ILE B CA 1
ATOM 2820 C C . ILE B 1 8 ? 13.398 -9.641 -14.047 1 98.5 8 ILE B C 1
ATOM 2822 O O . ILE B 1 8 ? 14.609 -9.828 -13.922 1 98.5 8 ILE B O 1
ATOM 2826 N N . VAL B 1 9 ? 12.641 -9.312 -13.031 1 98.5 9 VAL B N 1
ATOM 2827 C CA . VAL B 1 9 ? 13.141 -9.211 -11.664 1 98.5 9 VAL B CA 1
ATOM 2828 C C . VAL B 1 9 ? 12.781 -10.477 -10.883 1 98.5 9 VAL B C 1
ATOM 2830 O O . VAL B 1 9 ? 11.602 -10.812 -10.75 1 98.5 9 VAL B O 1
ATOM 2833 N N . PHE B 1 10 ? 13.781 -11.148 -10.359 1 98 10 PHE B N 1
ATOM 2834 C CA . PHE B 1 10 ? 13.539 -12.461 -9.773 1 98 10 PHE B CA 1
ATOM 2835 C C . PHE B 1 10 ? 14.492 -12.719 -8.609 1 98 10 PHE B C 1
ATOM 2837 O O . PHE B 1 10 ? 15.406 -11.93 -8.367 1 98 10 PHE B O 1
ATOM 2844 N N . GLY B 1 11 ? 14.242 -13.773 -7.832 1 96.75 11 GLY B N 1
ATOM 2845 C CA . GLY B 1 11 ? 14.953 -14.078 -6.598 1 96.75 11 GLY B CA 1
ATOM 2846 C C . GLY B 1 11 ? 14.273 -13.5 -5.367 1 96.75 11 GLY B C 1
ATOM 2847 O O . GLY B 1 11 ? 13.102 -13.773 -5.113 1 96.75 11 GLY B O 1
ATOM 2848 N N . GLY B 1 12 ? 15.125 -12.711 -4.664 1 93.56 12 GLY B N 1
ATOM 2849 C CA . GLY B 1 12 ? 14.555 -12.031 -3.512 1 93.56 12 GLY B CA 1
ATOM 2850 C C . GLY B 1 12 ? 14.977 -12.648 -2.189 1 93.56 12 GLY B C 1
ATOM 2851 O O . GLY B 1 12 ? 15.414 -13.797 -2.145 1 93.56 12 GLY B O 1
ATOM 2852 N N . LYS B 1 13 ? 14.844 -11.859 -1.188 1 88.12 13 LYS B N 1
ATOM 2853 C CA . LYS B 1 13 ? 15.094 -12.258 0.191 1 88.12 13 LYS B CA 1
ATOM 2854 C C . LYS B 1 13 ? 13.859 -12.906 0.81 1 88.12 13 LYS B C 1
ATOM 2856 O O . LYS B 1 13 ? 13.203 -12.305 1.66 1 88.12 13 LYS B O 1
ATOM 2861 N N . SER B 1 14 ? 13.531 -14.102 0.426 1 84.56 14 SER B N 1
ATOM 2862 C CA . SER B 1 14 ? 12.32 -14.766 0.907 1 84.56 14 SER B CA 1
ATOM 2863 C C . SER B 1 14 ? 12.469 -16.281 0.88 1 84.56 14 SER B C 1
ATOM 2865 O O . SER B 1 14 ? 13.391 -16.812 0.252 1 84.56 14 SER B O 1
ATOM 2867 N N . ALA B 1 15 ? 11.5 -16.922 1.52 1 79.88 15 ALA B N 1
ATOM 2868 C CA . ALA B 1 15 ? 11.469 -18.391 1.568 1 79.88 15 ALA B CA 1
ATOM 2869 C C . ALA B 1 15 ? 11.188 -18.969 0.19 1 79.88 15 ALA B C 1
ATOM 2871 O O . ALA B 1 15 ? 11.469 -20.141 -0.06 1 79.88 15 ALA B O 1
ATOM 2872 N N . GLU B 1 16 ? 10.758 -18.141 -0.717 1 86.44 16 GLU B N 1
ATOM 2873 C CA . GLU B 1 16 ? 10.344 -18.609 -2.039 1 86.44 16 GLU B CA 1
ATOM 2874 C C . GLU B 1 16 ? 11.352 -18.203 -3.107 1 86.44 16 GLU B C 1
ATOM 2876 O O . GLU B 1 16 ? 11.008 -18.078 -4.285 1 86.44 16 GLU B O 1
ATOM 2881 N N . HIS B 1 17 ? 12.578 -17.969 -2.686 1 91.56 17 HIS B N 1
ATOM 2882 C CA . HIS B 1 17 ? 13.664 -17.562 -3.572 1 91.56 17 HIS B CA 1
ATOM 2883 C C . HIS B 1 17 ? 13.836 -18.547 -4.723 1 91.56 17 HIS B C 1
ATOM 2885 O O . HIS B 1 17 ? 13.867 -18.141 -5.891 1 91.56 17 HIS B O 1
ATOM 2891 N N . GLU B 1 18 ? 13.852 -19.828 -4.445 1 90.38 18 GLU B N 1
ATOM 2892 C CA . GLU B 1 18 ? 14.117 -20.844 -5.461 1 90.38 18 GLU B CA 1
ATOM 2893 C C . GLU B 1 18 ? 12.945 -20.984 -6.426 1 90.38 18 GLU B C 1
ATOM 2895 O O . GLU B 1 18 ? 13.141 -21.219 -7.621 1 90.38 18 GLU B O 1
ATOM 2900 N N . VAL B 1 19 ? 11.734 -20.828 -5.875 1 90.06 19 VAL B N 1
ATOM 2901 C CA . VAL B 1 19 ? 10.555 -20.859 -6.73 1 90.06 19 VAL B CA 1
ATOM 2902 C C . VAL B 1 19 ? 10.586 -19.688 -7.707 1 90.06 19 VAL B C 1
ATOM 2904 O O . VAL B 1 19 ? 10.234 -19.844 -8.883 1 90.06 19 VAL B O 1
ATOM 2907 N N . SER B 1 20 ? 10.977 -18.562 -7.23 1 94.75 20 SER B N 1
ATOM 2908 C CA . SER B 1 20 ? 11.125 -17.375 -8.062 1 94.75 20 SER B CA 1
ATOM 2909 C C . SER B 1 20 ? 12.117 -17.609 -9.195 1 94.75 20 SER B C 1
ATOM 2911 O O . SER B 1 20 ? 11.875 -17.219 -10.336 1 94.75 20 SER B O 1
ATOM 2913 N N . LEU B 1 21 ? 13.25 -18.297 -8.867 1 96.31 21 LEU B N 1
ATOM 2914 C CA . LEU B 1 21 ? 14.258 -18.609 -9.883 1 96.31 21 LEU B CA 1
ATOM 2915 C C . LEU B 1 21 ? 13.68 -19.516 -10.961 1 96.31 21 LEU B C 1
ATOM 2917 O O . LEU B 1 21 ? 13.898 -19.281 -12.156 1 96.31 21 LEU B O 1
ATOM 2921 N N . GLN B 1 22 ? 12.93 -20.469 -10.547 1 94.31 22 GLN B N 1
ATOM 2922 C CA . GLN B 1 22 ? 12.312 -21.391 -11.492 1 94.31 22 GLN B CA 1
ATOM 2923 C C . GLN B 1 22 ? 11.312 -20.672 -12.391 1 94.31 22 GLN B C 1
ATOM 2925 O O . GLN B 1 22 ? 11.273 -20.891 -13.602 1 94.31 22 GLN B O 1
ATOM 2930 N N . SER B 1 23 ? 10.5 -19.844 -11.766 1 95.44 23 SER B N 1
ATOM 2931 C CA . SER B 1 23 ? 9.516 -19.062 -12.523 1 95.44 23 SER B CA 1
ATOM 2932 C C . SER B 1 23 ? 10.188 -18.172 -13.555 1 95.44 23 SER B C 1
ATOM 2934 O O . SER B 1 23 ? 9.742 -18.094 -14.703 1 95.44 23 SER B O 1
ATOM 2936 N N . ALA B 1 24 ? 11.258 -17.531 -13.156 1 96.81 24 ALA B N 1
ATOM 2937 C CA . ALA B 1 24 ? 12 -16.672 -14.07 1 96.81 24 ALA B CA 1
ATOM 2938 C C . ALA B 1 24 ? 12.531 -17.453 -15.258 1 96.81 24 ALA B C 1
ATOM 2940 O O . ALA B 1 24 ? 12.438 -17 -16.406 1 96.81 24 ALA B O 1
ATOM 2941 N N . LYS B 1 25 ? 13.078 -18.609 -14.953 1 96.44 25 LYS B N 1
ATOM 2942 C CA . LYS B 1 25 ? 13.594 -19.469 -16.016 1 96.44 25 LYS B CA 1
ATOM 2943 C C . LYS B 1 25 ? 12.508 -19.781 -17.047 1 96.44 25 LYS B C 1
ATOM 2945 O O . LYS B 1 25 ? 12.734 -19.672 -18.25 1 96.44 25 LYS B O 1
ATOM 2950 N N . ASN B 1 26 ? 11.352 -20.141 -16.578 1 95.69 26 ASN B N 1
ATOM 2951 C CA . ASN B 1 26 ? 10.242 -20.484 -17.469 1 95.69 26 ASN B CA 1
ATOM 2952 C C . ASN B 1 26 ? 9.805 -19.281 -18.297 1 95.69 26 ASN B C 1
ATOM 2954 O O . ASN B 1 26 ? 9.531 -19.422 -19.5 1 95.69 26 ASN B O 1
ATOM 2958 N N . ILE B 1 27 ? 9.742 -18.125 -17.703 1 97.19 27 ILE B N 1
ATOM 2959 C CA . ILE B 1 27 ? 9.344 -16.906 -18.406 1 97.19 27 ILE B CA 1
ATOM 2960 C C . ILE B 1 27 ? 10.367 -16.562 -19.484 1 97.19 27 ILE B C 1
ATOM 2962 O O . ILE B 1 27 ? 10.008 -16.297 -20.625 1 97.19 27 ILE B O 1
ATOM 2966 N N . VAL B 1 28 ? 11.633 -16.609 -19.125 1 97.19 28 VAL B N 1
ATOM 2967 C CA . VAL B 1 28 ? 12.711 -16.281 -20.047 1 97.19 28 VAL B CA 1
ATOM 2968 C C . VAL B 1 28 ? 12.68 -17.234 -21.234 1 97.19 28 VAL B C 1
ATOM 2970 O O . VAL B 1 28 ? 12.852 -16.828 -22.375 1 97.19 28 VAL B O 1
ATOM 2973 N N . ASP B 1 29 ? 12.43 -18.516 -20.969 1 96.12 29 ASP B N 1
ATOM 2974 C CA . ASP B 1 29 ? 12.414 -19.531 -22.016 1 96.12 29 ASP B CA 1
ATOM 2975 C C . ASP B 1 29 ? 11.227 -19.344 -22.953 1 96.12 29 ASP B C 1
ATOM 2977 O O . ASP B 1 29 ? 11.328 -19.609 -24.141 1 96.12 29 ASP B O 1
ATOM 2981 N N . ALA B 1 30 ? 10.172 -18.859 -22.438 1 97 30 ALA B N 1
ATOM 2982 C CA . ALA B 1 30 ? 8.914 -18.891 -23.188 1 97 30 ALA B CA 1
ATOM 2983 C C . ALA B 1 30 ? 8.609 -17.547 -23.828 1 97 30 ALA B C 1
ATOM 2985 O O . ALA B 1 30 ? 7.781 -17.453 -24.734 1 97 30 ALA B O 1
ATOM 2986 N N . ILE B 1 31 ? 9.188 -16.484 -23.344 1 97.81 31 ILE B N 1
ATOM 2987 C CA . ILE B 1 31 ? 8.859 -15.133 -23.797 1 97.81 31 ILE B CA 1
ATOM 2988 C C . ILE B 1 31 ? 9.094 -15.016 -25.297 1 97.81 31 ILE B C 1
ATOM 2990 O O . ILE B 1 31 ? 10.039 -15.602 -25.828 1 97.81 31 ILE B O 1
ATOM 2994 N N . ASP B 1 32 ? 8.195 -14.328 -26.047 1 97.88 32 ASP B N 1
ATOM 2995 C CA . ASP B 1 32 ? 8.297 -14.133 -27.484 1 97.88 32 ASP B CA 1
ATOM 2996 C C . ASP B 1 32 ? 9.523 -13.297 -27.844 1 97.88 32 ASP B C 1
ATOM 2998 O O . ASP B 1 32 ? 9.453 -12.062 -27.859 1 97.88 32 ASP B O 1
ATOM 3002 N N . LYS B 1 33 ? 10.508 -13.891 -28.25 1 96.25 33 LYS B N 1
ATOM 3003 C CA . LYS B 1 33 ? 11.797 -13.242 -28.5 1 96.25 33 LYS B CA 1
ATOM 3004 C C . LYS B 1 33 ? 11.75 -12.391 -29.766 1 96.25 33 LYS B C 1
ATOM 3006 O O . LYS B 1 33 ? 12.641 -11.578 -30 1 96.25 33 LYS B O 1
ATOM 3011 N N . SER B 1 34 ? 10.789 -12.609 -30.5 1 97.25 34 SER B N 1
ATOM 3012 C CA . SER B 1 34 ? 10.633 -11.766 -31.688 1 97.25 34 SER B CA 1
ATOM 3013 C C . SER B 1 34 ? 10.086 -10.391 -31.312 1 97.25 34 SER B C 1
ATOM 3015 O O . SER B 1 34 ? 10.25 -9.43 -32.062 1 97.25 34 SER B O 1
ATOM 3017 N N . ARG B 1 35 ? 9.531 -10.297 -30.156 1 97.19 35 ARG B N 1
ATOM 3018 C CA . ARG B 1 35 ? 8.891 -9.055 -29.75 1 97.19 35 ARG B CA 1
ATOM 3019 C C . ARG B 1 35 ? 9.633 -8.398 -28.594 1 97.19 35 ARG B C 1
ATOM 3021 O O . ARG B 1 35 ? 9.586 -7.176 -28.422 1 97.19 35 ARG B O 1
ATOM 3028 N N . PHE B 1 36 ? 10.32 -9.281 -27.844 1 98 36 PHE B N 1
ATOM 3029 C CA . PHE B 1 36 ? 10.875 -8.766 -26.594 1 98 36 PHE B CA 1
ATOM 3030 C C . PHE B 1 36 ? 12.336 -9.156 -26.453 1 98 36 PHE B C 1
ATOM 3032 O O . PHE B 1 36 ? 12.719 -10.273 -26.797 1 98 36 PHE B O 1
ATOM 3039 N N . ASP B 1 37 ? 13.133 -8.188 -25.969 1 97.12 37 ASP B N 1
ATOM 3040 C CA . ASP B 1 37 ? 14.445 -8.469 -25.406 1 97.12 37 ASP B CA 1
ATOM 3041 C C . ASP B 1 37 ? 14.375 -8.5 -23.875 1 97.12 37 ASP B C 1
ATOM 3043 O O . ASP B 1 37 ? 13.562 -7.809 -23.266 1 97.12 37 ASP B O 1
ATOM 3047 N N . VAL B 1 38 ? 15.266 -9.336 -23.266 1 97.25 38 VAL B N 1
ATOM 3048 C CA . VAL B 1 38 ? 15.133 -9.508 -21.828 1 97.25 38 VAL B CA 1
ATOM 3049 C C . VAL B 1 38 ? 16.391 -8.992 -21.125 1 97.25 38 VAL B C 1
ATOM 3051 O O . VAL B 1 38 ? 17.5 -9.172 -21.625 1 97.25 38 VAL B O 1
ATOM 3054 N N . VAL B 1 39 ? 16.234 -8.281 -20.094 1 97.5 39 VAL B N 1
ATOM 3055 C CA . VAL B 1 39 ? 17.266 -7.938 -19.125 1 97.5 39 VAL B CA 1
ATOM 3056 C C . VAL B 1 39 ? 16.969 -8.625 -17.781 1 97.5 39 VAL B C 1
ATOM 3058 O O . VAL B 1 39 ? 15.875 -8.484 -17.25 1 97.5 39 VAL B O 1
ATOM 3061 N N . LEU B 1 40 ? 17.953 -9.383 -17.328 1 98.25 40 LEU B N 1
ATOM 3062 C CA . LEU B 1 40 ? 17.719 -10.164 -16.109 1 98.25 40 LEU B CA 1
ATOM 3063 C C . LEU B 1 40 ? 18.25 -9.414 -14.883 1 98.25 40 LEU B C 1
ATOM 3065 O O . LEU B 1 40 ? 19.438 -9.07 -14.82 1 98.25 40 LEU B O 1
ATOM 3069 N N . LEU B 1 41 ? 17.406 -9.156 -14 1 98.31 41 LEU B N 1
ATOM 3070 C CA . LEU B 1 41 ? 17.719 -8.484 -12.742 1 98.31 41 LEU B CA 1
ATOM 3071 C C . LEU B 1 41 ? 17.484 -9.422 -11.555 1 98.31 41 LEU B C 1
ATOM 3073 O O . LEU B 1 41 ? 16.359 -9.523 -11.047 1 98.31 41 LEU B O 1
ATOM 3077 N N . GLY B 1 42 ? 18.531 -10.055 -11.125 1 98.19 42 GLY B N 1
ATOM 3078 C CA . GLY B 1 42 ? 18.438 -11.008 -10.023 1 98.19 42 GLY B CA 1
ATOM 3079 C C . GLY B 1 42 ? 18.625 -10.359 -8.664 1 98.19 42 GLY B C 1
ATOM 3080 O O . GLY B 1 42 ? 19.469 -9.469 -8.5 1 98.19 42 GLY B O 1
ATOM 3081 N N . ILE B 1 43 ? 17.828 -10.758 -7.75 1 97.56 43 ILE B N 1
ATOM 3082 C CA . ILE B 1 43 ? 17.984 -10.359 -6.352 1 97.56 43 ILE B CA 1
ATOM 3083 C C . ILE B 1 43 ? 18.516 -11.531 -5.535 1 97.56 43 ILE B C 1
ATOM 3085 O O . ILE B 1 43 ? 17.906 -12.602 -5.488 1 97.56 43 ILE B O 1
ATOM 3089 N N . ASP B 1 44 ? 19.594 -11.367 -4.887 1 95.5 44 ASP B N 1
ATOM 3090 C CA . ASP B 1 44 ? 20.172 -12.469 -4.125 1 95.5 44 ASP B CA 1
ATOM 3091 C C . ASP B 1 44 ? 19.5 -12.602 -2.762 1 95.5 44 ASP B C 1
ATOM 3093 O O . ASP B 1 44 ? 18.562 -11.875 -2.453 1 95.5 44 ASP B O 1
ATOM 3097 N N . LYS B 1 45 ? 19.906 -13.539 -1.938 1 91.81 45 LYS B N 1
ATOM 3098 C CA . LYS B 1 45 ? 19.234 -13.891 -0.691 1 91.81 45 LYS B CA 1
ATOM 3099 C C . LYS B 1 45 ? 19.469 -12.82 0.373 1 91.81 45 LYS B C 1
ATOM 3101 O O . LYS B 1 45 ? 18.797 -12.812 1.408 1 91.81 45 LYS B O 1
ATOM 3106 N N . GLN B 1 46 ? 20.375 -11.883 0.086 1 88.88 46 GLN B N 1
ATOM 3107 C CA . GLN B 1 46 ? 20.578 -10.758 0.988 1 88.88 46 GLN B CA 1
ATOM 3108 C C . GLN B 1 46 ? 19.75 -9.555 0.558 1 88.88 46 GLN B C 1
ATOM 3110 O O . GLN B 1 46 ? 19.641 -8.562 1.29 1 88.88 46 GLN B O 1
ATOM 3115 N N . GLY B 1 47 ? 19.109 -9.68 -0.596 1 93.25 47 GLY B N 1
ATOM 3116 C CA . GLY B 1 47 ? 18.219 -8.625 -1.074 1 93.25 47 GLY B CA 1
ATOM 3117 C C . GLY B 1 47 ? 18.891 -7.691 -2.062 1 93.25 47 GLY B C 1
ATOM 3118 O O . GLY B 1 47 ? 18.281 -6.742 -2.543 1 93.25 47 GLY B O 1
ATOM 3119 N N . GLN B 1 48 ? 20.156 -7.961 -2.438 1 95.62 48 GLN B N 1
ATOM 3120 C CA . GLN B 1 48 ? 20.891 -7.086 -3.352 1 95.62 48 GLN B CA 1
ATOM 3121 C C . GLN B 1 48 ? 20.547 -7.406 -4.805 1 95.62 48 GLN B C 1
ATOM 3123 O O . GLN B 1 48 ? 20.438 -8.57 -5.18 1 95.62 48 GLN B O 1
ATOM 3128 N N . TRP B 1 49 ? 20.453 -6.402 -5.598 1 97.81 49 TRP B N 1
ATOM 3129 C CA . TRP B 1 49 ? 20.078 -6.527 -7.004 1 97.81 49 TRP B CA 1
ATOM 3130 C C . TRP B 1 49 ? 21.312 -6.625 -7.887 1 97.81 49 TRP B C 1
ATOM 3132 O O . TRP B 1 49 ? 22.297 -5.898 -7.688 1 97.81 49 TRP B O 1
ATOM 3142 N N . HIS B 1 50 ? 21.219 -7.48 -8.906 1 97.56 50 HIS B N 1
ATOM 3143 C CA . HIS B 1 50 ? 22.328 -7.684 -9.852 1 97.56 50 HIS B CA 1
ATOM 3144 C C . HIS B 1 50 ? 21.812 -7.82 -11.273 1 97.56 50 HIS B C 1
ATOM 3146 O O . HIS B 1 50 ? 20.688 -8.305 -11.492 1 97.56 50 HIS B O 1
ATOM 3152 N N . VAL B 1 51 ? 22.625 -7.363 -12.188 1 97.56 51 VAL B N 1
ATOM 3153 C CA . VAL B 1 51 ? 22.359 -7.699 -13.586 1 97.56 51 VAL B CA 1
ATOM 3154 C C . VAL B 1 51 ? 23 -9.047 -13.914 1 97.56 51 VAL B C 1
ATOM 3156 O O . VAL B 1 51 ? 24.172 -9.273 -13.633 1 97.56 51 VAL B O 1
ATOM 3159 N N . ASN B 1 52 ? 22.203 -9.867 -14.469 1 96.56 52 ASN B N 1
ATOM 3160 C CA . ASN B 1 52 ? 22.703 -11.203 -14.781 1 96.56 52 ASN B CA 1
ATOM 3161 C C . ASN B 1 52 ? 22.688 -11.469 -16.281 1 96.56 52 ASN B C 1
ATOM 3163 O O . ASN B 1 52 ? 21.797 -10.984 -17 1 96.56 52 ASN B O 1
ATOM 3167 N N . ASP B 1 53 ? 23.641 -12.281 -16.719 1 92.75 53 ASP B N 1
ATOM 3168 C CA . ASP B 1 53 ? 23.719 -12.727 -18.109 1 92.75 53 ASP B CA 1
ATOM 3169 C C . ASP B 1 53 ? 22.719 -13.844 -18.375 1 92.75 53 ASP B C 1
ATOM 3171 O O . ASP B 1 53 ? 22.734 -14.875 -17.688 1 92.75 53 ASP B O 1
ATOM 3175 N N . ALA B 1 54 ? 21.953 -13.703 -19.375 1 89.5 54 ALA B N 1
ATOM 3176 C CA . ALA B 1 54 ? 20.859 -14.633 -19.688 1 89.5 54 ALA B CA 1
ATOM 3177 C C . ALA B 1 54 ? 21.406 -16.031 -19.953 1 89.5 54 ALA B C 1
ATOM 3179 O O . ALA B 1 54 ? 20.703 -17.031 -19.766 1 89.5 54 ALA B O 1
ATOM 3180 N N . SER B 1 55 ? 22.672 -16.141 -20.328 1 90 55 SER B N 1
ATOM 3181 C CA . SER B 1 55 ? 23.25 -17.438 -20.672 1 90 55 SER B CA 1
ATOM 3182 C C . SER B 1 55 ? 23.719 -18.172 -19.422 1 90 55 SER B C 1
ATOM 3184 O O . SER B 1 55 ? 23.969 -19.391 -19.469 1 90 55 SER B O 1
ATOM 3186 N N . GLN B 1 56 ? 23.828 -17.438 -18.25 1 93.44 56 GLN B N 1
ATOM 3187 C CA . GLN B 1 56 ? 24.406 -18.094 -17.078 1 93.44 56 GLN B CA 1
ATOM 3188 C C . GLN B 1 56 ? 23.875 -17.484 -15.789 1 93.44 56 GLN B C 1
ATOM 3190 O O . GLN B 1 56 ? 24.641 -17.25 -14.852 1 93.44 56 GLN B O 1
ATOM 3195 N N . TYR B 1 57 ? 22.656 -17.25 -15.742 1 94.94 57 TYR B N 1
ATOM 3196 C CA . TYR B 1 57 ? 22.141 -16.547 -14.57 1 94.94 57 TYR B CA 1
ATOM 3197 C C . TYR B 1 57 ? 21.703 -17.516 -13.492 1 94.94 57 TYR B C 1
ATOM 3199 O O . TYR B 1 57 ? 21.438 -17.125 -12.352 1 94.94 57 TYR B O 1
ATOM 3207 N N . LEU B 1 58 ? 21.672 -18.844 -13.805 1 97 58 LEU B N 1
ATOM 3208 C CA . LEU B 1 58 ? 21.25 -19.859 -12.836 1 97 58 LEU B CA 1
ATOM 3209 C C . LEU B 1 58 ? 22.266 -20.984 -12.742 1 97 58 LEU B C 1
ATOM 3211 O O . LEU B 1 58 ? 22.828 -21.406 -13.758 1 97 58 LEU B O 1
ATOM 3215 N N . LEU B 1 59 ? 22.453 -21.391 -11.547 1 96 59 LEU B N 1
ATOM 3216 C CA . LEU B 1 59 ? 23.172 -22.641 -11.281 1 96 59 LEU B CA 1
ATOM 3217 C C . LEU B 1 59 ? 22.188 -23.781 -11.07 1 96 59 LEU B C 1
ATOM 3219 O O . LEU B 1 59 ? 21.141 -23.609 -10.43 1 96 59 LEU B O 1
ATOM 3223 N N . ASN B 1 60 ? 22.438 -24.969 -11.633 1 95 60 ASN B N 1
ATOM 3224 C CA . ASN B 1 60 ? 21.578 -26.141 -11.508 1 95 60 ASN B CA 1
ATOM 3225 C C . ASN B 1 60 ? 20.156 -25.828 -11.969 1 95 60 ASN B C 1
ATOM 3227 O O . ASN B 1 60 ? 19.188 -26.125 -11.266 1 95 60 ASN B O 1
ATOM 3231 N N . ALA B 1 61 ? 20 -25.203 -13.055 1 91.69 61 ALA B N 1
ATOM 3232 C CA . ALA B 1 61 ? 18.75 -24.641 -13.555 1 91.69 61 ALA B CA 1
ATOM 3233 C C . ALA B 1 61 ? 17.688 -25.734 -13.719 1 91.69 61 ALA B C 1
ATOM 3235 O O . ALA B 1 61 ? 16.5 -25.453 -13.633 1 91.69 61 ALA B O 1
ATOM 3236 N N . ASP B 1 62 ? 18.109 -26.953 -13.891 1 90.19 62 ASP B N 1
ATOM 3237 C CA . ASP B 1 62 ? 17.172 -28.031 -14.172 1 90.19 62 ASP B CA 1
ATOM 3238 C C . ASP B 1 62 ? 16.922 -28.891 -12.938 1 90.19 62 ASP B C 1
ATOM 3240 O O . ASP B 1 62 ? 16.344 -29.969 -13.031 1 90.19 62 ASP B O 1
ATOM 3244 N N . ASP B 1 63 ? 17.406 -28.422 -11.773 1 90.5 63 ASP B N 1
ATOM 3245 C CA . ASP B 1 63 ? 17.219 -29.109 -10.5 1 90.5 63 ASP B CA 1
ATOM 3246 C C . ASP B 1 63 ? 16.562 -28.188 -9.469 1 90.5 63 ASP B C 1
ATOM 3248 O O . ASP B 1 63 ? 17.25 -27.484 -8.734 1 90.5 63 ASP B O 1
ATOM 3252 N N . PRO B 1 64 ? 15.328 -28.297 -9.422 1 83.88 64 PRO B N 1
ATOM 3253 C CA . PRO B 1 64 ? 14.586 -27.391 -8.539 1 83.88 64 PRO B CA 1
ATOM 3254 C C . PRO B 1 64 ? 15.078 -27.438 -7.094 1 83.88 64 PRO B C 1
ATOM 3256 O O . PRO B 1 64 ? 15.008 -26.438 -6.375 1 83.88 64 PRO B O 1
ATOM 3259 N N . ALA B 1 65 ? 15.562 -28.516 -6.656 1 84 65 ALA B N 1
ATOM 3260 C CA . ALA B 1 65 ? 16 -28.688 -5.277 1 84 65 ALA B CA 1
ATOM 3261 C C . ALA B 1 65 ? 17.312 -27.938 -5.023 1 84 65 ALA B C 1
ATOM 3263 O O . ALA B 1 65 ? 17.641 -27.609 -3.881 1 84 65 ALA B O 1
ATOM 3264 N N . HIS B 1 66 ? 18.047 -27.625 -6.152 1 91.25 66 HIS B N 1
ATOM 3265 C CA . HIS B 1 66 ? 19.375 -27.062 -5.965 1 91.25 66 HIS B CA 1
ATOM 3266 C C . HIS B 1 66 ? 19.578 -25.797 -6.812 1 91.25 66 HIS B C 1
ATOM 3268 O O . HIS B 1 66 ? 20.688 -25.281 -6.902 1 91.25 66 HIS B O 1
ATOM 3274 N N . ILE B 1 67 ? 18.562 -25.391 -7.434 1 93.81 67 ILE B N 1
ATOM 3275 C CA . ILE B 1 67 ? 18.656 -24.203 -8.273 1 93.81 67 ILE B CA 1
ATOM 3276 C C . ILE B 1 67 ? 19.141 -23.016 -7.438 1 93.81 67 ILE B C 1
ATOM 3278 O O . ILE B 1 67 ? 18.75 -22.875 -6.277 1 93.81 67 ILE B O 1
ATOM 3282 N N . ALA B 1 68 ? 20.016 -22.188 -8 1 95.56 68 ALA B N 1
ATOM 3283 C CA . ALA B 1 68 ? 20.562 -21.016 -7.309 1 95.56 68 ALA B CA 1
ATOM 3284 C C . ALA B 1 68 ? 20.844 -19.891 -8.281 1 95.56 68 ALA B C 1
ATOM 3286 O O . ALA B 1 68 ? 21.094 -20.125 -9.469 1 95.56 68 ALA B O 1
ATOM 3287 N N . LEU B 1 69 ? 20.766 -18.734 -7.793 1 96.19 69 LEU B N 1
ATOM 3288 C CA . LEU B 1 69 ? 21.156 -17.578 -8.578 1 96.19 69 LEU B CA 1
ATOM 3289 C C . LEU B 1 69 ? 22.656 -17.547 -8.805 1 96.19 69 LEU B C 1
ATOM 3291 O O . LEU B 1 69 ? 23.438 -17.703 -7.852 1 96.19 69 LEU B O 1
ATOM 3295 N N . ASN B 1 70 ? 23.031 -17.438 -10.047 1 96.44 70 ASN B N 1
ATOM 3296 C CA . ASN B 1 70 ? 24.453 -17.266 -10.328 1 96.44 70 ASN B CA 1
ATOM 3297 C C . ASN B 1 70 ? 24.922 -15.852 -9.984 1 96.44 70 ASN B C 1
ATOM 3299 O O . ASN B 1 70 ? 24.406 -14.875 -10.516 1 96.44 70 ASN B O 1
ATOM 3303 N N . PRO B 1 71 ? 25.906 -15.727 -9.125 1 93.31 71 PRO B N 1
ATOM 3304 C CA . PRO B 1 71 ? 26.344 -14.398 -8.703 1 93.31 71 PRO B CA 1
ATOM 3305 C C . PRO B 1 71 ? 26.828 -13.531 -9.867 1 93.31 71 PRO B C 1
ATOM 3307 O O . PRO B 1 71 ? 27.391 -14.047 -10.828 1 93.31 71 PRO B O 1
ATOM 3310 N N . SER B 1 72 ? 26.516 -12.305 -9.789 1 93.5 72 SER B N 1
ATOM 3311 C CA . SER B 1 72 ? 26.953 -11.297 -10.742 1 93.5 72 SER B CA 1
ATOM 3312 C C . SER B 1 72 ? 27.703 -10.164 -10.055 1 93.5 72 SER B C 1
ATOM 3314 O O . SER B 1 72 ? 27.422 -9.836 -8.898 1 93.5 72 SER B O 1
ATOM 3316 N N . GLU B 1 73 ? 28.594 -9.531 -10.75 1 91.19 73 GLU B N 1
ATOM 3317 C CA . GLU B 1 73 ? 29.422 -8.484 -10.164 1 91.19 73 GLU B CA 1
ATOM 3318 C C . GLU B 1 73 ? 28.797 -7.109 -10.359 1 91.19 73 GLU B C 1
ATOM 3320 O O . GLU B 1 73 ? 29.219 -6.137 -9.727 1 91.19 73 GLU B O 1
ATOM 3325 N N . ILE B 1 74 ? 27.875 -7.035 -11.211 1 95.62 74 ILE B N 1
ATOM 3326 C CA . ILE B 1 74 ? 27.266 -5.734 -11.484 1 95.62 74 ILE B CA 1
ATOM 3327 C C . ILE B 1 74 ? 26.062 -5.523 -10.578 1 95.62 74 ILE B C 1
ATOM 3329 O O . ILE B 1 74 ? 24.984 -6.094 -10.82 1 95.62 74 ILE B O 1
ATOM 3333 N N . SER B 1 75 ? 26.25 -4.703 -9.586 1 96.75 75 SER B N 1
ATOM 3334 C CA . SER B 1 75 ? 25.156 -4.336 -8.688 1 96.75 75 SER B CA 1
ATOM 3335 C C . SER B 1 75 ? 24.312 -3.197 -9.266 1 96.75 75 SER B C 1
ATOM 3337 O O . SER B 1 75 ? 24.844 -2.336 -9.977 1 96.75 75 SER B O 1
ATOM 3339 N N . VAL B 1 76 ? 23.094 -3.207 -8.961 1 98.06 76 VAL B N 1
ATOM 3340 C CA . VAL B 1 76 ? 22.156 -2.279 -9.586 1 98.06 76 VAL B CA 1
ATOM 3341 C C . VAL B 1 76 ? 21.75 -1.206 -8.578 1 98.06 76 VAL B C 1
ATOM 3343 O O . VAL B 1 76 ? 21.516 -1.503 -7.402 1 98.06 76 VAL B O 1
ATOM 3346 N N . ALA B 1 77 ? 21.703 0.028 -9 1 98.19 77 ALA B N 1
ATOM 3347 C CA . ALA B 1 77 ? 21.062 1.141 -8.297 1 98.19 77 ALA B CA 1
ATOM 3348 C C . ALA B 1 77 ? 19.938 1.738 -9.125 1 98.19 77 ALA B C 1
ATOM 3350 O O . ALA B 1 77 ? 19.922 1.614 -10.352 1 98.19 77 ALA B O 1
ATOM 3351 N N . THR B 1 78 ? 18.984 2.299 -8.5 1 98.12 78 THR B N 1
ATOM 3352 C CA . THR B 1 78 ? 17.859 2.928 -9.164 1 98.12 78 THR B CA 1
ATOM 3353 C C . THR B 1 78 ? 17.906 4.445 -8.992 1 98.12 78 THR B C 1
ATOM 3355 O O . THR B 1 78 ? 18.203 4.945 -7.906 1 98.12 78 THR B O 1
ATOM 3358 N N . VAL B 1 79 ? 17.641 5.172 -10.023 1 97.88 79 VAL B N 1
ATOM 3359 C CA . VAL B 1 79 ? 17.594 6.629 -9.992 1 97.88 79 VAL B CA 1
ATOM 3360 C C . VAL B 1 79 ? 16.141 7.094 -10.023 1 97.88 79 VAL B C 1
ATOM 3362 O O . VAL B 1 79 ? 15.484 7.043 -11.062 1 97.88 79 VAL B O 1
ATOM 3365 N N . PRO B 1 80 ? 15.609 7.566 -8.938 1 97.12 80 PRO B N 1
ATOM 3366 C CA . PRO B 1 80 ? 14.203 7.961 -8.906 1 97.12 80 PRO B CA 1
ATOM 3367 C C . PRO B 1 80 ? 13.93 9.242 -9.688 1 97.12 80 PRO B C 1
ATOM 3369 O O . PRO B 1 80 ? 14.758 10.156 -9.703 1 97.12 80 PRO B O 1
ATOM 3372 N N . GLY B 1 81 ? 12.758 9.289 -10.367 1 94.75 81 GLY B N 1
ATOM 3373 C CA . GLY B 1 81 ? 12.219 10.523 -10.93 1 94.75 81 GLY B CA 1
ATOM 3374 C C . GLY B 1 81 ? 12.578 10.719 -12.391 1 94.75 81 GLY B C 1
ATOM 3375 O O . GLY B 1 81 ? 11.969 11.539 -13.078 1 94.75 81 GLY B O 1
ATOM 3376 N N . VAL B 1 82 ? 13.609 9.977 -12.883 1 94.62 82 VAL B N 1
ATOM 3377 C CA . VAL B 1 82 ? 14.039 10.188 -14.258 1 94.62 82 VAL B CA 1
ATOM 3378 C C . VAL B 1 82 ? 13.227 9.297 -15.195 1 94.62 82 VAL B C 1
ATOM 3380 O O . VAL B 1 82 ? 12.672 8.281 -14.766 1 94.62 82 VAL B O 1
ATOM 3383 N N . ILE B 1 83 ? 13.203 9.641 -16.453 1 92.75 83 ILE B N 1
ATOM 3384 C CA . ILE B 1 83 ? 12.438 8.898 -17.453 1 92.75 83 ILE B CA 1
ATOM 3385 C C . ILE B 1 83 ? 13.359 7.953 -18.219 1 92.75 83 ILE B C 1
ATOM 3387 O O . ILE B 1 83 ? 12.898 6.98 -18.812 1 92.75 83 ILE B O 1
ATOM 3391 N N . HIS B 1 84 ? 14.664 8.25 -18.234 1 94.69 84 HIS B N 1
ATOM 3392 C CA . HIS B 1 84 ? 15.688 7.402 -18.828 1 94.69 84 HIS B CA 1
ATOM 3393 C C . HIS B 1 84 ? 16.844 7.168 -17.859 1 94.69 84 HIS B C 1
ATOM 3395 O O . HIS B 1 84 ? 17.078 7.984 -16.969 1 94.69 84 HIS B O 1
ATOM 3401 N N . GLY B 1 85 ? 17.438 6.09 -18.094 1 95.56 85 GLY B N 1
ATOM 3402 C CA . GLY B 1 85 ? 18.578 5.785 -17.234 1 95.56 85 GLY B CA 1
ATOM 3403 C C . GLY B 1 85 ? 18.188 5.504 -15.805 1 95.56 85 GLY B C 1
ATOM 3404 O O . GLY B 1 85 ? 18.891 5.891 -14.867 1 95.56 85 GLY B O 1
ATOM 3405 N N . GLN B 1 86 ? 17.062 4.887 -15.633 1 97.31 86 GLN B N 1
ATOM 3406 C CA . GLN B 1 86 ? 16.5 4.645 -14.305 1 97.31 86 GLN B CA 1
ATOM 3407 C C . GLN B 1 86 ? 17.328 3.633 -13.531 1 97.31 86 GLN B C 1
ATOM 3409 O O . GLN B 1 86 ? 17.281 3.594 -12.297 1 97.31 86 GLN B O 1
ATOM 3414 N N . LEU B 1 87 ? 18.062 2.787 -14.234 1 98 87 LEU B N 1
ATOM 3415 C CA . LEU B 1 87 ? 18.938 1.798 -13.617 1 98 87 LEU B CA 1
ATOM 3416 C C . LEU B 1 87 ? 20.391 2.061 -13.977 1 98 87 LEU B C 1
ATOM 3418 O O . LEU B 1 87 ? 20.719 2.256 -15.148 1 98 87 LEU B O 1
ATOM 3422 N N . ILE B 1 88 ? 21.219 2.068 -12.93 1 98.12 88 ILE B N 1
ATOM 3423 C CA . ILE B 1 88 ? 22.641 2.283 -13.172 1 98.12 88 ILE B CA 1
ATOM 3424 C C . ILE B 1 88 ? 23.453 1.24 -12.414 1 98.12 88 ILE B C 1
ATOM 3426 O O . ILE B 1 88 ? 22.938 0.574 -11.516 1 98.12 88 ILE B O 1
ATOM 3430 N N . ASN B 1 89 ? 24.672 1.05 -12.898 1 97.75 89 ASN B N 1
ATOM 3431 C CA . ASN B 1 89 ? 25.656 0.267 -12.141 1 97.75 89 ASN B CA 1
ATOM 3432 C C . ASN B 1 89 ? 26.016 0.946 -10.82 1 97.75 89 ASN B C 1
ATOM 3434 O O . ASN B 1 89 ? 26.547 2.057 -10.82 1 97.75 89 ASN B O 1
ATOM 3438 N N . ALA B 1 90 ? 25.75 0.323 -9.758 1 97 90 ALA B N 1
ATOM 3439 C CA . ALA B 1 90 ? 25.953 0.918 -8.438 1 97 90 ALA B CA 1
ATOM 3440 C C . ALA B 1 90 ? 27.438 1.174 -8.188 1 97 90 ALA B C 1
ATOM 3442 O O . ALA B 1 90 ? 27.797 1.987 -7.328 1 97 90 ALA B O 1
ATOM 3443 N N . GLY B 1 91 ? 28.297 0.506 -8.914 1 95.62 91 GLY B N 1
ATOM 3444 C CA . GLY B 1 91 ? 29.734 0.6 -8.688 1 95.62 91 GLY B CA 1
ATOM 3445 C C . GLY B 1 91 ? 30.391 1.713 -9.477 1 95.62 91 GLY B C 1
ATOM 3446 O O . GLY B 1 91 ? 31.438 2.234 -9.07 1 95.62 91 GLY B O 1
ATOM 3447 N N . ASN B 1 92 ? 29.812 2.084 -10.656 1 95.62 92 ASN B N 1
ATOM 3448 C CA . ASN B 1 92 ? 30.516 3.059 -11.477 1 95.62 92 ASN B CA 1
ATOM 3449 C C . ASN B 1 92 ? 29.547 4.039 -12.141 1 95.62 92 ASN B C 1
ATOM 3451 O O . ASN B 1 92 ? 29.953 4.836 -12.992 1 95.62 92 ASN B O 1
ATOM 3455 N N . ALA B 1 93 ? 28.25 3.898 -11.891 1 95 93 ALA B N 1
ATOM 3456 C CA . ALA B 1 93 ? 27.203 4.832 -12.281 1 95 93 ALA B CA 1
ATOM 3457 C C . ALA B 1 93 ? 26.891 4.723 -13.773 1 95 93 ALA B C 1
ATOM 3459 O O . ALA B 1 93 ? 26.141 5.535 -14.32 1 95 93 ALA B O 1
ATOM 3460 N N . GLN B 1 94 ? 27.484 3.764 -14.414 1 95.62 94 GLN B N 1
ATOM 3461 C CA . GLN B 1 94 ? 27.156 3.586 -15.82 1 95.62 94 GLN B CA 1
ATOM 3462 C C . GLN B 1 94 ? 25.688 3.191 -15.992 1 95.62 94 GLN B C 1
ATOM 3464 O O . GLN B 1 94 ? 25.172 2.336 -15.266 1 95.62 94 GLN B O 1
ATOM 3469 N N . THR B 1 95 ? 25.047 3.869 -16.906 1 94.94 95 THR B N 1
ATOM 3470 C CA . THR B 1 95 ? 23.656 3.541 -17.188 1 94.94 95 THR B CA 1
ATOM 3471 C C . THR B 1 95 ? 23.547 2.121 -17.75 1 94.94 95 THR B C 1
ATOM 3473 O O . THR B 1 95 ? 24.344 1.705 -18.578 1 94.94 95 THR B O 1
ATOM 3476 N N . LEU B 1 96 ? 22.578 1.413 -17.219 1 94.38 96 LEU B N 1
ATOM 3477 C CA . LEU B 1 96 ? 22.266 0.089 -17.75 1 94.38 96 LEU B CA 1
ATOM 3478 C C . LEU B 1 96 ? 21.266 0.18 -18.891 1 94.38 96 LEU B C 1
ATOM 3480 O O . LEU B 1 96 ? 20.828 1.275 -19.266 1 94.38 96 LEU B O 1
ATOM 3484 N N . ALA B 1 97 ? 20.984 -0.95 -19.516 1 92.12 97 ALA B N 1
ATOM 3485 C CA . ALA B 1 97 ? 20.031 -0.984 -20.625 1 92.12 97 ALA B CA 1
ATOM 3486 C C . ALA B 1 97 ? 18.703 -0.353 -20.234 1 92.12 97 ALA B C 1
ATOM 3488 O O . ALA B 1 97 ? 18.219 -0.562 -19.125 1 92.12 97 ALA B O 1
ATOM 3489 N N . GLN B 1 98 ? 18.172 0.477 -21.125 1 95.38 98 GLN B N 1
ATOM 3490 C CA . GLN B 1 98 ? 16.859 1.066 -20.891 1 95.38 98 GLN B CA 1
ATOM 3491 C C . GLN B 1 98 ? 15.781 -0.005 -20.859 1 95.38 98 GLN B C 1
ATOM 3493 O O . GLN B 1 98 ? 15.648 -0.789 -21.812 1 95.38 98 GLN B O 1
ATOM 3498 N N . ILE B 1 99 ? 15.031 -0.029 -19.844 1 97.5 99 ILE B N 1
ATOM 3499 C CA . ILE B 1 99 ? 13.961 -1.01 -19.672 1 97.5 99 ILE B CA 1
ATOM 3500 C C . ILE B 1 99 ? 12.617 -0.357 -19.953 1 97.5 99 ILE B C 1
ATOM 3502 O O . ILE B 1 99 ? 12.336 0.741 -19.469 1 97.5 99 ILE B O 1
ATOM 3506 N N . ASP B 1 100 ? 11.805 -1.033 -20.734 1 97.75 100 ASP B N 1
ATOM 3507 C CA . ASP B 1 100 ? 10.492 -0.503 -21.078 1 97.75 100 ASP B CA 1
ATOM 3508 C C . ASP B 1 100 ? 9.438 -0.953 -20.078 1 97.75 100 ASP B C 1
ATOM 3510 O O . ASP B 1 100 ? 8.453 -0.249 -19.844 1 97.75 100 ASP B O 1
ATOM 3514 N N . VAL B 1 101 ? 9.648 -2.09 -19.531 1 98.56 101 VAL B N 1
ATOM 3515 C CA . VAL B 1 101 ? 8.672 -2.646 -18.594 1 98.56 101 VAL B CA 1
ATOM 3516 C C . VAL B 1 101 ? 9.336 -3.713 -17.719 1 98.56 101 VAL B C 1
ATOM 3518 O O . VAL B 1 101 ? 10.234 -4.43 -18.188 1 98.56 101 VAL B O 1
ATOM 3521 N N . ILE B 1 102 ? 8.93 -3.758 -16.516 1 98.75 102 ILE B N 1
ATOM 3522 C CA . ILE B 1 102 ? 9.445 -4.742 -15.578 1 98.75 102 ILE B CA 1
ATOM 3523 C C . ILE B 1 102 ? 8.445 -5.879 -15.406 1 98.75 102 ILE B C 1
ATOM 3525 O O . ILE B 1 102 ? 7.238 -5.641 -15.305 1 98.75 102 ILE B O 1
ATOM 3529 N N . PHE B 1 103 ? 8.906 -7.094 -15.43 1 98.75 103 PHE B N 1
ATOM 3530 C CA . PHE B 1 103 ? 8.156 -8.289 -15.062 1 98.75 103 PHE B CA 1
ATOM 3531 C C . PHE B 1 103 ? 8.68 -8.867 -13.75 1 98.75 103 PHE B C 1
ATOM 3533 O O . PHE B 1 103 ? 9.609 -9.68 -13.75 1 98.75 103 PHE B O 1
ATOM 3540 N N . PRO B 1 104 ? 8.031 -8.453 -12.68 1 98.44 104 PRO B N 1
ATOM 3541 C CA . PRO B 1 104 ? 8.469 -8.984 -11.383 1 98.44 104 PRO B CA 1
ATOM 3542 C C . PRO B 1 104 ? 7.957 -10.391 -11.117 1 98.44 104 PRO B C 1
ATOM 3544 O O . PRO B 1 104 ? 6.793 -10.695 -11.398 1 98.44 104 PRO B O 1
ATOM 3547 N N . ILE B 1 105 ? 8.766 -11.227 -10.633 1 97.19 105 ILE B N 1
ATOM 3548 C CA . ILE B 1 105 ? 8.391 -12.555 -10.156 1 97.19 105 ILE B CA 1
ATOM 3549 C C . ILE B 1 105 ? 9.133 -12.867 -8.859 1 97.19 105 ILE B C 1
ATOM 3551 O O . ILE B 1 105 ? 9.844 -13.867 -8.773 1 97.19 105 ILE B O 1
ATOM 3555 N N . VAL B 1 106 ? 9.039 -11.953 -7.961 1 96 106 VAL B N 1
ATOM 3556 C CA . VAL B 1 106 ? 9.57 -12.039 -6.605 1 96 106 VAL B CA 1
ATOM 3557 C C . VAL B 1 106 ? 8.438 -12.344 -5.625 1 96 106 VAL B C 1
ATOM 3559 O O . VAL B 1 106 ? 7.516 -11.547 -5.465 1 96 106 VAL B O 1
ATOM 3562 N N . HIS B 1 107 ? 8.539 -13.406 -4.926 1 92.38 107 HIS B N 1
ATOM 3563 C CA . HIS B 1 107 ? 7.438 -13.859 -4.086 1 92.38 107 HIS B CA 1
ATOM 3564 C C . HIS B 1 107 ? 7.668 -13.477 -2.627 1 92.38 107 HIS B C 1
ATOM 3566 O O . HIS B 1 107 ? 8.805 -13.445 -2.16 1 92.38 107 HIS B O 1
ATOM 3572 N N . GLY B 1 108 ? 6.551 -13.188 -1.962 1 89.81 108 GLY B N 1
ATOM 3573 C CA . GLY B 1 108 ? 6.594 -12.953 -0.527 1 89.81 108 GLY B CA 1
ATOM 3574 C C . GLY B 1 108 ? 7.023 -11.547 -0.166 1 89.81 108 GLY B C 1
ATOM 3575 O O . GLY B 1 108 ? 6.668 -10.586 -0.852 1 89.81 108 GLY B O 1
ATOM 3576 N N . THR B 1 109 ? 7.793 -11.461 0.921 1 90.75 109 THR B N 1
ATOM 3577 C CA . THR B 1 109 ? 8.227 -10.203 1.513 1 90.75 109 THR B CA 1
ATOM 3578 C C . THR B 1 109 ? 9.094 -9.414 0.534 1 90.75 109 THR B C 1
ATOM 3580 O O . THR B 1 109 ? 9.977 -9.977 -0.116 1 90.75 109 THR B O 1
ATOM 3583 N N . LEU B 1 110 ? 8.797 -8.133 0.332 1 94.19 110 LEU B N 1
ATOM 3584 C CA . LEU B 1 110 ? 9.5 -7.168 -0.508 1 94.19 110 LEU B CA 1
ATOM 3585 C C . LEU B 1 110 ? 9.156 -7.383 -1.979 1 94.19 110 LEU B C 1
ATOM 3587 O O . LEU B 1 110 ? 9.531 -6.57 -2.83 1 94.19 110 LEU B O 1
ATOM 3591 N N . GLY B 1 111 ? 8.43 -8.445 -2.277 1 95.56 111 GLY B N 1
ATOM 3592 C CA . GLY B 1 111 ? 8.039 -8.695 -3.658 1 95.56 111 GLY B CA 1
ATOM 3593 C C . GLY B 1 111 ? 6.559 -8.484 -3.904 1 95.56 111 GLY B C 1
ATOM 3594 O O . GLY B 1 111 ? 6.168 -7.926 -4.93 1 95.56 111 GLY B O 1
ATOM 3595 N N . GLU B 1 112 ? 5.785 -8.922 -2.939 1 95.88 112 GLU B N 1
ATOM 3596 C CA . GLU B 1 112 ? 4.336 -8.922 -3.131 1 95.88 112 GLU B CA 1
ATOM 3597 C C . GLU B 1 112 ? 3.648 -7.988 -2.143 1 95.88 112 GLU B C 1
ATOM 3599 O O . GLU B 1 112 ? 2.418 -7.914 -2.104 1 95.88 112 GLU B O 1
ATOM 3604 N N . ASP B 1 113 ? 4.402 -7.246 -1.361 1 96.62 113 ASP B N 1
ATOM 3605 C CA . ASP B 1 113 ? 3.822 -6.484 -0.26 1 96.62 113 ASP B CA 1
ATOM 3606 C C . ASP B 1 113 ? 3.777 -4.996 -0.587 1 96.62 113 ASP B C 1
ATOM 3608 O O . ASP B 1 113 ? 3.637 -4.16 0.31 1 96.62 113 ASP B O 1
ATOM 3612 N N . GLY B 1 114 ? 4.023 -4.602 -1.848 1 98.25 114 GLY B N 1
ATOM 3613 C CA . GLY B 1 114 ? 3.945 -3.215 -2.283 1 98.25 114 GLY B CA 1
ATOM 3614 C C . GLY B 1 114 ? 5.293 -2.518 -2.295 1 98.25 114 GLY B C 1
ATOM 3615 O O . GLY B 1 114 ? 5.438 -1.443 -2.883 1 98.25 114 GLY B O 1
ATOM 3616 N N . SER B 1 115 ? 6.328 -3.109 -1.653 1 98.06 115 SER B N 1
ATOM 3617 C CA . SER B 1 115 ? 7.637 -2.471 -1.565 1 98.06 115 SER B CA 1
ATOM 3618 C C . SER B 1 115 ? 8.305 -2.379 -2.936 1 98.06 115 SER B C 1
ATOM 3620 O O . SER B 1 115 ? 8.711 -1.298 -3.361 1 98.06 115 SER B O 1
ATOM 3622 N N . LEU B 1 116 ? 8.336 -3.49 -3.609 1 98.31 116 LEU B N 1
ATOM 3623 C CA . LEU B 1 116 ? 8.906 -3.496 -4.953 1 98.31 116 LEU B CA 1
ATOM 3624 C C . LEU B 1 116 ? 8.125 -2.578 -5.883 1 98.31 116 LEU B C 1
ATOM 3626 O O . LEU B 1 116 ? 8.719 -1.807 -6.641 1 98.31 116 LEU B O 1
ATOM 3630 N N . GLN B 1 117 ? 6.828 -2.643 -5.805 1 98.69 117 GLN B N 1
ATOM 3631 C CA . GLN B 1 117 ? 5.961 -1.804 -6.629 1 98.69 117 GLN B CA 1
ATOM 3632 C C . GLN B 1 117 ? 6.227 -0.322 -6.371 1 98.69 117 GLN B C 1
ATOM 3634 O O . GLN B 1 117 ? 6.277 0.476 -7.312 1 98.69 117 GLN B O 1
ATOM 3639 N N . GLY B 1 118 ? 6.375 -0.018 -5.078 1 98.56 118 GLY B N 1
ATOM 3640 C CA . GLY B 1 118 ? 6.684 1.36 -4.73 1 98.56 118 GLY B CA 1
ATOM 3641 C C . GLY B 1 118 ? 7.996 1.845 -5.316 1 98.56 118 GLY B C 1
ATOM 3642 O O . GLY B 1 118 ? 8.07 2.949 -5.863 1 98.56 118 GLY B O 1
ATOM 3643 N N . MET B 1 119 ? 9.008 1.043 -5.219 1 98.38 119 MET B N 1
ATOM 3644 C CA . MET B 1 119 ? 10.312 1.393 -5.781 1 98.38 119 MET B CA 1
ATOM 3645 C C . MET B 1 119 ? 10.219 1.61 -7.285 1 98.38 119 MET B C 1
ATOM 3647 O O . MET B 1 119 ? 10.781 2.566 -7.816 1 98.38 119 MET B O 1
ATOM 3651 N N . LEU B 1 120 ? 9.492 0.74 -7.957 1 98.44 120 LEU B N 1
ATOM 3652 C CA . LEU B 1 120 ? 9.367 0.833 -9.406 1 98.44 120 LEU B CA 1
ATOM 3653 C C . LEU B 1 120 ? 8.586 2.08 -9.805 1 98.44 120 LEU B C 1
ATOM 3655 O O . LEU B 1 120 ? 8.906 2.73 -10.805 1 98.44 120 LEU B O 1
ATOM 3659 N N . ARG B 1 121 ? 7.578 2.395 -9.023 1 97.25 121 ARG B N 1
ATOM 3660 C CA . ARG B 1 121 ? 6.828 3.619 -9.289 1 97.25 121 ARG B CA 1
ATOM 3661 C C . ARG B 1 121 ? 7.715 4.848 -9.133 1 97.25 121 ARG B C 1
ATOM 3663 O O . ARG B 1 121 ? 7.695 5.75 -9.977 1 97.25 121 ARG B O 1
ATOM 3670 N N . MET B 1 122 ? 8.516 4.863 -8.078 1 97.25 122 MET B N 1
ATOM 3671 C CA . MET B 1 122 ? 9.422 5.984 -7.848 1 97.25 122 MET B CA 1
ATOM 3672 C C . MET B 1 122 ? 10.422 6.121 -8.984 1 97.25 122 MET B C 1
ATOM 3674 O O . MET B 1 122 ? 10.867 7.227 -9.297 1 97.25 122 MET B O 1
ATOM 3678 N N . ALA B 1 123 ? 10.695 5.02 -9.633 1 96.94 123 ALA B N 1
ATOM 3679 C CA . ALA B 1 123 ? 11.672 5 -10.719 1 96.94 123 ALA B CA 1
ATOM 3680 C C . ALA B 1 123 ? 11 5.215 -12.07 1 96.94 123 ALA B C 1
ATOM 3682 O O . ALA B 1 123 ? 11.656 5.141 -13.109 1 96.94 123 ALA B O 1
ATOM 3683 N N . ASN B 1 124 ? 9.672 5.383 -12.055 1 95.75 124 ASN B N 1
ATOM 3684 C CA . ASN B 1 124 ? 8.914 5.613 -13.281 1 95.75 124 ASN B CA 1
ATOM 3685 C C . ASN B 1 124 ? 9.023 4.43 -14.242 1 95.75 124 ASN B C 1
ATOM 3687 O O . ASN B 1 124 ? 9.172 4.609 -15.445 1 95.75 124 ASN B O 1
ATOM 3691 N N . LEU B 1 125 ? 9 3.254 -13.695 1 97.62 125 LEU B N 1
ATOM 3692 C CA . LEU B 1 125 ? 9.078 2.043 -14.5 1 97.62 125 LEU B CA 1
ATOM 3693 C C . LEU B 1 125 ? 7.75 1.302 -14.5 1 97.62 125 LEU B C 1
ATOM 3695 O O . LEU B 1 125 ? 7.23 0.95 -13.438 1 97.62 125 LEU B O 1
ATOM 3699 N N . PRO B 1 126 ? 7.152 1.085 -15.688 1 98.06 126 PRO B N 1
ATOM 3700 C CA . PRO B 1 126 ? 5.969 0.222 -15.727 1 98.06 126 PRO B CA 1
ATOM 3701 C C . PRO B 1 126 ? 6.266 -1.203 -15.266 1 98.06 126 PRO B C 1
ATOM 3703 O O . PRO B 1 126 ? 7.379 -1.696 -15.445 1 98.06 126 PRO B O 1
ATOM 3706 N N . PHE B 1 127 ? 5.281 -1.85 -14.719 1 98.81 127 PHE B N 1
ATOM 3707 C CA . PHE B 1 127 ? 5.535 -3.213 -14.273 1 98.81 127 PHE B CA 1
ATOM 3708 C C . PHE B 1 127 ? 4.266 -4.051 -14.328 1 98.81 127 PHE B C 1
ATOM 3710 O O . PHE B 1 127 ? 3.158 -3.516 -14.227 1 98.81 127 PHE B O 1
ATOM 3717 N N . VAL B 1 128 ? 4.449 -5.328 -14.484 1 98.75 128 VAL B N 1
ATOM 3718 C CA . VAL B 1 128 ? 3.383 -6.324 -14.531 1 98.75 128 VAL B CA 1
ATOM 3719 C C . VAL B 1 128 ? 2.818 -6.539 -13.125 1 98.75 128 VAL B C 1
ATOM 3721 O O . VAL B 1 128 ? 3.57 -6.617 -12.148 1 98.75 128 VAL B O 1
ATOM 3724 N N . GLY B 1 129 ? 1.462 -6.684 -13.031 1 98.5 129 GLY B N 1
ATOM 3725 C CA . GLY B 1 129 ? 0.827 -7.035 -11.773 1 98.5 129 GLY B CA 1
ATOM 3726 C C . GLY B 1 129 ? 0.219 -5.848 -11.055 1 98.5 129 GLY B C 1
ATOM 3727 O O . GLY B 1 129 ? 0.157 -4.746 -11.609 1 98.5 129 GLY B O 1
ATOM 3728 N N . SER B 1 130 ? -0.194 -6.039 -9.906 1 98.44 130 SER B N 1
ATOM 3729 C CA . SER B 1 130 ? -0.917 -5.043 -9.117 1 98.44 130 SER B CA 1
ATOM 3730 C C . SER B 1 130 ? 0.004 -3.91 -8.68 1 98.44 130 SER B C 1
ATOM 3732 O O . SER B 1 130 ? 1.208 -4.113 -8.516 1 98.44 130 SER B O 1
ATOM 3734 N N . ASP B 1 131 ? -0.567 -2.748 -8.453 1 97.5 131 ASP B N 1
ATOM 3735 C CA . ASP B 1 131 ? 0.172 -1.582 -7.977 1 97.5 131 ASP B CA 1
ATOM 3736 C C . ASP B 1 131 ? 0.439 -1.677 -6.477 1 97.5 131 ASP B C 1
ATOM 3738 O O . ASP B 1 131 ? 0.225 -2.727 -5.867 1 97.5 131 ASP B O 1
ATOM 3742 N N . VAL B 1 132 ? 0.915 -0.6 -5.887 1 98.56 132 VAL B N 1
ATOM 3743 C CA . VAL B 1 132 ? 1.342 -0.561 -4.492 1 98.56 132 VAL B CA 1
ATOM 3744 C C . VAL B 1 132 ? 0.186 -0.975 -3.586 1 98.56 132 VAL B C 1
ATOM 3746 O O . VAL B 1 132 ? 0.319 -1.903 -2.783 1 98.56 132 VAL B O 1
ATOM 3749 N N . LEU B 1 133 ? -0.949 -0.377 -3.703 1 98.38 133 LEU B N 1
ATOM 3750 C CA . LEU B 1 133 ? -2.08 -0.619 -2.814 1 98.38 133 LEU B CA 1
ATOM 3751 C C . LEU B 1 133 ? -2.59 -2.049 -2.959 1 98.38 133 LEU B C 1
ATOM 3753 O O . LEU B 1 133 ? -2.758 -2.756 -1.961 1 98.38 133 LEU B O 1
ATOM 3757 N N . GLY B 1 134 ? -2.832 -2.457 -4.215 1 98.38 134 GLY B N 1
ATOM 3758 C CA . GLY B 1 134 ? -3.303 -3.816 -4.418 1 98.38 134 GLY B CA 1
ATOM 3759 C C . GLY B 1 134 ? -2.354 -4.867 -3.871 1 98.38 134 GLY B C 1
ATOM 3760 O O . GLY B 1 134 ? -2.785 -5.832 -3.238 1 98.38 134 GLY B O 1
ATOM 3761 N N . SER B 1 135 ? -1.067 -4.672 -4.078 1 98.5 135 SER B N 1
ATOM 3762 C CA . SER B 1 135 ? -0.06 -5.602 -3.578 1 98.5 135 SER B CA 1
ATOM 3763 C C . SER B 1 135 ? -0.021 -5.609 -2.055 1 98.5 135 SER B C 1
ATOM 3765 O O . SER B 1 135 ? -0.103 -6.672 -1.432 1 98.5 135 SER B O 1
ATOM 3767 N N . ALA B 1 136 ? 0.024 -4.445 -1.456 1 98.38 136 ALA B N 1
ATOM 3768 C CA . ALA B 1 136 ? 0.128 -4.332 -0.003 1 98.38 136 ALA B CA 1
ATOM 3769 C C . ALA B 1 136 ? -1.116 -4.895 0.681 1 98.38 136 ALA B C 1
ATOM 3771 O O . ALA B 1 136 ? -1.013 -5.613 1.678 1 98.38 136 ALA B O 1
ATOM 3772 N N . ALA B 1 137 ? -2.271 -4.578 0.141 1 98.25 137 ALA B N 1
ATOM 3773 C CA . ALA B 1 137 ? -3.527 -5.043 0.728 1 98.25 137 ALA B CA 1
ATOM 3774 C C . ALA B 1 137 ? -3.637 -6.562 0.656 1 98.25 137 ALA B C 1
ATOM 3776 O O . ALA B 1 137 ? -4.051 -7.211 1.622 1 98.25 137 ALA B O 1
ATOM 3777 N N . CYS B 1 138 ? -3.229 -7.121 -0.448 1 98.19 138 CYS B N 1
ATOM 3778 C CA . CYS B 1 138 ? -3.404 -8.555 -0.649 1 98.19 138 CYS B CA 1
ATOM 3779 C C . CYS B 1 138 ? -2.377 -9.352 0.149 1 98.19 138 CYS B C 1
ATOM 3781 O O . CYS B 1 138 ? -2.602 -10.516 0.472 1 98.19 138 CYS B O 1
ATOM 3783 N N . MET B 1 139 ? -1.245 -8.711 0.435 1 97.06 139 MET B N 1
ATOM 3784 C CA . MET B 1 139 ? -0.237 -9.383 1.249 1 97.06 139 MET B CA 1
ATOM 3785 C C . MET B 1 139 ? -0.708 -9.523 2.691 1 97.06 139 MET B C 1
ATOM 3787 O O . MET B 1 139 ? -0.397 -10.516 3.357 1 97.06 139 MET B O 1
ATOM 3791 N N . ASP B 1 140 ? -1.42 -8.57 3.219 1 97.81 140 ASP B N 1
ATOM 3792 C CA . ASP B 1 140 ? -1.901 -8.547 4.598 1 97.81 140 ASP B CA 1
ATOM 3793 C C . ASP B 1 140 ? -3.236 -9.281 4.723 1 97.81 140 ASP B C 1
ATOM 3795 O O . ASP B 1 140 ? -4.289 -8.727 4.391 1 97.81 140 ASP B O 1
ATOM 3799 N N . LYS B 1 141 ? -3.223 -10.492 5.293 1 97.81 141 LYS B N 1
ATOM 3800 C CA . LYS B 1 141 ? -4.398 -11.359 5.355 1 97.81 141 LYS B CA 1
ATOM 3801 C C . LYS B 1 141 ? -5.547 -10.672 6.094 1 97.81 141 LYS B C 1
ATOM 3803 O O . LYS B 1 141 ? -6.715 -10.875 5.754 1 97.81 141 LYS B O 1
ATOM 3808 N N . ASP B 1 142 ? -5.195 -9.898 7.07 1 98.19 142 ASP B N 1
ATOM 3809 C CA . ASP B 1 142 ? -6.211 -9.164 7.812 1 98.19 142 ASP B CA 1
ATOM 3810 C C . ASP B 1 142 ? -6.918 -8.141 6.918 1 98.19 142 ASP B C 1
ATOM 3812 O O . ASP B 1 142 ? -8.148 -8.148 6.816 1 98.19 142 ASP B O 1
ATOM 3816 N N . VAL B 1 143 ? -6.184 -7.305 6.238 1 98.56 143 VAL B N 1
ATOM 3817 C CA . VAL B 1 143 ? -6.727 -6.242 5.398 1 98.56 143 VAL B CA 1
ATOM 3818 C C . VAL B 1 143 ? -7.469 -6.852 4.211 1 98.56 143 VAL B C 1
ATOM 3820 O O . VAL B 1 143 ? -8.539 -6.375 3.83 1 98.56 143 VAL B O 1
ATOM 3823 N N . THR B 1 144 ? -6.898 -7.902 3.652 1 98.62 144 THR B N 1
ATOM 3824 C CA . THR B 1 144 ? -7.574 -8.609 2.57 1 98.62 144 THR B CA 1
ATOM 3825 C C . THR B 1 144 ? -8.977 -9.031 2.994 1 98.62 144 THR B C 1
ATOM 3827 O O . THR B 1 144 ? -9.953 -8.711 2.311 1 98.62 144 THR B O 1
ATOM 3830 N N . LYS B 1 145 ? -9.094 -9.672 4.094 1 98.62 145 LYS B N 1
ATOM 3831 C CA . LYS B 1 145 ? -10.367 -10.211 4.551 1 98.62 145 LYS B CA 1
ATOM 3832 C C . LYS B 1 145 ? -11.344 -9.094 4.906 1 98.62 145 LYS B C 1
ATOM 3834 O O . LYS B 1 145 ? -12.539 -9.188 4.621 1 98.62 145 LYS B O 1
ATOM 3839 N N . ARG B 1 146 ? -10.844 -8.047 5.504 1 98.69 146 ARG B N 1
ATOM 3840 C CA . ARG B 1 146 ? -11.711 -6.926 5.867 1 98.69 146 ARG B CA 1
ATOM 3841 C C . ARG B 1 146 ? -12.297 -6.262 4.625 1 98.69 146 ARG B C 1
ATOM 3843 O O . ARG B 1 146 ? -13.484 -5.938 4.594 1 98.69 146 ARG B O 1
ATOM 3850 N N . LEU B 1 147 ? -11.469 -6.07 3.611 1 98.81 147 LEU B N 1
ATOM 3851 C CA . LEU B 1 147 ? -11.945 -5.445 2.383 1 98.81 147 LEU B CA 1
ATOM 3852 C C . LEU B 1 147 ? -12.93 -6.359 1.657 1 98.81 147 LEU B C 1
ATOM 3854 O O . LEU B 1 147 ? -13.93 -5.887 1.105 1 98.81 147 LEU B O 1
ATOM 3858 N N . LEU B 1 148 ? -12.633 -7.652 1.652 1 98.81 148 LEU B N 1
ATOM 3859 C CA . LEU B 1 148 ? -13.539 -8.602 1.02 1 98.81 148 LEU B CA 1
ATOM 3860 C C . LEU B 1 148 ? -14.875 -8.656 1.758 1 98.81 148 LEU B C 1
ATOM 3862 O O . LEU B 1 148 ? -15.938 -8.648 1.13 1 98.81 148 LEU B O 1
ATOM 3866 N N . ARG B 1 149 ? -14.812 -8.688 3.088 1 98.62 149 ARG B N 1
ATOM 3867 C CA . ARG B 1 149 ? -16.031 -8.688 3.898 1 98.62 149 ARG B CA 1
ATOM 3868 C C . ARG B 1 149 ? -16.844 -7.426 3.648 1 98.62 149 ARG B C 1
ATOM 3870 O O . ARG B 1 149 ? -18.078 -7.492 3.504 1 98.62 149 ARG B O 1
ATOM 3877 N N . ASP B 1 150 ? -16.219 -6.312 3.576 1 98.38 150 ASP B N 1
ATOM 3878 C CA . ASP B 1 150 ? -16.906 -5.051 3.303 1 98.38 150 ASP B CA 1
ATOM 3879 C C . ASP B 1 150 ? -17.578 -5.074 1.931 1 98.38 150 ASP B C 1
ATOM 3881 O O . ASP B 1 150 ? -18.609 -4.434 1.728 1 98.38 150 ASP B O 1
ATOM 3885 N N . ALA B 1 151 ? -17 -5.789 0.997 1 97.94 151 ALA B N 1
ATOM 3886 C CA . ALA B 1 151 ? -17.547 -5.895 -0.356 1 97.94 151 ALA B CA 1
ATOM 3887 C C . ALA B 1 151 ? -18.688 -6.906 -0.414 1 97.94 151 ALA B C 1
ATOM 3889 O O . ALA B 1 151 ? -19.25 -7.152 -1.48 1 97.94 151 ALA B O 1
ATOM 3890 N N . GLY B 1 152 ? -18.984 -7.59 0.708 1 98.12 152 GLY B N 1
ATOM 3891 C CA . GLY B 1 152 ? -20.094 -8.539 0.763 1 98.12 152 GLY B CA 1
ATOM 3892 C C . GLY B 1 152 ? -19.703 -9.938 0.327 1 98.12 152 GLY B C 1
ATOM 3893 O O . GLY B 1 152 ? -20.562 -10.758 0.017 1 98.12 152 GLY B O 1
ATOM 3894 N N . LEU B 1 153 ? -18.422 -10.195 0.22 1 98.75 153 LEU B N 1
ATOM 3895 C CA . LEU B 1 153 ? -17.938 -11.508 -0.188 1 98.75 153 LEU B CA 1
ATOM 3896 C C . LEU B 1 153 ? -17.688 -12.398 1.025 1 98.75 153 LEU B C 1
ATOM 3898 O O . LEU B 1 153 ? -17.375 -11.906 2.111 1 98.75 153 LEU B O 1
ATOM 3902 N N . ASN B 1 154 ? -17.812 -13.703 0.861 1 98.56 154 ASN B N 1
ATOM 3903 C CA . ASN B 1 154 ? -17.703 -14.664 1.949 1 98.56 154 ASN B CA 1
ATOM 3904 C C . ASN B 1 154 ? -16.234 -15.016 2.234 1 98.56 154 ASN B C 1
ATOM 3906 O O . ASN B 1 154 ? -15.5 -15.406 1.328 1 98.56 154 ASN B O 1
ATOM 3910 N N . ILE B 1 155 ? -15.797 -14.836 3.441 1 98.44 155 ILE B N 1
ATOM 3911 C CA . ILE B 1 155 ? -14.461 -15.195 3.896 1 98.44 155 ILE B CA 1
ATOM 3912 C C . ILE B 1 155 ? -14.555 -16.047 5.16 1 98.44 155 ILE B C 1
ATOM 3914 O O . ILE B 1 155 ? -15.602 -16.094 5.809 1 98.44 155 ILE B O 1
ATOM 3918 N N . ALA B 1 156 ? -13.492 -16.719 5.477 1 97 156 ALA B N 1
ATOM 3919 C CA . ALA B 1 156 ? -13.453 -17.406 6.766 1 97 156 ALA B CA 1
ATOM 3920 C C . ALA B 1 156 ? -13.5 -16.406 7.918 1 97 156 ALA B C 1
ATOM 3922 O O . ALA B 1 156 ? -12.75 -15.422 7.93 1 97 156 ALA B O 1
ATOM 3923 N N . PRO B 1 157 ? -14.406 -16.672 8.859 1 97.69 157 PRO B N 1
ATOM 3924 C CA . PRO B 1 157 ? -14.375 -15.812 10.047 1 97.69 157 PRO B CA 1
ATOM 3925 C C . PRO B 1 157 ? -13.008 -15.805 10.734 1 97.69 157 PRO B C 1
ATOM 3927 O O . PRO B 1 157 ? -12.344 -16.844 10.797 1 97.69 157 PRO B O 1
ATOM 3930 N N . PHE B 1 158 ? -12.672 -14.617 11.312 1 98.31 158 PHE B N 1
ATOM 3931 C CA . PHE B 1 158 ? -11.328 -14.531 11.875 1 98.31 158 PHE B CA 1
ATOM 3932 C C . PHE B 1 158 ? -11.258 -13.461 12.953 1 98.31 158 PHE B C 1
ATOM 3934 O O . PHE B 1 158 ? -12.18 -12.656 13.102 1 98.31 158 PHE B O 1
ATOM 3941 N N . VAL B 1 159 ? -10.195 -13.547 13.734 1 97.75 159 VAL B N 1
ATOM 3942 C CA . VAL B 1 159 ? -9.781 -12.523 14.695 1 97.75 159 VAL B CA 1
ATOM 3943 C C . VAL B 1 159 ? -8.32 -12.156 14.461 1 97.75 159 VAL B C 1
ATOM 3945 O O . VAL B 1 159 ? -7.512 -13 14.07 1 97.75 159 VAL B O 1
ATOM 3948 N N . THR B 1 160 ? -8.055 -10.867 14.656 1 98.06 160 THR B N 1
ATOM 3949 C CA . THR B 1 160 ? -6.688 -10.391 14.484 1 98.06 160 THR B CA 1
ATOM 3950 C C . THR B 1 160 ? -6.043 -10.094 15.836 1 98.06 160 THR B C 1
ATOM 3952 O O . THR B 1 160 ? -6.633 -9.406 16.672 1 98.06 160 THR B O 1
ATOM 3955 N N . LEU B 1 161 ? -4.895 -10.625 16.016 1 97.75 161 LEU B N 1
ATOM 3956 C CA . LEU B 1 161 ? -4.113 -10.375 17.219 1 97.75 161 LEU B CA 1
ATOM 3957 C C . LEU B 1 161 ? -2.9 -9.5 16.906 1 97.75 161 LEU B C 1
ATOM 3959 O O . LEU B 1 161 ? -2.25 -9.672 15.875 1 97.75 161 LEU B O 1
ATOM 3963 N N . THR B 1 162 ? -2.674 -8.539 17.781 1 96.12 162 THR B N 1
ATOM 3964 C CA . THR B 1 162 ? -1.434 -7.77 17.812 1 96.12 162 THR B CA 1
ATOM 3965 C C . THR B 1 162 ? -0.733 -7.926 19.156 1 96.12 162 THR B C 1
ATOM 3967 O O . THR B 1 162 ? -1.302 -8.484 20.094 1 96.12 162 THR B O 1
ATOM 3970 N N . ARG B 1 163 ? 0.469 -7.484 19.219 1 89.62 163 ARG B N 1
ATOM 3971 C CA . ARG B 1 163 ? 1.176 -7.555 20.5 1 89.62 163 ARG B CA 1
ATOM 3972 C C . ARG B 1 163 ? 0.458 -6.742 21.562 1 89.62 163 ARG B C 1
ATOM 3974 O O . ARG B 1 163 ? 0.471 -7.105 22.75 1 89.62 163 ARG B O 1
ATOM 3981 N N . ALA B 1 164 ? -0.249 -5.754 21.141 1 90.81 164 ALA B N 1
ATOM 3982 C CA . ALA B 1 164 ? -0.928 -4.852 22.062 1 90.81 164 ALA B CA 1
ATOM 3983 C C . ALA B 1 164 ? -2.244 -5.453 22.547 1 90.81 164 ALA B C 1
ATOM 3985 O O . ALA B 1 164 ? -2.695 -5.16 23.656 1 90.81 164 ALA B O 1
ATOM 3986 N N . ASN B 1 165 ? -2.814 -6.367 21.781 1 93.69 165 ASN B N 1
ATOM 3987 C CA . ASN B 1 165 ? -4.172 -6.75 22.141 1 93.69 165 ASN B CA 1
ATOM 3988 C C . ASN B 1 165 ? -4.277 -8.25 22.406 1 93.69 165 ASN B C 1
ATOM 3990 O O . ASN B 1 165 ? -5.328 -8.734 22.828 1 93.69 165 ASN B O 1
ATOM 3994 N N . ARG B 1 166 ? -3.209 -8.977 22.156 1 92.06 166 ARG B N 1
ATOM 3995 C CA . ARG B 1 166 ? -3.285 -10.438 22.172 1 92.06 166 ARG B CA 1
ATOM 3996 C C . ARG B 1 166 ? -3.766 -10.938 23.531 1 92.06 166 ARG B C 1
ATOM 3998 O O . ARG B 1 166 ? -4.48 -11.938 23.609 1 92.06 166 ARG B O 1
ATOM 4005 N N . ASP B 1 167 ? -3.479 -10.219 24.609 1 92.12 167 ASP B N 1
ATOM 4006 C CA . ASP B 1 167 ? -3.859 -10.656 25.953 1 92.12 167 ASP B CA 1
ATOM 4007 C C . ASP B 1 167 ? -5.348 -10.422 26.203 1 92.12 167 ASP B C 1
ATOM 4009 O O . ASP B 1 167 ? -5.906 -10.945 27.156 1 92.12 167 ASP B O 1
ATOM 4013 N N . GLN B 1 168 ? -5.945 -9.688 25.344 1 92.81 168 GLN B N 1
ATOM 4014 C CA . GLN B 1 168 ? -7.375 -9.422 25.469 1 92.81 168 GLN B CA 1
ATOM 4015 C C . GLN B 1 168 ? -8.203 -10.523 24.812 1 92.81 168 GLN B C 1
ATOM 4017 O O . GLN B 1 168 ? -9.43 -10.539 24.9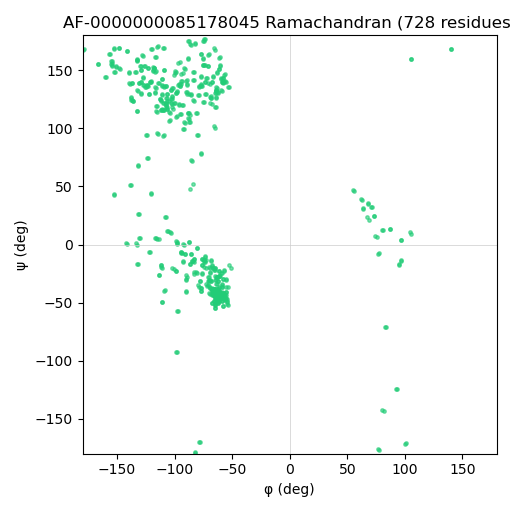38 1 92.81 168 GLN B O 1
ATOM 4022 N N . HIS B 1 169 ? -7.598 -11.414 24.125 1 94.94 169 HIS B N 1
ATOM 4023 C CA . HIS B 1 169 ? -8.266 -12.508 23.438 1 94.94 169 HIS B CA 1
ATOM 4024 C C . HIS B 1 169 ? -7.859 -13.859 24.031 1 94.94 169 HIS B C 1
ATOM 4026 O O . HIS B 1 169 ? -6.715 -14.289 23.891 1 94.94 169 HIS B O 1
ATOM 4032 N N . SER B 1 170 ? -8.812 -14.516 24.625 1 96.25 170 SER B N 1
ATOM 4033 C CA . SER B 1 170 ? -8.539 -15.836 25.172 1 96.25 170 SER B CA 1
ATOM 4034 C C . SER B 1 170 ? -8.922 -16.938 24.203 1 96.25 170 SER B C 1
ATOM 4036 O O . SER B 1 170 ? -9.766 -16.734 23.328 1 96.25 170 SER B O 1
ATOM 4038 N N . PHE B 1 171 ? -8.273 -18.078 24.422 1 97.56 171 PHE B N 1
ATOM 4039 C CA . PHE B 1 171 ? -8.609 -19.25 23.625 1 97.56 171 PHE B CA 1
ATOM 4040 C C . PHE B 1 171 ? -10.102 -19.562 23.734 1 97.56 171 PHE B C 1
ATOM 4042 O O . PHE B 1 171 ? -10.75 -19.875 22.734 1 97.56 171 PHE B O 1
ATOM 4049 N N . ALA B 1 172 ? -10.625 -19.438 24.891 1 97.56 172 ALA B N 1
ATOM 4050 C CA . ALA B 1 172 ? -12.031 -19.75 25.141 1 97.56 172 ALA B CA 1
ATOM 4051 C C . ALA B 1 172 ? -12.945 -18.797 24.391 1 97.56 172 ALA B C 1
ATOM 4053 O O . ALA B 1 172 ? -13.938 -19.219 23.781 1 97.56 172 ALA B O 1
ATOM 4054 N N . GLN B 1 173 ? -12.648 -17.531 24.391 1 97.38 173 GLN B N 1
ATOM 4055 C CA . GLN B 1 173 ? -13.445 -16.531 23.688 1 97.38 173 GLN B CA 1
ATOM 4056 C C . GLN B 1 173 ? -13.391 -16.766 22.172 1 97.38 173 GLN B C 1
ATOM 4058 O O . GLN B 1 173 ? -14.414 -16.703 21.5 1 97.38 173 GLN B O 1
ATOM 4063 N N . ILE B 1 174 ? -12.203 -17.047 21.672 1 97.88 174 ILE B N 1
ATOM 4064 C CA . ILE B 1 174 ? -12 -17.219 20.234 1 97.88 174 ILE B CA 1
ATOM 4065 C C . ILE B 1 174 ? -12.711 -18.484 19.75 1 97.88 174 ILE B C 1
ATOM 4067 O O . ILE B 1 174 ? -13.383 -18.469 18.719 1 97.88 174 ILE B O 1
ATOM 4071 N N . THR B 1 175 ? -12.578 -19.562 20.531 1 98 175 THR B N 1
ATOM 4072 C CA . THR B 1 175 ? -13.203 -20.812 20.125 1 98 175 THR B CA 1
ATOM 4073 C C . THR B 1 175 ? -14.719 -20.719 20.203 1 98 175 THR B C 1
ATOM 4075 O O . THR B 1 175 ? -15.43 -21.344 19.422 1 98 175 THR B O 1
ATOM 4078 N N . ALA B 1 176 ? -15.234 -19.938 21.125 1 97.69 176 ALA B N 1
ATOM 4079 C CA . ALA B 1 176 ? -16.672 -19.719 21.219 1 97.69 176 ALA B CA 1
ATOM 4080 C C . ALA B 1 176 ? -17.203 -19.016 19.969 1 97.69 176 ALA B C 1
ATOM 4082 O O . ALA B 1 176 ? -18.312 -19.281 19.516 1 97.69 176 ALA B O 1
ATOM 4083 N N . GLN B 1 177 ? -16.359 -18.234 19.406 1 96.88 177 GLN B N 1
ATOM 4084 C CA . GLN B 1 177 ? -16.75 -17.438 18.25 1 96.88 177 GLN B CA 1
ATOM 4085 C C . GLN B 1 177 ? -16.5 -18.188 16.953 1 96.88 177 GLN B C 1
ATOM 4087 O O . GLN B 1 177 ? -17.312 -18.141 16.031 1 96.88 177 GLN B O 1
ATOM 4092 N N . LEU B 1 178 ? -15.359 -18.906 16.828 1 97.88 178 LEU B N 1
ATOM 4093 C CA . LEU B 1 178 ? -14.883 -19.406 15.539 1 97.88 178 LEU B CA 1
ATOM 4094 C C . LEU B 1 178 ? -14.992 -20.922 15.469 1 97.88 178 LEU B C 1
ATOM 4096 O O . LEU B 1 178 ? -14.914 -21.5 14.383 1 97.88 178 LEU B O 1
ATOM 4100 N N . GLY B 1 179 ? -15.086 -21.594 16.656 1 97.31 179 GLY B N 1
ATOM 4101 C CA . GLY B 1 179 ? -15.062 -23.047 16.672 1 97.31 179 GLY B CA 1
ATOM 4102 C C . GLY B 1 179 ? -13.672 -23.625 16.5 1 97.31 179 GLY B C 1
ATOM 4103 O O . GLY B 1 179 ? -12.68 -22.891 16.547 1 97.31 179 GLY B O 1
ATOM 4104 N N . LEU B 1 180 ? -13.602 -25.016 16.438 1 97.12 180 LEU B N 1
ATOM 4105 C CA . LEU B 1 180 ? -12.367 -25.75 16.172 1 97.12 180 LEU B CA 1
ATOM 4106 C C . LEU B 1 180 ? -12.492 -26.562 14.898 1 97.12 180 LEU B C 1
ATOM 4108 O O . LEU B 1 180 ? -13.578 -27.031 14.555 1 97.12 180 LEU B O 1
ATOM 4112 N N . PRO B 1 181 ? -11.445 -26.812 14.164 1 97.38 181 PRO B N 1
ATOM 4113 C CA . PRO B 1 181 ? -10.094 -26.344 14.43 1 97.38 181 PRO B CA 1
ATOM 4114 C C . PRO B 1 181 ? -9.891 -24.875 14.055 1 97.38 181 PRO B C 1
ATOM 4116 O O . PRO B 1 181 ? -10.711 -24.297 13.328 1 97.38 181 PRO B O 1
ATOM 4119 N N . LEU B 1 182 ? -8.812 -24.281 14.57 1 97.94 182 LEU B N 1
ATOM 4120 C CA . LEU B 1 182 ? -8.375 -22.938 14.211 1 97.94 182 LEU B CA 1
ATOM 4121 C C . LEU B 1 182 ? -7.098 -22.984 13.391 1 97.94 182 LEU B C 1
ATOM 4123 O O . LEU B 1 182 ? -6.301 -23.906 13.523 1 97.94 182 LEU B O 1
ATOM 4127 N N . PHE B 1 183 ? -6.953 -22.062 12.594 1 97.12 183 PHE B N 1
ATOM 4128 C CA . PHE B 1 183 ? -5.672 -21.812 11.938 1 97.12 183 PHE B CA 1
ATOM 4129 C C . PHE B 1 183 ? -5.07 -20.5 12.406 1 97.12 183 PHE B C 1
ATOM 4131 O O . PHE B 1 183 ? -5.734 -19.453 12.367 1 97.12 183 PHE B O 1
ATOM 4138 N N . VAL B 1 184 ? -3.869 -20.562 12.883 1 97.81 184 VAL B N 1
ATOM 4139 C CA . VAL B 1 184 ? -3.121 -19.391 13.336 1 97.81 184 VAL B CA 1
ATOM 4140 C C . VAL B 1 184 ? -2.016 -19.062 12.328 1 97.81 184 VAL B C 1
ATOM 4142 O O . VAL B 1 184 ? -1.171 -19.906 12.031 1 97.81 184 VAL B O 1
ATOM 4145 N N . LYS B 1 185 ? -2.078 -17.844 11.812 1 96.31 185 LYS B N 1
ATOM 4146 C CA . LYS B 1 185 ? -1.174 -17.469 10.727 1 96.31 185 LYS B CA 1
ATOM 4147 C C . LYS B 1 185 ? -0.604 -16.078 10.945 1 96.31 185 LYS B C 1
ATOM 4149 O O . LYS B 1 185 ? -1.317 -15.164 11.375 1 96.31 185 LYS B O 1
ATOM 4154 N N . PRO B 1 186 ? 0.754 -15.922 10.633 1 96.25 186 PRO B N 1
ATOM 4155 C CA . PRO B 1 186 ? 1.176 -14.531 10.461 1 96.25 186 PRO B CA 1
ATOM 4156 C C . PRO B 1 186 ? 0.39 -13.805 9.375 1 96.25 186 PRO B C 1
ATOM 4158 O O . PRO B 1 186 ? 0.069 -14.398 8.344 1 96.25 186 PRO B O 1
ATOM 4161 N N . ALA B 1 187 ? 0.08 -12.539 9.547 1 96.56 187 ALA B N 1
ATOM 4162 C CA . ALA B 1 187 ? -0.757 -11.812 8.594 1 96.56 187 ALA B CA 1
ATOM 4163 C C . ALA B 1 187 ? -0.013 -11.562 7.285 1 96.56 187 ALA B C 1
ATOM 4165 O O . ALA B 1 187 ? -0.625 -11.516 6.215 1 96.56 187 ALA B O 1
ATOM 4166 N N . ASN B 1 188 ? 1.346 -11.398 7.383 1 93.69 188 ASN B N 1
ATOM 4167 C CA . ASN B 1 188 ? 2.1 -10.953 6.215 1 93.69 188 ASN B CA 1
ATOM 4168 C C . ASN B 1 188 ? 3.158 -11.969 5.809 1 93.69 188 ASN B C 1
ATOM 4170 O O . ASN B 1 188 ? 4.309 -11.609 5.559 1 93.69 188 ASN B O 1
ATOM 4174 N N . GLN B 1 189 ? 2.881 -13.18 5.781 1 85.62 189 GLN B N 1
ATOM 4175 C CA . GLN B 1 189 ? 3.795 -14.219 5.312 1 85.62 189 GLN B CA 1
ATOM 4176 C C . GLN B 1 189 ? 3.123 -15.117 4.277 1 85.62 189 GLN B C 1
ATOM 4178 O O . GLN B 1 189 ? 1.896 -15.211 4.234 1 85.62 189 GLN B O 1
ATOM 4183 N N . GLY B 1 190 ? 3.963 -15.602 3.422 1 78.5 190 GLY B N 1
ATOM 4184 C CA . GLY B 1 190 ? 3.512 -16.547 2.414 1 78.5 190 GLY B CA 1
ATOM 4185 C C . GLY B 1 190 ? 4.027 -17.953 2.645 1 78.5 190 GLY B C 1
ATOM 4186 O O . GLY B 1 190 ? 4.773 -18.203 3.596 1 78.5 190 GLY B O 1
ATOM 4187 N N . SER B 1 191 ? 3.508 -18.859 1.94 1 72.56 191 SER B N 1
ATOM 4188 C CA . SER B 1 191 ? 3.982 -20.234 1.832 1 72.56 191 SER B CA 1
ATOM 4189 C C . SER B 1 191 ? 3.875 -20.953 3.168 1 72.56 191 SER B C 1
ATOM 4191 O O . SER B 1 191 ? 4.762 -21.734 3.529 1 72.56 191 SER B O 1
ATOM 4193 N N . SER B 1 192 ? 2.977 -20.672 3.971 1 76.25 192 SER B N 1
ATOM 4194 C CA . SER B 1 192 ? 2.607 -21.359 5.195 1 76.25 192 SER B CA 1
ATOM 4195 C C . SER B 1 192 ? 3.705 -21.25 6.25 1 76.25 192 SER B C 1
ATOM 4197 O O . SER B 1 192 ? 3.816 -22.094 7.137 1 76.25 192 SER B O 1
ATOM 4199 N N . VAL B 1 193 ? 4.473 -20.266 6.094 1 79.25 193 VAL B N 1
ATOM 4200 C CA . VAL B 1 193 ? 5.477 -20 7.121 1 79.25 193 VAL B CA 1
ATOM 4201 C C . VAL B 1 193 ? 4.797 -19.531 8.398 1 79.25 193 VAL B C 1
ATOM 4203 O O . VAL B 1 193 ? 4.008 -18.578 8.367 1 79.25 193 VAL B O 1
ATOM 4206 N N . GLY B 1 194 ? 4.98 -20.188 9.438 1 86.69 194 GLY B N 1
ATOM 4207 C CA . GLY B 1 194 ? 4.465 -19.797 10.742 1 86.69 194 GLY B CA 1
ATOM 4208 C C . GLY B 1 194 ? 3.004 -20.141 10.938 1 86.69 194 GLY B C 1
ATOM 4209 O O . GLY B 1 194 ? 2.352 -19.625 11.844 1 86.69 194 GLY B O 1
ATOM 4210 N N . VAL B 1 195 ? 2.494 -20.922 10.078 1 91.25 195 VAL B N 1
ATOM 4211 C CA . VAL B 1 195 ? 1.084 -21.297 10.133 1 91.25 195 VAL B CA 1
ATOM 4212 C C . VAL B 1 195 ? 0.911 -22.547 10.984 1 91.25 195 VAL B C 1
ATOM 4214 O O . VAL B 1 195 ? 1.721 -23.484 10.898 1 91.25 195 VAL B O 1
ATOM 4217 N N . SER B 1 196 ? -0.144 -22.609 11.773 1 95.12 196 SER B N 1
ATOM 4218 C CA . SER B 1 196 ? -0.435 -23.766 12.625 1 95.12 196 SER B CA 1
ATOM 4219 C C . SER B 1 196 ? -1.924 -24.094 12.625 1 95.12 196 SER B C 1
ATOM 4221 O O . SER B 1 196 ? -2.764 -23.188 12.633 1 95.12 196 SER B O 1
ATOM 4223 N N . LYS B 1 197 ? -2.203 -25.328 12.578 1 94.94 197 LYS B N 1
ATOM 4224 C CA . LYS B 1 197 ? -3.541 -25.828 12.898 1 94.94 197 LYS B CA 1
ATOM 4225 C C . LYS B 1 197 ? -3.666 -26.141 14.383 1 94.94 197 LYS B C 1
ATOM 4227 O O . LYS B 1 197 ? -2.795 -26.812 14.953 1 94.94 197 LYS B O 1
ATOM 4232 N N . VAL B 1 198 ? -4.688 -25.672 15 1 96.56 198 VAL B N 1
ATOM 4233 C CA . VAL B 1 198 ? -4.809 -25.719 16.453 1 96.56 198 VAL B CA 1
ATOM 4234 C C . VAL B 1 198 ? -6.141 -26.359 16.844 1 96.56 198 VAL B C 1
ATOM 4236 O O . VAL B 1 198 ? -7.18 -26.062 16.25 1 96.56 198 VAL B O 1
ATOM 4239 N N . THR B 1 199 ? -6.086 -27.281 17.906 1 97.06 199 THR B N 1
ATOM 4240 C CA . THR B 1 199 ? -7.316 -27.891 18.406 1 97.06 199 THR B CA 1
ATOM 4241 C C . THR B 1 199 ? -7.371 -27.844 19.922 1 97.06 199 THR B C 1
ATOM 4243 O O . THR B 1 199 ? -8.305 -28.375 20.531 1 97.06 199 THR B O 1
ATOM 4246 N N . SER B 1 200 ? -6.332 -27.281 20.562 1 97.75 200 SER B N 1
ATOM 4247 C CA . SER B 1 200 ? -6.297 -27.188 22.016 1 97.75 200 SER B CA 1
ATOM 4248 C C . SER B 1 200 ? -5.703 -25.859 22.469 1 97.75 200 SER B C 1
ATOM 4250 O O . SER B 1 200 ? -5.086 -25.141 21.672 1 97.75 200 SER B O 1
ATOM 4252 N N . GLU B 1 201 ? -5.895 -25.594 23.703 1 97.62 201 GLU B N 1
ATOM 4253 C CA . GLU B 1 201 ? -5.406 -24.344 24.281 1 97.62 201 GLU B CA 1
ATOM 4254 C C . GLU B 1 201 ? -3.879 -24.297 24.266 1 97.62 201 GLU B C 1
ATOM 4256 O O . GLU B 1 201 ? -3.291 -23.25 23.984 1 97.62 201 GLU B O 1
ATOM 4261 N N . ALA B 1 202 ? -3.273 -25.328 24.625 1 97.62 202 ALA B N 1
ATOM 4262 C CA . ALA B 1 202 ? -1.813 -25.391 24.625 1 97.62 202 ALA B CA 1
ATOM 4263 C C . ALA B 1 202 ? -1.25 -25.156 23.234 1 97.62 202 ALA B C 1
ATOM 4265 O O . ALA B 1 202 ? -0.287 -24.406 23.062 1 97.62 202 ALA B O 1
ATOM 4266 N N . GLN B 1 203 ? -1.892 -25.844 22.25 1 97.69 203 GLN B N 1
ATOM 4267 C CA . GLN B 1 203 ? -1.483 -25.656 20.875 1 97.69 203 GLN B CA 1
ATOM 4268 C C . GLN B 1 203 ? -1.675 -24.203 20.438 1 97.69 203 GLN B C 1
ATOM 4270 O O . GLN B 1 203 ? -0.854 -23.656 19.703 1 97.69 203 GLN B O 1
ATOM 4275 N N . PHE B 1 204 ? -2.766 -23.672 20.953 1 97.56 204 PHE B N 1
ATOM 4276 C CA . PHE B 1 204 ? -3.082 -22.281 20.609 1 97.56 204 PHE B CA 1
ATOM 4277 C C . PHE B 1 204 ? -1.991 -21.344 21.109 1 97.56 204 PHE B C 1
ATOM 4279 O O . PHE B 1 204 ? -1.507 -20.5 20.344 1 97.56 204 PHE B O 1
ATOM 4286 N N . ALA B 1 205 ? -1.632 -21.453 22.328 1 97.5 205 ALA B N 1
ATOM 4287 C CA . ALA B 1 205 ? -0.595 -20.609 22.906 1 97.5 205 ALA B CA 1
ATOM 4288 C C . ALA B 1 205 ? 0.714 -20.734 22.141 1 97.5 205 ALA B C 1
ATOM 4290 O O . ALA B 1 205 ? 1.355 -19.734 21.828 1 97.5 205 ALA B O 1
ATOM 4291 N N . ASP B 1 206 ? 1.069 -21.938 21.797 1 97.88 206 ASP B N 1
ATOM 4292 C CA . ASP B 1 206 ? 2.295 -22.172 21.047 1 97.88 206 ASP B CA 1
ATOM 4293 C C . ASP B 1 206 ? 2.205 -21.562 19.641 1 97.88 206 ASP B C 1
ATOM 4295 O O . ASP B 1 206 ? 3.176 -20.984 19.156 1 97.88 206 ASP B O 1
ATOM 4299 N N . ALA B 1 207 ? 1.079 -21.766 19.016 1 97.44 207 ALA B N 1
ATOM 4300 C CA . ALA B 1 207 ? 0.859 -21.266 17.656 1 97.44 207 ALA B CA 1
ATOM 4301 C C . ALA B 1 207 ? 0.946 -19.75 17.609 1 97.44 207 ALA B C 1
ATOM 4303 O O . ALA B 1 207 ? 1.551 -19.188 16.703 1 97.44 207 ALA B O 1
ATOM 4304 N N . VAL B 1 208 ? 0.32 -19.109 18.547 1 97.88 208 VAL B N 1
ATOM 4305 C CA . VAL B 1 208 ? 0.334 -17.656 18.609 1 97.88 208 VAL B CA 1
ATOM 4306 C C . VAL B 1 208 ? 1.763 -17.156 18.828 1 97.88 208 VAL B C 1
ATOM 4308 O O . VAL B 1 208 ? 2.211 -16.234 18.156 1 97.88 208 VAL B O 1
ATOM 4311 N N . ARG B 1 209 ? 2.455 -17.797 19.75 1 96.75 209 ARG B N 1
ATOM 4312 C CA . ARG B 1 209 ? 3.85 -17.453 19.984 1 96.75 209 ARG B CA 1
ATOM 4313 C C . ARG B 1 209 ? 4.68 -17.594 18.719 1 96.75 209 ARG B C 1
ATOM 4315 O O . ARG B 1 209 ? 5.441 -16.703 18.359 1 96.75 209 ARG B O 1
ATOM 4322 N N . LEU B 1 210 ? 4.496 -18.688 18.047 1 96.25 210 LEU B N 1
ATOM 4323 C CA . LEU B 1 210 ? 5.238 -18.953 16.812 1 96.25 210 LEU B CA 1
ATOM 4324 C C . LEU B 1 210 ? 4.922 -17.906 15.75 1 96.25 210 LEU B C 1
ATOM 4326 O O . LEU B 1 210 ? 5.832 -17.375 15.109 1 96.25 210 LEU B O 1
ATOM 4330 N N . ALA B 1 211 ? 3.66 -17.656 15.547 1 96.75 211 ALA B N 1
ATOM 4331 C CA . ALA B 1 211 ? 3.246 -16.719 14.516 1 96.75 211 ALA B CA 1
ATOM 4332 C C . ALA B 1 211 ? 3.846 -15.336 14.758 1 96.75 211 ALA B C 1
ATOM 4334 O O . ALA B 1 211 ? 4.277 -14.664 13.82 1 96.75 211 ALA B O 1
ATOM 4335 N N . PHE B 1 212 ? 3.959 -14.922 16.016 1 96.5 212 PHE B N 1
ATOM 4336 C CA . PHE B 1 212 ? 4.465 -13.594 16.359 1 96.5 212 PHE B CA 1
ATOM 4337 C C . PHE B 1 212 ? 5.973 -13.523 16.156 1 96.5 212 PHE B C 1
ATOM 4339 O O . PHE B 1 212 ? 6.555 -12.438 16.156 1 96.5 212 PHE B O 1
ATOM 4346 N N . GLU B 1 213 ? 6.625 -14.633 15.984 1 95.5 213 GLU B N 1
ATOM 4347 C CA . GLU B 1 213 ? 8.039 -14.625 15.625 1 95.5 213 GLU B CA 1
ATOM 4348 C C . GLU B 1 213 ? 8.242 -14.117 14.195 1 95.5 213 GLU B C 1
ATOM 4350 O O . GLU B 1 213 ? 9.328 -13.656 13.844 1 95.5 213 GLU B O 1
ATOM 4355 N N . PHE B 1 214 ? 7.16 -14.172 13.398 1 93.88 214 PHE B N 1
ATOM 4356 C CA . PHE B 1 214 ? 7.305 -13.875 11.984 1 93.88 214 PHE B CA 1
ATOM 4357 C C . PHE B 1 214 ? 6.605 -12.57 11.625 1 93.88 214 PHE B C 1
ATOM 4359 O O . PHE B 1 214 ? 6.852 -12 10.562 1 93.88 214 PHE B O 1
ATOM 4366 N N . ASP B 1 215 ? 5.73 -12.141 12.477 1 95.62 215 ASP B N 1
ATOM 4367 C CA . ASP B 1 215 ? 4.926 -10.969 12.141 1 95.62 215 ASP B CA 1
ATOM 4368 C C . ASP B 1 215 ? 4.441 -10.266 13.406 1 95.62 215 ASP B C 1
ATOM 4370 O O . ASP B 1 215 ? 4.34 -10.875 14.469 1 95.62 215 ASP B O 1
ATOM 4374 N N . HIS B 1 216 ? 4.145 -8.977 13.32 1 95.38 216 HIS B N 1
ATOM 4375 C CA . HIS B 1 216 ? 3.594 -8.211 14.43 1 95.38 216 HIS B CA 1
ATOM 4376 C C . HIS B 1 216 ? 2.084 -8.391 14.531 1 95.38 216 HIS B C 1
ATOM 4378 O O . HIS B 1 216 ? 1.475 -8.023 15.531 1 95.38 216 HIS B O 1
ATOM 4384 N N . LYS B 1 217 ? 1.506 -8.93 13.57 1 97.06 217 LYS B N 1
ATOM 4385 C CA . LYS B 1 217 ? 0.068 -9.141 13.438 1 97.06 217 LYS B CA 1
ATOM 4386 C C . LYS B 1 217 ? -0.24 -10.594 13.086 1 97.06 217 LYS B C 1
ATOM 4388 O O . LYS B 1 217 ? 0.362 -11.156 12.164 1 97.06 217 LYS B O 1
ATOM 4393 N N . VAL B 1 218 ? -1.151 -11.203 13.812 1 97.88 218 VAL B N 1
ATOM 4394 C CA . VAL B 1 218 ? -1.497 -12.609 13.648 1 97.88 218 VAL B CA 1
ATOM 4395 C C . VAL B 1 218 ? -2.994 -12.742 13.383 1 97.88 218 VAL B C 1
ATOM 4397 O O . VAL B 1 218 ? -3.809 -12.07 14.016 1 97.88 218 VAL B O 1
ATOM 4400 N N . VAL B 1 219 ? -3.33 -13.57 12.461 1 98.06 219 VAL B N 1
ATOM 4401 C CA . VAL B 1 219 ? -4.727 -13.852 12.133 1 98.06 219 VAL B CA 1
ATOM 4402 C C . VAL B 1 219 ? -5.102 -15.242 12.641 1 98.06 219 VAL B C 1
ATOM 4404 O O . VAL B 1 219 ? -4.398 -16.219 12.367 1 98.06 219 VAL B O 1
ATOM 4407 N N . VAL B 1 220 ? -6.145 -15.344 13.406 1 98.38 220 VAL B N 1
ATOM 4408 C CA . VAL B 1 220 ? -6.734 -16.609 13.844 1 98.38 220 VAL B CA 1
ATOM 4409 C C . VAL B 1 220 ? -8.055 -16.828 13.117 1 98.38 220 VAL B C 1
ATOM 4411 O O . VAL B 1 220 ? -8.992 -16.031 13.25 1 98.38 220 VAL B O 1
ATOM 4414 N N . GLU B 1 221 ? -8.117 -17.891 12.398 1 97.81 221 GLU B N 1
ATOM 4415 C CA . GLU B 1 221 ? -9.273 -18.094 11.531 1 97.81 221 GLU B CA 1
ATOM 4416 C C . GLU B 1 221 ? -9.938 -19.438 11.789 1 97.81 221 GLU B C 1
ATOM 4418 O O . GLU B 1 221 ? -9.281 -20.391 12.211 1 97.81 221 GLU B O 1
ATOM 4423 N N . GLN B 1 222 ? -11.219 -19.484 11.492 1 97.81 222 GLN B N 1
ATOM 4424 C CA . GLN B 1 222 ? -11.977 -20.719 11.516 1 97.81 222 GLN B CA 1
ATOM 4425 C C . GLN B 1 222 ? -11.469 -21.703 10.461 1 97.81 222 GLN B C 1
ATOM 4427 O O . GLN B 1 222 ? -11.219 -21.312 9.32 1 97.81 222 GLN B O 1
ATOM 4432 N N . GLY B 1 223 ? -11.266 -22.953 10.898 1 96.19 223 GLY B N 1
ATOM 4433 C CA . GLY B 1 223 ? -11 -23.984 9.898 1 96.19 223 GLY B CA 1
ATOM 4434 C C . GLY B 1 223 ? -12.203 -24.297 9.031 1 96.19 223 GLY B C 1
ATOM 4435 O O . GLY B 1 223 ? -13.289 -24.594 9.539 1 96.19 223 GLY B O 1
ATOM 4436 N N . ILE B 1 224 ? -12.016 -24.219 7.746 1 95.94 224 ILE B N 1
ATOM 4437 C CA . ILE B 1 224 ? -13.094 -24.469 6.797 1 95.94 224 ILE B CA 1
ATOM 4438 C C . ILE B 1 224 ? -12.953 -25.859 6.188 1 95.94 224 ILE B C 1
ATOM 4440 O O . ILE B 1 224 ? -11.883 -26.203 5.68 1 95.94 224 ILE B O 1
ATOM 4444 N N . LYS B 1 225 ? -13.961 -26.594 6.293 1 94.38 225 LYS B N 1
ATOM 4445 C CA . LYS B 1 225 ? -14 -27.875 5.602 1 94.38 225 LYS B CA 1
ATOM 4446 C C . LYS B 1 225 ? -14.539 -27.719 4.18 1 94.38 225 LYS B C 1
ATOM 4448 O O . LYS B 1 225 ? -15.703 -27.359 3.986 1 94.38 225 LYS B O 1
ATOM 4453 N N . GLY B 1 226 ? -13.656 -27.953 3.234 1 95.12 226 GLY B N 1
ATOM 4454 C CA . GLY B 1 226 ? -14.062 -27.812 1.844 1 95.12 226 GLY B CA 1
ATOM 4455 C C . GLY B 1 226 ? -12.953 -28.125 0.863 1 95.12 226 GLY B C 1
ATOM 4456 O O . GLY B 1 226 ? -11.797 -28.297 1.261 1 95.12 226 GLY B O 1
ATOM 4457 N N . ARG B 1 227 ? -13.336 -28.266 -0.407 1 95.94 227 ARG B N 1
ATOM 4458 C CA . ARG B 1 227 ? -12.375 -28.438 -1.49 1 95.94 227 ARG B CA 1
ATOM 4459 C C . ARG B 1 227 ? -11.586 -27.156 -1.735 1 95.94 227 ARG B C 1
ATOM 4461 O O . ARG B 1 227 ? -12.141 -26.062 -1.689 1 95.94 227 ARG B O 1
ATOM 4468 N N . GLU B 1 228 ? -10.328 -27.266 -1.958 1 96 228 GLU B N 1
ATOM 4469 C CA . GLU B 1 228 ? -9.5 -26.125 -2.301 1 96 228 GLU B CA 1
ATOM 4470 C C . GLU B 1 228 ? -9.492 -25.875 -3.807 1 96 228 GLU B C 1
ATOM 4472 O O . GLU B 1 228 ? -8.906 -26.656 -4.562 1 96 228 GLU B O 1
ATOM 4477 N N . ILE B 1 229 ? -10.156 -24.812 -4.191 1 98.12 229 ILE B N 1
ATOM 4478 C CA . ILE B 1 229 ? -10.312 -24.469 -5.602 1 98.12 229 ILE B CA 1
ATOM 4479 C C . ILE B 1 229 ? -9.57 -23.172 -5.898 1 98.12 229 ILE B C 1
ATOM 4481 O O . ILE B 1 229 ? -9.578 -22.234 -5.086 1 98.12 229 ILE B O 1
ATOM 4485 N N . GLU B 1 230 ? -8.906 -23.125 -7.027 1 98.31 230 GLU B N 1
ATOM 4486 C CA . GLU B 1 230 ? -8.156 -21.938 -7.441 1 98.31 230 GLU B CA 1
ATOM 4487 C C . GLU B 1 230 ? -8.656 -21.422 -8.789 1 98.31 230 GLU B C 1
ATOM 4489 O O . GLU B 1 230 ? -9.023 -22.203 -9.664 1 98.31 230 GLU B O 1
ATOM 4494 N N . CYS B 1 231 ? -8.742 -20.156 -8.93 1 98.81 231 CYS B N 1
ATOM 4495 C CA . CYS B 1 231 ? -9.164 -19.469 -10.141 1 98.81 231 CYS B CA 1
ATOM 4496 C C . CYS B 1 231 ? -8.195 -18.344 -10.5 1 98.81 231 CYS B C 1
ATOM 4498 O O . CYS B 1 231 ? -7.797 -17.562 -9.641 1 98.81 231 CYS B O 1
ATOM 4500 N N . ALA B 1 232 ? -7.785 -18.281 -11.758 1 98.88 232 ALA B N 1
ATOM 4501 C CA . ALA B 1 232 ? -6.867 -17.25 -12.234 1 98.88 232 ALA B CA 1
ATOM 4502 C C . ALA B 1 232 ? -7.625 -16.062 -12.828 1 98.88 232 ALA B C 1
ATOM 4504 O O . ALA B 1 232 ? -8.633 -16.25 -13.523 1 98.88 232 ALA B O 1
ATOM 4505 N N . VAL B 1 233 ? -7.199 -14.883 -12.539 1 98.94 233 VAL B N 1
ATOM 4506 C CA . VAL B 1 233 ? -7.797 -13.672 -13.086 1 98.94 233 VAL B CA 1
ATOM 4507 C C . VAL B 1 233 ? -6.746 -12.883 -13.867 1 98.94 233 VAL B C 1
ATOM 4509 O O . VAL B 1 233 ? -5.586 -12.812 -13.453 1 98.94 233 VAL B O 1
ATOM 4512 N N . LEU B 1 234 ? -7.133 -12.32 -15.008 1 98.88 234 LEU B N 1
ATOM 4513 C CA . LEU B 1 234 ? -6.262 -11.586 -15.922 1 98.88 234 LEU B CA 1
ATOM 4514 C C . LEU B 1 234 ? -6.941 -10.32 -16.422 1 98.88 234 LEU B C 1
ATOM 4516 O O . LEU B 1 234 ? -8.078 -10.359 -16.891 1 98.88 234 LEU B O 1
ATOM 4520 N N . GLY B 1 235 ? -6.258 -9.125 -16.219 1 98.5 235 GLY B N 1
ATOM 4521 C CA . GLY B 1 235 ? -6.797 -7.906 -16.797 1 98.5 235 GLY B CA 1
ATOM 4522 C C . GLY B 1 235 ? -6.68 -6.707 -15.875 1 98.5 235 GLY B C 1
ATOM 4523 O O . GLY B 1 235 ? -6.316 -6.844 -14.703 1 98.5 235 GLY B O 1
ATOM 4524 N N . ASN B 1 236 ? -6.934 -5.516 -16.469 1 97.12 236 ASN B N 1
ATOM 4525 C CA . ASN B 1 236 ? -6.984 -4.277 -15.703 1 97.12 236 ASN B CA 1
ATOM 4526 C C . ASN B 1 236 ? -8.422 -3.887 -15.367 1 97.12 236 ASN B C 1
ATOM 4528 O O . ASN B 1 236 ? -9.055 -4.52 -14.523 1 97.12 236 ASN B O 1
ATOM 4532 N N . ASP B 1 237 ? -9.094 -3.078 -16.156 1 93.69 237 ASP B N 1
ATOM 4533 C CA . ASP B 1 237 ? -10.414 -2.535 -15.852 1 93.69 237 ASP B CA 1
ATOM 4534 C C . ASP B 1 237 ? -11.508 -3.576 -16.094 1 93.69 237 ASP B C 1
ATOM 4536 O O . ASP B 1 237 ? -12.555 -3.551 -15.453 1 93.69 237 ASP B O 1
ATOM 4540 N N . PHE B 1 238 ? -11.281 -4.457 -17.062 1 96.19 238 PHE B N 1
ATOM 4541 C CA . PHE B 1 238 ? -12.234 -5.5 -17.438 1 96.19 238 PHE B CA 1
ATOM 4542 C C . PHE B 1 238 ? -11.586 -6.879 -17.344 1 96.19 238 PHE B C 1
ATOM 4544 O O . PHE B 1 238 ? -11.367 -7.535 -18.359 1 96.19 238 PHE B O 1
ATOM 4551 N N . PRO B 1 239 ? -11.406 -7.34 -16.125 1 98.19 239 PRO B N 1
ATOM 4552 C CA . PRO B 1 239 ? -10.688 -8.602 -15.945 1 98.19 239 PRO B CA 1
ATOM 4553 C C . PRO B 1 239 ? -11.523 -9.82 -16.328 1 98.19 239 PRO B C 1
ATOM 4555 O O . PRO B 1 239 ? -12.758 -9.75 -16.328 1 98.19 239 PRO B O 1
ATOM 4558 N N . GLN B 1 240 ? -10.805 -10.859 -16.688 1 98.56 240 GLN B N 1
ATOM 4559 C CA . GLN B 1 240 ? -11.398 -12.156 -16.984 1 98.56 240 GLN B CA 1
ATOM 4560 C C . GLN B 1 240 ? -10.898 -13.234 -16.031 1 98.56 240 GLN B C 1
ATOM 4562 O O . GLN B 1 240 ? -9.781 -13.148 -15.516 1 98.56 240 GLN B O 1
ATOM 4567 N N . ALA B 1 241 ? -11.734 -14.219 -15.836 1 98.81 241 ALA B N 1
ATOM 4568 C CA . ALA B 1 241 ? -11.359 -15.344 -14.984 1 98.81 241 ALA B CA 1
ATOM 4569 C C . ALA B 1 241 ? -11.172 -16.609 -15.805 1 98.81 241 ALA B C 1
ATOM 4571 O O . ALA B 1 241 ? -11.906 -16.859 -16.766 1 98.81 241 ALA B O 1
ATOM 4572 N N . SER B 1 242 ? -10.25 -17.391 -15.484 1 98.81 242 SER B N 1
ATOM 4573 C CA . SER B 1 242 ? -10.047 -18.703 -16.078 1 98.81 242 SER B CA 1
ATOM 4574 C C . SER B 1 242 ? -11.07 -19.719 -15.562 1 98.81 242 SER B C 1
ATOM 4576 O O . SER B 1 242 ? -11.875 -19.391 -14.688 1 98.81 242 SER B O 1
ATOM 4578 N N . THR B 1 243 ? -10.984 -20.906 -16.156 1 98.62 243 THR B N 1
ATOM 4579 C CA . THR B 1 243 ? -11.641 -22.016 -15.477 1 98.62 243 THR B CA 1
ATOM 4580 C C . THR B 1 243 ? -10.969 -22.312 -14.141 1 98.62 243 THR B C 1
ATOM 4582 O O . THR B 1 243 ? -9.891 -21.781 -13.852 1 98.62 243 THR B O 1
ATOM 4585 N N . CYS B 1 244 ? -11.617 -23.141 -13.344 1 98.75 244 CYS B N 1
ATOM 4586 C CA . CYS B 1 244 ? -11.117 -23.406 -11.992 1 98.75 244 CYS B CA 1
ATOM 4587 C C . CYS B 1 244 ? -10.242 -24.656 -11.977 1 98.75 244 CYS B C 1
ATOM 4589 O O . CYS B 1 244 ? -10.383 -25.531 -12.82 1 98.75 244 CYS B O 1
ATOM 4591 N N . GLY B 1 245 ? -9.273 -24.594 -11.109 1 98.19 245 GLY B N 1
ATOM 4592 C CA . GLY B 1 245 ? -8.484 -25.766 -10.758 1 98.19 245 GLY B CA 1
ATOM 4593 C C . GLY B 1 245 ? -8.625 -26.172 -9.305 1 98.19 245 GLY B C 1
ATOM 4594 O O . GLY B 1 245 ? -9.117 -25.391 -8.484 1 98.19 245 GLY B O 1
ATOM 4595 N N . GLU B 1 246 ? -8.242 -27.438 -9.039 1 97 246 GLU B N 1
ATOM 4596 C CA . GLU B 1 246 ? -8.352 -27.938 -7.668 1 97 246 GLU B CA 1
ATOM 4597 C C . GLU B 1 246 ? -7.016 -28.484 -7.168 1 97 246 GLU B C 1
ATOM 4599 O O . GLU B 1 246 ? -6.289 -29.141 -7.914 1 97 246 GLU B O 1
ATOM 4604 N N . VAL B 1 247 ? -6.676 -28.141 -5.977 1 90.44 247 VAL B N 1
ATOM 4605 C CA . VAL B 1 247 ? -5.551 -28.75 -5.277 1 90.44 247 VAL B CA 1
ATOM 4606 C C . VAL B 1 247 ? -6.051 -29.906 -4.398 1 90.44 247 VAL B C 1
ATOM 4608 O O . VAL B 1 247 ? -6.824 -29.688 -3.463 1 90.44 247 VAL B O 1
ATOM 4611 N N . VAL B 1 248 ? -5.688 -31.047 -4.758 1 87.75 248 VAL B N 1
ATOM 4612 C CA . VAL B 1 248 ? -6.09 -32.219 -4.004 1 87.75 248 VAL B CA 1
ATOM 4613 C C . VAL B 1 248 ? -4.965 -32.656 -3.061 1 87.75 248 VAL B C 1
ATOM 4615 O O . VAL B 1 248 ? -3.898 -33.062 -3.51 1 87.75 248 VAL B O 1
ATOM 4618 N N . LEU B 1 249 ? -5.266 -32.438 -1.864 1 76.62 249 LEU B N 1
ATOM 4619 C CA . LEU B 1 249 ? -4.234 -32.719 -0.865 1 76.62 249 LEU B CA 1
ATOM 4620 C C . LEU B 1 249 ? -4.285 -34.156 -0.407 1 76.62 249 LEU B C 1
ATOM 4622 O O . LEU B 1 249 ? -5.371 -34.719 -0.231 1 76.62 249 LEU B O 1
ATOM 4626 N N . ASN B 1 250 ? -3.188 -34.781 -0.431 1 70.12 250 ASN B N 1
ATOM 4627 C CA . ASN B 1 250 ? -3.107 -36.125 0.16 1 70.12 250 ASN B CA 1
ATOM 4628 C C . ASN B 1 250 ? -2.896 -36.031 1.67 1 70.12 250 ASN B C 1
ATOM 4630 O O . ASN B 1 250 ? -3.055 -37.062 2.369 1 70.12 250 ASN B O 1
ATOM 4634 N N . SER B 1 251 ? -2.309 -34.875 2.064 1 62.38 251 SER B N 1
ATOM 4635 C CA . SER B 1 251 ? -2.092 -34.688 3.492 1 62.38 251 SER B CA 1
ATOM 4636 C C . SER B 1 251 ? -2.938 -33.531 4.012 1 62.38 251 SER B C 1
ATOM 4638 O O . SER B 1 251 ? -3.596 -32.812 3.234 1 62.38 251 SER B O 1
ATOM 4640 N N . ASP B 1 252 ? -2.953 -33.406 5.273 1 59.5 252 ASP B N 1
ATOM 4641 C CA . ASP B 1 252 ? -3.873 -32.531 5.98 1 59.5 252 ASP B CA 1
ATOM 4642 C C . ASP B 1 252 ? -3.461 -31.078 5.816 1 59.5 252 ASP B C 1
ATOM 4644 O O . ASP B 1 252 ? -4.203 -30.172 6.203 1 59.5 252 ASP B O 1
ATOM 4648 N N . PHE B 1 253 ? -2.15 -30.969 5.289 1 61.03 253 PHE B N 1
ATOM 4649 C CA . PHE B 1 253 ? -1.701 -29.594 5.285 1 61.03 253 PHE B CA 1
ATOM 4650 C C . PHE B 1 253 ? -0.969 -29.266 3.988 1 61.03 253 PHE B C 1
ATOM 4652 O O . PHE B 1 253 ? -0.164 -30.062 3.506 1 61.03 253 PHE B O 1
ATOM 4659 N N . TYR B 1 254 ? -1.351 -28.219 3.268 1 65.38 254 TYR B N 1
ATOM 4660 C CA . TYR B 1 254 ? -0.712 -27.688 2.066 1 65.38 254 TYR B CA 1
ATOM 4661 C C . TYR B 1 254 ? 0.531 -26.891 2.42 1 65.38 254 TYR B C 1
ATOM 4663 O O . TYR B 1 254 ? 0.494 -25.656 2.438 1 65.38 254 TYR B O 1
ATOM 4671 N N . SER B 1 255 ? 1.675 -27.469 2.725 1 66.06 255 SER B N 1
ATOM 4672 C CA . SER B 1 255 ? 2.934 -26.859 3.141 1 66.06 255 SER B CA 1
ATOM 4673 C C . SER B 1 255 ? 3.777 -26.453 1.937 1 66.06 255 SER B C 1
ATOM 4675 O O . SER B 1 255 ? 3.424 -26.75 0.795 1 66.06 255 SER B O 1
ATOM 4677 N N . TYR B 1 256 ? 4.84 -25.75 2.203 1 65.75 256 TYR B N 1
ATOM 4678 C CA . TYR B 1 256 ? 5.793 -25.375 1.167 1 65.75 256 TYR B CA 1
ATOM 4679 C C . TYR B 1 256 ? 6.312 -26.594 0.423 1 65.75 256 TYR B C 1
ATOM 4681 O O . TYR B 1 256 ? 6.375 -26.594 -0.809 1 65.75 256 TYR B O 1
ATOM 4689 N N . ASP B 1 257 ? 6.59 -27.547 1.215 1 63.91 257 ASP B N 1
ATOM 4690 C CA . ASP B 1 257 ? 7.137 -28.75 0.62 1 63.91 257 ASP B CA 1
ATOM 4691 C C . ASP B 1 257 ? 6.113 -29.422 -0.292 1 63.91 257 ASP B C 1
ATOM 4693 O O . ASP B 1 257 ? 6.445 -29.844 -1.402 1 63.91 257 ASP B O 1
ATOM 4697 N N . THR B 1 258 ? 4.895 -29.453 0.156 1 66.56 258 THR B N 1
ATOM 4698 C CA . THR B 1 258 ? 3.846 -30.094 -0.632 1 66.56 258 THR B CA 1
ATOM 4699 C C . THR B 1 258 ? 3.521 -29.281 -1.873 1 66.56 258 THR B C 1
ATOM 4701 O O . THR B 1 258 ? 3.195 -29.828 -2.926 1 66.56 258 THR B O 1
ATOM 4704 N N . LYS B 1 259 ? 3.744 -28.016 -1.752 1 62.72 259 LYS B N 1
ATOM 4705 C CA . LYS B 1 259 ? 3.414 -27.094 -2.834 1 62.72 259 LYS B CA 1
ATOM 4706 C C . LYS B 1 259 ? 4.457 -27.156 -3.947 1 62.72 259 LYS B C 1
ATOM 4708 O O . LYS B 1 259 ? 4.105 -27.172 -5.129 1 62.72 259 LYS B O 1
ATOM 4713 N N . TYR B 1 260 ? 5.695 -27.312 -3.539 1 61.5 260 TYR B N 1
ATOM 4714 C CA . TYR B 1 260 ? 6.699 -26.938 -4.527 1 61.5 260 TYR B CA 1
ATOM 4715 C C . TYR B 1 260 ? 7.77 -28.016 -4.656 1 61.5 260 TYR B C 1
ATOM 4717 O O . TYR B 1 260 ? 8.531 -28.031 -5.625 1 61.5 260 TYR B O 1
ATOM 4725 N N . ILE B 1 261 ? 7.852 -28.906 -3.701 1 60.38 261 ILE B N 1
ATOM 4726 C CA . ILE B 1 261 ? 8.969 -29.844 -3.701 1 60.38 261 ILE B CA 1
ATOM 4727 C C . ILE B 1 261 ? 8.461 -31.25 -4.004 1 60.38 261 ILE B C 1
ATOM 4729 O O . ILE B 1 261 ? 9.031 -31.953 -4.848 1 60.38 261 ILE B O 1
ATOM 4733 N N . ASP B 1 262 ? 7.363 -31.625 -3.227 1 60.34 262 ASP B N 1
ATOM 4734 C CA . ASP B 1 262 ? 6.879 -33 -3.342 1 60.34 262 ASP B CA 1
ATOM 4735 C C . ASP B 1 262 ? 5.773 -33.094 -4.391 1 60.34 262 ASP B C 1
ATOM 4737 O O . ASP B 1 262 ? 4.621 -32.75 -4.125 1 60.34 262 ASP B O 1
ATOM 4741 N N . ASP B 1 263 ? 6.137 -33.531 -5.598 1 59.31 263 ASP B N 1
ATOM 4742 C CA . ASP B 1 263 ? 5.18 -33.688 -6.688 1 59.31 263 ASP B CA 1
ATOM 4743 C C . ASP B 1 263 ? 4.035 -34.625 -6.285 1 59.31 263 ASP B C 1
ATOM 4745 O O . ASP B 1 263 ? 2.994 -34.656 -6.941 1 59.31 263 ASP B O 1
ATOM 4749 N N . LYS B 1 264 ? 4.246 -35.5 -5.285 1 63 264 LYS B N 1
ATOM 4750 C CA . LYS B 1 264 ? 3.232 -36.469 -4.914 1 63 264 LYS B CA 1
ATOM 4751 C C . LYS B 1 264 ? 2.361 -35.969 -3.771 1 63 264 LYS B C 1
ATOM 4753 O O . LYS B 1 264 ? 1.348 -36.562 -3.434 1 63 264 LYS B O 1
ATOM 4758 N N . GLY B 1 265 ? 2.791 -34.812 -3.238 1 64.25 265 GLY B N 1
ATOM 4759 C CA . GLY B 1 265 ? 2.084 -34.312 -2.062 1 64.25 265 GLY B CA 1
ATOM 4760 C C . GLY B 1 265 ? 0.777 -33.625 -2.393 1 64.25 265 GLY B C 1
ATOM 4761 O O . GLY B 1 265 ? -0.167 -33.656 -1.601 1 64.25 265 GLY B O 1
ATOM 4762 N N . ALA B 1 266 ? 0.743 -32.969 -3.414 1 71.94 266 ALA B N 1
ATOM 4763 C CA . ALA B 1 266 ? -0.479 -32.312 -3.869 1 71.94 266 ALA B CA 1
ATOM 4764 C C . ALA B 1 266 ? -0.675 -32.5 -5.371 1 71.94 266 ALA B C 1
ATOM 4766 O O . ALA B 1 266 ? 0.284 -32.438 -6.145 1 71.94 266 ALA B O 1
ATOM 4767 N N . GLN B 1 267 ? -1.845 -33.062 -5.656 1 82.31 267 GLN B N 1
ATOM 4768 C CA . GLN B 1 267 ? -2.182 -33.188 -7.07 1 82.31 267 GLN B CA 1
ATOM 4769 C C . GLN B 1 267 ? -3.037 -32.031 -7.543 1 82.31 267 GLN B C 1
ATOM 4771 O O . GLN B 1 267 ? -3.91 -31.547 -6.812 1 82.31 267 GLN B O 1
ATOM 4776 N N . VAL B 1 268 ? -2.664 -31.547 -8.711 1 87.88 268 VAL B N 1
ATOM 4777 C CA . VAL B 1 268 ? -3.438 -30.469 -9.305 1 87.88 268 VAL B CA 1
ATOM 4778 C C . VAL B 1 268 ? -4.344 -31.016 -10.406 1 87.88 268 VAL B C 1
ATOM 4780 O O . VAL B 1 268 ? -3.898 -31.781 -11.25 1 87.88 268 VAL B O 1
ATOM 4783 N N . VAL B 1 269 ? -5.609 -30.703 -10.305 1 93.88 269 VAL B N 1
ATOM 4784 C CA . VAL B 1 269 ? -6.598 -31.094 -11.305 1 93.88 269 VAL B CA 1
ATOM 4785 C C . VAL B 1 269 ? -7.082 -29.859 -12.07 1 93.88 269 VAL B C 1
ATOM 4787 O O . VAL B 1 269 ? -7.715 -28.969 -11.492 1 93.88 269 VAL B O 1
ATOM 4790 N N . VAL B 1 270 ? -6.832 -29.797 -13.289 1 96.19 270 VAL B N 1
ATOM 4791 C CA . VAL B 1 270 ? -7.219 -28.672 -14.125 1 96.19 270 VAL B CA 1
ATOM 4792 C C . VAL B 1 270 ? -7.875 -29.172 -15.414 1 96.19 270 VAL B C 1
ATOM 4794 O O . VAL B 1 270 ? -7.234 -29.859 -16.219 1 96.19 270 VAL B O 1
ATOM 4797 N N . PRO B 1 271 ? -9.109 -28.969 -15.75 1 97 271 PRO B N 1
ATOM 4798 C CA . PRO B 1 271 ? -10.047 -28.234 -14.906 1 97 271 PRO B CA 1
ATOM 4799 C C . PRO B 1 271 ? -10.531 -29.047 -13.711 1 97 271 PRO B C 1
ATOM 4801 O O . PRO B 1 271 ? -10.555 -30.281 -13.766 1 97 271 PRO B O 1
ATOM 4804 N N . ALA B 1 272 ? -10.898 -28.344 -12.727 1 97.69 272 ALA B N 1
ATOM 4805 C CA . ALA B 1 272 ? -11.531 -29.016 -11.586 1 97.69 272 ALA B CA 1
ATOM 4806 C C . ALA B 1 272 ? -12.844 -29.672 -12 1 97.69 272 ALA B C 1
ATOM 4808 O O . ALA B 1 272 ? -13.531 -29.188 -12.906 1 97.69 272 ALA B O 1
ATOM 4809 N N . VAL B 1 273 ? -13.164 -30.781 -11.336 1 97 273 VAL B N 1
ATOM 4810 C CA . VAL B 1 273 ? -14.445 -31.438 -11.57 1 97 273 VAL B CA 1
ATOM 4811 C C . VAL B 1 273 ? -15.539 -30.719 -10.773 1 97 273 VAL B C 1
ATOM 4813 O O . VAL B 1 273 ? -15.766 -31.031 -9.602 1 97 273 VAL B O 1
ATOM 4816 N N . LEU B 1 274 ? -16.172 -29.828 -11.445 1 97.81 274 LEU B N 1
ATOM 4817 C CA . LEU B 1 274 ? -17.234 -29 -10.859 1 97.81 274 LEU B CA 1
ATOM 4818 C C . LEU B 1 274 ? -18.438 -28.938 -11.781 1 97.81 274 LEU B C 1
ATOM 4820 O O . LEU B 1 274 ? -18.297 -28.984 -13.008 1 97.81 274 LEU B O 1
ATOM 4824 N N . ASP B 1 275 ? -19.625 -28.828 -11.195 1 97.56 275 ASP B N 1
ATOM 4825 C CA . ASP B 1 275 ? -20.781 -28.406 -11.992 1 97.56 275 ASP B CA 1
ATOM 4826 C C . ASP B 1 275 ? -20.516 -27.078 -12.688 1 97.56 275 ASP B C 1
ATOM 4828 O O . ASP B 1 275 ? -19.938 -26.156 -12.086 1 97.56 275 ASP B O 1
ATOM 4832 N N . PRO B 1 276 ? -20.953 -26.969 -13.922 1 98 276 PRO B N 1
ATOM 4833 C CA . PRO B 1 276 ? -20.719 -25.734 -14.664 1 98 276 PRO B CA 1
ATOM 4834 C C . PRO B 1 276 ? -21.203 -24.484 -13.922 1 98 276 PRO B C 1
ATOM 4836 O O . PRO B 1 276 ? -20.547 -23.438 -13.961 1 98 276 PRO B O 1
ATOM 4839 N N . GLU B 1 277 ? -22.281 -24.641 -13.258 1 98.31 277 GLU B N 1
ATOM 4840 C CA . GLU B 1 277 ? -22.844 -23.5 -12.531 1 98.31 277 GLU B CA 1
ATOM 4841 C C . GLU B 1 277 ? -21.953 -23.094 -11.367 1 98.31 277 GLU B C 1
ATOM 4843 O O . GLU B 1 277 ? -21.812 -21.906 -11.062 1 98.31 277 GLU B O 1
ATOM 4848 N N . ILE B 1 278 ? -21.375 -24.062 -10.703 1 98.56 278 ILE B N 1
ATOM 4849 C CA . ILE B 1 278 ? -20.469 -23.812 -9.586 1 98.56 278 ILE B CA 1
ATOM 4850 C C . ILE B 1 278 ? -19.172 -23.188 -10.094 1 98.56 278 ILE B C 1
ATOM 4852 O O . ILE B 1 278 ? -18.641 -22.266 -9.484 1 98.56 278 ILE B O 1
ATOM 4856 N N . ASN B 1 279 ? -18.688 -23.719 -11.195 1 98.62 279 ASN B N 1
ATOM 4857 C CA . ASN B 1 279 ? -17.531 -23.125 -11.844 1 98.62 279 ASN B CA 1
ATOM 4858 C C . ASN B 1 279 ? -17.734 -21.656 -12.141 1 98.62 279 ASN B C 1
ATOM 4860 O O . ASN B 1 279 ? -16.906 -20.812 -11.812 1 98.62 279 ASN B O 1
ATOM 4864 N N . ASP B 1 280 ? -18.891 -21.344 -12.742 1 98.75 280 ASP B N 1
ATOM 4865 C CA . ASP B 1 280 ? -19.203 -19.969 -13.102 1 98.75 280 ASP B CA 1
ATOM 4866 C C . ASP B 1 280 ? -19.328 -19.094 -11.859 1 98.75 280 ASP B C 1
ATOM 4868 O O . ASP B 1 280 ? -18.922 -17.938 -11.867 1 98.75 280 ASP B O 1
ATOM 4872 N N . LYS B 1 281 ? -19.938 -19.688 -10.867 1 98.75 281 LYS B N 1
ATOM 4873 C CA . LYS B 1 281 ? -20.094 -18.969 -9.602 1 98.75 281 LYS B CA 1
ATOM 4874 C C . LYS B 1 281 ? -18.734 -18.594 -9.023 1 98.75 281 LYS B C 1
ATOM 4876 O O . LYS B 1 281 ? -18.531 -17.438 -8.609 1 98.75 281 LYS B O 1
ATOM 4881 N N . ILE B 1 282 ? -17.797 -19.484 -9.008 1 98.88 282 ILE B N 1
ATOM 4882 C CA . ILE B 1 282 ? -16.469 -19.234 -8.461 1 98.88 282 ILE B CA 1
ATOM 4883 C C . ILE B 1 282 ? -15.742 -18.203 -9.32 1 98.88 282 ILE B C 1
ATOM 4885 O O . ILE B 1 282 ? -15.078 -17.312 -8.797 1 98.88 282 ILE B O 1
ATOM 4889 N N . ARG B 1 283 ? -15.898 -18.297 -10.617 1 98.88 283 ARG B N 1
ATOM 4890 C CA . ARG B 1 283 ? -15.281 -17.344 -11.539 1 98.88 283 ARG B CA 1
ATOM 4891 C C . ARG B 1 283 ? -15.773 -15.93 -11.281 1 98.88 283 ARG B C 1
ATOM 4893 O O . ARG B 1 283 ? -14.984 -14.984 -11.25 1 98.88 283 ARG B O 1
ATOM 4900 N N . ALA B 1 284 ? -17.031 -15.781 -11.078 1 98.81 284 ALA B N 1
ATOM 4901 C CA . ALA B 1 284 ? -17.609 -14.469 -10.805 1 98.81 284 ALA B CA 1
ATOM 4902 C C . ALA B 1 284 ? -17.109 -13.906 -9.484 1 98.81 284 ALA B C 1
ATOM 4904 O O . ALA B 1 284 ? -16.781 -12.719 -9.391 1 98.81 284 ALA B O 1
ATOM 4905 N N . ILE B 1 285 ? -17.016 -14.742 -8.484 1 98.88 285 ILE B N 1
ATOM 4906 C CA . ILE B 1 285 ? -16.547 -14.344 -7.164 1 98.88 285 ILE B CA 1
ATOM 4907 C C . ILE B 1 285 ? -15.078 -13.93 -7.246 1 98.88 285 ILE B C 1
ATOM 4909 O O . ILE B 1 285 ? -14.664 -12.961 -6.613 1 98.88 285 ILE B O 1
ATOM 4913 N N . ALA B 1 286 ? -14.297 -14.648 -8.055 1 98.94 286 ALA B N 1
ATOM 4914 C CA . ALA B 1 286 ? -12.883 -14.328 -8.227 1 98.94 286 ALA B CA 1
ATOM 4915 C C . ALA B 1 286 ? -12.703 -12.938 -8.828 1 98.94 286 ALA B C 1
ATOM 4917 O O . ALA B 1 286 ? -11.852 -12.164 -8.375 1 98.94 286 ALA B O 1
ATOM 4918 N N . ILE B 1 287 ? -13.492 -12.594 -9.789 1 98.75 287 ILE B N 1
ATOM 4919 C CA . ILE B 1 287 ? -13.422 -11.289 -10.43 1 98.75 287 ILE B CA 1
ATOM 4920 C C . ILE B 1 287 ? -13.812 -10.203 -9.43 1 98.75 287 ILE B C 1
ATOM 4922 O O . ILE B 1 287 ? -13.141 -9.164 -9.336 1 98.75 287 ILE B O 1
ATOM 4926 N N . GLU B 1 288 ? -14.867 -10.453 -8.648 1 98.38 288 GLU B N 1
ATOM 4927 C CA . GLU B 1 288 ? -15.312 -9.477 -7.652 1 98.38 288 GLU B CA 1
ATOM 4928 C C . GLU B 1 288 ? -14.234 -9.242 -6.594 1 98.38 288 GLU B C 1
ATOM 4930 O O . GLU B 1 288 ? -14 -8.102 -6.195 1 98.38 288 GLU B O 1
ATOM 4935 N N . ALA B 1 289 ? -13.609 -10.328 -6.152 1 98.81 289 ALA B N 1
ATOM 4936 C CA . ALA B 1 289 ? -12.539 -10.219 -5.172 1 98.81 289 ALA B CA 1
ATOM 4937 C C . ALA B 1 289 ? -11.359 -9.422 -5.73 1 98.81 289 ALA B C 1
ATOM 4939 O O . ALA B 1 289 ? -10.836 -8.523 -5.066 1 98.81 289 ALA B O 1
ATOM 4940 N N . TYR B 1 290 ? -11.031 -9.75 -6.992 1 98.69 290 TYR B N 1
ATOM 4941 C CA . TYR B 1 290 ? -9.953 -9.094 -7.73 1 98.69 290 TYR B CA 1
ATOM 4942 C C . TYR B 1 290 ? -10.188 -7.59 -7.812 1 98.69 290 TYR B C 1
ATOM 4944 O O . TYR B 1 290 ? -9.281 -6.797 -7.543 1 98.69 290 TYR B O 1
ATOM 4952 N N . GLN B 1 291 ? -11.367 -7.168 -8.047 1 97.69 291 GLN B N 1
ATOM 4953 C CA . GLN B 1 291 ? -11.742 -5.762 -8.18 1 97.69 291 GLN B CA 1
ATOM 4954 C C . GLN B 1 291 ? -11.836 -5.09 -6.816 1 97.69 291 GLN B C 1
ATOM 4956 O O . GLN B 1 291 ? -11.375 -3.961 -6.641 1 97.69 291 GLN B O 1
ATOM 4961 N N . ALA B 1 292 ? -12.375 -5.793 -5.828 1 97.62 292 ALA B N 1
ATOM 4962 C CA . ALA B 1 292 ? -12.555 -5.234 -4.492 1 97.62 292 ALA B CA 1
ATOM 4963 C C . ALA B 1 292 ? -11.211 -4.902 -3.852 1 97.62 292 ALA B C 1
ATOM 4965 O O . ALA B 1 292 ? -11.109 -3.957 -3.066 1 97.62 292 ALA B O 1
ATOM 4966 N N . LEU B 1 293 ? -10.203 -5.625 -4.254 1 98.25 293 LEU B N 1
ATOM 4967 C CA . LEU B 1 293 ? -8.898 -5.461 -3.623 1 98.25 293 LEU B CA 1
ATOM 4968 C C . LEU B 1 293 ? -8.008 -4.551 -4.453 1 98.25 293 LEU B C 1
ATOM 4970 O O . LEU B 1 293 ? -6.852 -4.305 -4.094 1 98.25 293 LEU B O 1
ATOM 4974 N N . GLY B 1 294 ? -8.516 -4.055 -5.539 1 96.31 294 GLY B N 1
ATOM 4975 C CA . GLY B 1 294 ? -7.754 -3.137 -6.375 1 96.31 294 GLY B CA 1
ATOM 4976 C C . GLY B 1 294 ? -6.613 -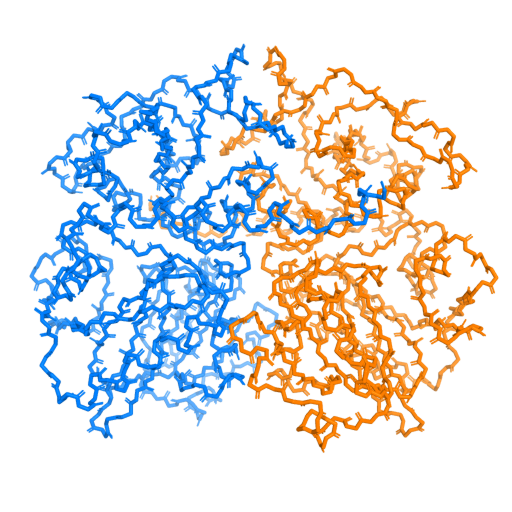3.807 -7.113 1 96.31 294 GLY B C 1
ATOM 4977 O O . GLY B 1 294 ? -5.559 -3.201 -7.32 1 96.31 294 GLY B O 1
ATOM 4978 N N . CYS B 1 295 ? -6.773 -5.07 -7.488 1 98.06 295 CYS B N 1
ATOM 4979 C CA . CYS B 1 295 ? -5.746 -5.789 -8.234 1 98.06 295 CYS B CA 1
ATOM 4980 C C . CYS B 1 295 ? -5.719 -5.344 -9.688 1 98.06 295 CYS B C 1
ATOM 4982 O O . CYS B 1 295 ? -6.68 -4.738 -10.18 1 98.06 295 CYS B O 1
ATOM 4984 N N . GLY B 1 296 ? -4.625 -5.594 -10.336 1 97.62 296 GLY B N 1
ATOM 4985 C CA . GLY B 1 296 ? -4.414 -5.336 -11.75 1 97.62 296 GLY B CA 1
ATOM 4986 C C . GLY B 1 296 ? -3.402 -6.27 -12.383 1 97.62 296 GLY B C 1
ATOM 4987 O O . GLY B 1 296 ? -2.434 -6.676 -11.734 1 97.62 296 GLY B O 1
ATOM 4988 N N . GLY B 1 297 ? -3.607 -6.551 -13.617 1 98.44 297 GLY B N 1
ATOM 4989 C CA . GLY B 1 297 ? -2.705 -7.434 -14.344 1 98.44 297 GLY B CA 1
ATOM 4990 C C . GLY B 1 297 ? -3.014 -8.906 -14.133 1 98.44 297 GLY B C 1
ATOM 4991 O O . GLY B 1 297 ? -3.627 -9.539 -14.992 1 98.44 297 GLY B O 1
ATOM 4992 N N . MET B 1 298 ? -2.725 -9.352 -12.953 1 98.75 298 MET B N 1
ATOM 4993 C CA . MET B 1 298 ? -2.945 -10.773 -12.68 1 98.75 298 MET B CA 1
ATOM 4994 C C . MET B 1 298 ? -3.174 -11.016 -11.195 1 98.75 298 MET B C 1
ATOM 4996 O O . MET B 1 298 ? -2.74 -10.227 -10.359 1 98.75 298 MET B O 1
ATOM 5000 N N . ALA B 1 299 ? -3.857 -12.07 -10.945 1 98.75 299 ALA B N 1
ATOM 5001 C CA . ALA B 1 299 ? -3.938 -12.648 -9.609 1 98.75 299 ALA B CA 1
ATOM 5002 C C . ALA B 1 299 ? -4.535 -14.047 -9.648 1 98.75 299 ALA B C 1
ATOM 5004 O O . ALA B 1 299 ? -5.191 -14.422 -10.625 1 98.75 299 ALA B O 1
ATOM 5005 N N . ARG B 1 300 ? -4.215 -14.805 -8.695 1 98.62 300 ARG B N 1
ATOM 5006 C CA . ARG B 1 300 ? -4.891 -16.078 -8.445 1 98.62 300 ARG B CA 1
ATOM 5007 C C . ARG B 1 300 ? -5.719 -16.016 -7.168 1 98.62 300 ARG B C 1
ATOM 5009 O O . ARG B 1 300 ? -5.219 -15.617 -6.117 1 98.62 300 ARG B O 1
ATOM 5016 N N . VAL B 1 301 ? -6.945 -16.406 -7.242 1 98.75 301 VAL B N 1
ATOM 5017 C CA . VAL B 1 301 ? -7.867 -16.391 -6.109 1 98.75 301 VAL B CA 1
ATOM 5018 C C . VAL B 1 301 ? -8.125 -17.812 -5.637 1 98.75 301 VAL B C 1
ATOM 5020 O O . VAL B 1 301 ? -8.594 -18.656 -6.41 1 98.75 301 VAL B O 1
ATOM 5023 N N . ASP B 1 302 ? -7.766 -18.109 -4.398 1 97.69 302 ASP B N 1
ATOM 5024 C CA . ASP B 1 302 ? -7.977 -19.406 -3.781 1 97.69 302 ASP B CA 1
ATOM 5025 C C . ASP B 1 302 ? -9.227 -19.406 -2.902 1 97.69 302 ASP B C 1
ATOM 5027 O O . ASP B 1 302 ? -9.375 -18.547 -2.027 1 97.69 302 ASP B O 1
ATOM 5031 N N . VAL B 1 303 ? -10.07 -20.422 -3.125 1 98.56 303 VAL B N 1
ATOM 5032 C CA . VAL B 1 303 ? -11.312 -20.469 -2.363 1 98.56 303 VAL B CA 1
ATOM 5033 C C . VAL B 1 303 ? -11.523 -21.875 -1.807 1 98.56 303 VAL B C 1
ATOM 5035 O O . VAL B 1 303 ? -10.891 -22.828 -2.26 1 98.56 303 VAL B O 1
ATOM 5038 N N . PHE B 1 304 ? -12.336 -21.953 -0.793 1 98 304 PHE B N 1
ATOM 5039 C CA . PHE B 1 304 ? -12.906 -23.203 -0.338 1 98 304 PHE B CA 1
ATOM 5040 C C . PHE B 1 304 ? -14.312 -23.391 -0.89 1 98 304 PHE B C 1
ATOM 5042 O O . PHE B 1 304 ? -15.125 -22.469 -0.862 1 98 304 PHE B O 1
ATOM 5049 N N . LEU B 1 305 ? -14.539 -24.5 -1.414 1 98.44 305 LEU B N 1
ATOM 5050 C CA . LEU B 1 305 ? -15.883 -24.922 -1.79 1 98.44 305 LEU B CA 1
ATOM 5051 C C . LEU B 1 305 ? -16.438 -25.938 -0.795 1 98.44 305 LEU B C 1
ATOM 5053 O O . LEU B 1 305 ? -15.945 -27.062 -0.718 1 98.44 305 LEU B O 1
ATOM 5057 N N . THR B 1 306 ? -17.484 -25.562 -0.053 1 98 306 THR B N 1
ATOM 5058 C CA . THR B 1 306 ? -18.031 -26.438 0.97 1 98 306 THR B CA 1
ATOM 5059 C C . THR B 1 306 ? -18.984 -27.469 0.349 1 98 306 THR B C 1
ATOM 5061 O O . THR B 1 306 ? -19.297 -27.375 -0.836 1 98 306 THR B O 1
ATOM 5064 N N . ALA B 1 307 ? -19.422 -28.406 1.147 1 97 307 ALA B N 1
ATOM 5065 C CA . ALA B 1 307 ? -20.359 -29.438 0.689 1 97 307 ALA B CA 1
ATOM 5066 C C . ALA B 1 307 ? -21.688 -28.828 0.264 1 97 307 ALA B C 1
ATOM 5068 O O . ALA B 1 307 ? -22.375 -29.359 -0.615 1 97 307 ALA B O 1
ATOM 5069 N N . GLU B 1 308 ? -22.062 -27.703 0.834 1 97.25 308 GLU B N 1
ATOM 5070 C CA . GLU B 1 308 ? -23.312 -27 0.526 1 97.25 308 GLU B CA 1
ATOM 5071 C C . GLU B 1 308 ? -23.125 -26.047 -0.652 1 97.25 308 GLU B C 1
ATOM 5073 O O . GLU B 1 308 ? -24.031 -25.281 -0.981 1 97.25 308 GLU B O 1
ATOM 5078 N N . ASN B 1 309 ? -21.906 -26.031 -1.248 1 97.5 309 ASN B N 1
ATOM 5079 C CA . ASN B 1 309 ? -21.562 -25.234 -2.418 1 97.5 309 ASN B CA 1
ATOM 5080 C C . ASN B 1 309 ? -21.422 -23.766 -2.07 1 97.5 309 ASN B C 1
ATOM 5082 O O . ASN B 1 309 ? -21.703 -22.891 -2.898 1 97.5 309 ASN B O 1
ATOM 5086 N N . ASP B 1 310 ? -21.125 -23.547 -0.792 1 98 310 ASP B N 1
ATOM 5087 C CA . ASP B 1 310 ? -20.703 -22.188 -0.435 1 98 310 ASP B CA 1
ATOM 5088 C C . ASP B 1 310 ? -19.25 -21.938 -0.86 1 98 310 ASP B C 1
ATOM 5090 O O . ASP B 1 310 ? -18.391 -22.828 -0.726 1 98 310 ASP B O 1
ATOM 5094 N N . VAL B 1 311 ? -19.062 -20.781 -1.413 1 98.75 311 VAL B N 1
ATOM 5095 C CA . VAL B 1 311 ? -17.719 -20.375 -1.824 1 98.75 311 VAL B CA 1
ATOM 5096 C C . VAL B 1 311 ? -17.125 -19.406 -0.803 1 98.75 311 VAL B C 1
ATOM 5098 O O . VAL B 1 311 ? -17.672 -18.328 -0.591 1 98.75 311 VAL B O 1
ATOM 5101 N N . ILE B 1 312 ? -16.016 -19.797 -0.128 1 98.75 312 ILE B N 1
ATOM 5102 C CA . ILE B 1 312 ? -15.344 -18.984 0.884 1 98.75 312 ILE B CA 1
ATOM 5103 C C . ILE B 1 312 ? -13.945 -18.609 0.396 1 98.75 312 ILE B C 1
ATOM 5105 O O . ILE B 1 312 ? -13.117 -19.484 0.131 1 98.75 312 ILE B O 1
ATOM 5109 N N . ILE B 1 313 ? -13.656 -17.344 0.26 1 98.69 313 ILE B N 1
ATOM 5110 C CA . ILE B 1 313 ? -12.359 -16.891 -0.239 1 98.69 313 ILE B CA 1
ATOM 5111 C C . ILE B 1 313 ? -11.297 -17.109 0.836 1 98.69 313 ILE B C 1
ATOM 5113 O O . ILE B 1 313 ? -11.469 -16.688 1.982 1 98.69 313 ILE B O 1
ATOM 5117 N N . ASN B 1 314 ? -10.227 -17.719 0.469 1 95.81 314 ASN B N 1
ATOM 5118 C CA . ASN B 1 314 ? -9.117 -17.984 1.375 1 95.81 314 ASN B CA 1
ATOM 5119 C C . ASN B 1 314 ? -8.016 -16.953 1.232 1 95.81 314 ASN B C 1
ATOM 5121 O O . ASN B 1 314 ? -7.684 -16.25 2.195 1 95.81 314 ASN B O 1
ATOM 5125 N N . GLU B 1 315 ? -7.52 -16.828 0.047 1 94.25 315 GLU B N 1
ATOM 5126 C CA . GLU B 1 315 ? -6.395 -15.922 -0.193 1 94.25 315 GLU B CA 1
ATOM 5127 C C . GLU B 1 315 ? -6.359 -15.461 -1.646 1 94.25 315 GLU B C 1
ATOM 5129 O O . GLU B 1 315 ? -6.996 -16.062 -2.512 1 94.25 315 GLU B O 1
ATOM 5134 N N . ILE B 1 316 ? -5.723 -14.359 -1.868 1 97.31 316 ILE B N 1
ATOM 5135 C CA . ILE B 1 316 ? -5.438 -13.859 -3.207 1 97.31 316 ILE B CA 1
ATOM 5136 C C . ILE B 1 316 ? -3.93 -13.688 -3.385 1 97.31 316 ILE B C 1
ATOM 5138 O O . ILE B 1 316 ? -3.25 -13.164 -2.504 1 97.31 316 ILE B O 1
ATOM 5142 N N . ASN B 1 317 ? -3.395 -14.203 -4.426 1 96.62 317 ASN B N 1
ATOM 5143 C CA . ASN B 1 317 ? -1.979 -14.102 -4.762 1 96.62 317 ASN B CA 1
ATOM 5144 C C . ASN B 1 317 ? -1.752 -13.188 -5.965 1 96.62 317 ASN B C 1
ATOM 5146 O O . ASN B 1 317 ? -2.145 -13.523 -7.086 1 96.62 317 ASN B O 1
ATOM 5150 N N . THR B 1 318 ? -1.065 -12.094 -5.75 1 97.94 318 THR B N 1
ATOM 5151 C CA . THR B 1 318 ? -0.961 -11.062 -6.773 1 97.94 318 THR B CA 1
ATOM 5152 C C . THR B 1 318 ? 0.201 -11.352 -7.719 1 97.94 318 THR B C 1
ATOM 5154 O O . THR B 1 318 ? 0.297 -10.758 -8.797 1 97.94 318 THR B O 1
ATOM 5157 N N . LEU B 1 319 ? 1.142 -12.234 -7.328 1 96.25 319 LEU B N 1
ATOM 5158 C CA . LEU B 1 319 ? 2.215 -12.727 -8.188 1 96.25 319 LEU B CA 1
ATOM 5159 C C . LEU B 1 319 ? 2.322 -14.25 -8.102 1 96.25 319 LEU B C 1
ATOM 5161 O O . LEU B 1 319 ? 3.32 -14.781 -7.605 1 96.25 319 LEU B O 1
ATOM 5165 N N . PRO B 1 320 ? 1.307 -14.859 -8.617 1 95.19 320 PRO B N 1
ATOM 5166 C CA . PRO B 1 320 ? 1.325 -16.328 -8.523 1 95.19 320 PRO B CA 1
ATOM 5167 C C . PRO B 1 320 ? 2.523 -16.938 -9.234 1 95.19 320 PRO B C 1
ATOM 5169 O O . PRO B 1 320 ? 3.154 -16.297 -10.078 1 95.19 320 PRO B O 1
ATOM 5172 N N . GLY B 1 321 ? 2.801 -18.156 -8.867 1 90.69 321 GLY B N 1
ATOM 5173 C CA . GLY B 1 321 ? 3.918 -18.875 -9.469 1 90.69 321 GLY B CA 1
ATOM 5174 C C . GLY B 1 321 ? 3.771 -19.062 -10.969 1 90.69 321 GLY B C 1
ATOM 5175 O O . GLY B 1 321 ? 2.652 -19.141 -11.484 1 90.69 321 GLY B O 1
ATOM 5176 N N . PHE B 1 322 ? 4.918 -19.188 -11.625 1 93.19 322 PHE B N 1
ATOM 5177 C CA . PHE B 1 322 ? 4.969 -19.328 -13.078 1 93.19 322 PHE B CA 1
ATOM 5178 C C . PHE B 1 322 ? 5.863 -20.5 -13.477 1 93.19 322 PHE B C 1
ATOM 5180 O O . PHE B 1 322 ? 6.504 -20.469 -14.523 1 93.19 322 PHE B O 1
ATOM 5187 N N . THR B 1 323 ? 5.949 -21.391 -12.586 1 87.56 323 THR B N 1
ATOM 5188 C CA . THR B 1 323 ? 6.664 -22.609 -12.945 1 87.56 323 THR B CA 1
ATOM 5189 C C . THR B 1 323 ? 5.82 -23.469 -13.883 1 87.56 323 THR B C 1
ATOM 5191 O O . THR B 1 323 ? 4.668 -23.141 -14.164 1 87.56 323 THR B O 1
ATOM 5194 N N . ASN B 1 324 ? 6.434 -24.562 -14.297 1 79.69 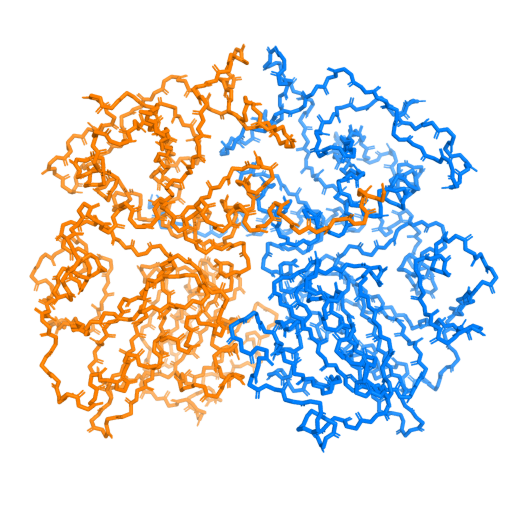324 ASN B N 1
ATOM 5195 C CA . ASN B 1 324 ? 5.75 -25.453 -15.227 1 79.69 324 ASN B CA 1
ATOM 5196 C C . ASN B 1 324 ? 4.547 -26.141 -14.578 1 79.69 324 ASN B C 1
ATOM 5198 O O . ASN B 1 324 ? 3.629 -26.578 -15.266 1 79.69 324 ASN B O 1
ATOM 5202 N N . ILE B 1 325 ? 4.531 -26.125 -13.289 1 81.94 325 ILE B N 1
ATOM 5203 C CA . ILE B 1 325 ? 3.453 -26.844 -12.609 1 81.94 325 ILE B CA 1
ATOM 5204 C C . ILE B 1 325 ? 2.578 -25.859 -11.852 1 81.94 325 ILE B C 1
ATOM 5206 O O . ILE B 1 325 ? 1.693 -26.25 -11.086 1 81.94 325 ILE B O 1
ATOM 5210 N N . SER B 1 326 ? 2.891 -24.594 -12.039 1 91.06 326 SER B N 1
ATOM 5211 C CA . SER B 1 326 ? 2.123 -23.578 -11.32 1 91.06 326 SER B CA 1
ATOM 5212 C C . SER B 1 326 ? 0.685 -23.516 -11.82 1 91.06 326 SER B C 1
ATOM 5214 O O . SER B 1 326 ? 0.438 -23.609 -13.023 1 91.06 326 SER B O 1
ATOM 5216 N N . MET B 1 327 ? -0.175 -23.359 -10.93 1 94.38 327 MET B N 1
ATOM 5217 C CA . MET B 1 327 ? -1.612 -23.391 -11.188 1 94.38 327 MET B CA 1
ATOM 5218 C C . MET B 1 327 ? -2.016 -22.25 -12.125 1 94.38 327 MET B C 1
ATOM 5220 O O . MET B 1 327 ? -2.812 -22.453 -13.039 1 94.38 327 MET B O 1
ATOM 5224 N N . TYR B 1 328 ? -1.474 -21.078 -12.039 1 97.31 328 TYR B N 1
ATOM 5225 C CA . TYR B 1 328 ? -1.939 -19.891 -12.758 1 97.31 328 TYR B CA 1
ATOM 5226 C C . TYR B 1 328 ? -1.78 -20.062 -14.266 1 97.31 328 TYR B C 1
ATOM 5228 O O . TYR B 1 328 ? -2.754 -19.969 -15.016 1 97.31 328 TYR B O 1
ATOM 5236 N N . PRO B 1 329 ? -0.554 -20.391 -14.727 1 97.38 329 PRO B N 1
ATOM 5237 C CA . PRO B 1 329 ? -0.438 -20.625 -16.172 1 97.38 329 PRO B CA 1
ATOM 5238 C C . PRO B 1 329 ? -1.253 -21.828 -16.641 1 97.38 329 PRO B C 1
ATOM 5240 O O . PRO B 1 329 ? -1.803 -21.812 -17.734 1 97.38 329 PRO B O 1
ATOM 5243 N N . LYS B 1 330 ? -1.375 -22.875 -15.789 1 97.06 330 LYS B N 1
ATOM 5244 C CA . LYS B 1 330 ? -2.127 -24.062 -16.172 1 97.06 330 LYS B CA 1
ATOM 5245 C C . LYS B 1 330 ? -3.605 -23.75 -16.359 1 97.06 330 LYS B C 1
ATOM 5247 O O . LYS B 1 330 ? -4.246 -24.281 -17.281 1 97.06 330 LYS B O 1
ATOM 5252 N N . LEU B 1 331 ? -4.09 -22.922 -15.531 1 98.5 331 LEU B N 1
ATOM 5253 C CA . LEU B 1 331 ? -5.496 -22.547 -15.617 1 98.5 331 LEU B CA 1
ATOM 5254 C C . LEU B 1 331 ? -5.773 -21.766 -16.891 1 98.5 331 LEU B C 1
ATOM 5256 O O . LEU B 1 331 ? -6.785 -22 -17.562 1 98.5 331 LEU B O 1
ATOM 5260 N N . TRP B 1 332 ? -4.926 -20.875 -17.234 1 98.38 332 TRP B N 1
ATOM 5261 C CA . TRP B 1 332 ? -5.117 -20.109 -18.469 1 98.38 332 TRP B CA 1
ATOM 5262 C C . TRP B 1 332 ? -4.934 -20.984 -19.703 1 98.38 332 TRP B C 1
ATOM 5264 O O . TRP B 1 332 ? -5.641 -20.828 -20.688 1 98.38 332 TRP B O 1
ATOM 5274 N N . GLN B 1 333 ? -3.951 -21.922 -19.625 1 97.69 333 GLN B N 1
ATOM 5275 C CA . GLN B 1 333 ? -3.811 -22.875 -20.719 1 97.69 333 GLN B CA 1
ATOM 5276 C C . GLN B 1 333 ? -5.105 -23.656 -20.953 1 97.69 333 GLN B C 1
ATOM 5278 O O . GLN B 1 333 ? -5.559 -23.797 -22.094 1 97.69 333 GLN B O 1
ATOM 5283 N N . ALA B 1 334 ? -5.66 -24.078 -19.875 1 97.94 334 ALA B N 1
ATOM 5284 C CA . ALA B 1 334 ? -6.922 -24.812 -19.953 1 97.94 334 ALA B CA 1
ATOM 5285 C C . ALA B 1 334 ? -8.047 -23.922 -20.469 1 97.94 334 ALA B C 1
ATOM 5287 O O . ALA B 1 334 ? -9.062 -24.422 -20.969 1 97.94 334 ALA B O 1
ATOM 5288 N N . SER B 1 335 ? -7.879 -22.656 -20.344 1 98.38 335 SER B N 1
ATOM 5289 C CA . SER B 1 335 ? -8.891 -21.703 -20.766 1 98.38 335 SER B CA 1
ATOM 5290 C C . SER B 1 335 ? -8.57 -21.125 -22.141 1 98.38 335 SER B C 1
ATOM 5292 O O . SER B 1 335 ? -9.219 -20.188 -22.594 1 98.38 335 SER B O 1
ATOM 5294 N N . GLY B 1 336 ? -7.488 -21.594 -22.781 1 98.12 336 GLY B N 1
ATOM 5295 C CA . GLY B 1 336 ? -7.246 -21.281 -24.172 1 98.12 336 GLY B CA 1
ATOM 5296 C C . GLY B 1 336 ? -6.152 -20.25 -24.375 1 98.12 336 GLY B C 1
ATOM 5297 O O . GLY B 1 336 ? -5.949 -19.75 -25.484 1 98.12 336 GLY B O 1
ATOM 5298 N N . ILE B 1 337 ? -5.414 -19.875 -23.359 1 98.12 337 ILE B N 1
ATOM 5299 C CA . ILE B 1 337 ? -4.301 -18.938 -23.469 1 98.12 337 ILE B CA 1
ATOM 5300 C C . ILE B 1 337 ? -2.986 -19.672 -23.219 1 98.12 337 ILE B C 1
ATOM 5302 O O . ILE B 1 337 ? -2.74 -20.156 -22.109 1 98.12 337 ILE B O 1
ATOM 5306 N N . SER B 1 338 ? -2.16 -19.719 -24.219 1 97.56 338 SER B N 1
ATOM 5307 C CA . SER B 1 338 ? -0.886 -20.406 -24.078 1 97.56 338 SER B CA 1
ATOM 5308 C C . SER B 1 338 ? 0.066 -19.656 -23.156 1 97.56 338 SER B C 1
ATOM 5310 O O . SER B 1 338 ? -0.132 -18.469 -22.906 1 97.56 338 SER B O 1
ATOM 5312 N N . TYR B 1 339 ? 1.047 -20.375 -22.75 1 97 339 TYR B N 1
ATOM 5313 C CA . TYR B 1 339 ? 2.02 -19.812 -21.812 1 97 339 TYR B CA 1
ATOM 5314 C C . TYR B 1 339 ? 2.717 -18.609 -22.438 1 97 339 TYR B C 1
ATOM 5316 O O . TYR B 1 339 ? 2.758 -17.531 -21.828 1 97 339 TYR B O 1
ATOM 5324 N N . PRO B 1 340 ? 3.244 -18.625 -23.672 1 97.69 340 PRO B N 1
ATOM 5325 C CA . PRO B 1 340 ? 3.867 -17.438 -24.266 1 97.69 340 PRO B CA 1
ATOM 5326 C C . PRO B 1 340 ? 2.881 -16.297 -24.469 1 97.69 340 PRO B C 1
ATOM 5328 O O . PRO B 1 340 ? 3.225 -15.133 -24.25 1 97.69 340 PRO B O 1
ATOM 5331 N N . GLU B 1 341 ? 1.704 -16.656 -24.844 1 98.25 341 GLU B N 1
ATOM 5332 C CA . GLU B 1 341 ? 0.68 -15.633 -25.031 1 98.25 341 GLU B CA 1
ATOM 5333 C C . GLU B 1 341 ? 0.35 -14.938 -23.719 1 98.25 341 GLU B C 1
ATOM 5335 O O . GLU B 1 341 ? 0.13 -13.727 -23.688 1 98.25 341 GLU B O 1
ATOM 5340 N N . LEU B 1 342 ? 0.244 -15.719 -22.672 1 98.5 342 LEU B N 1
ATOM 5341 C CA . LEU B 1 342 ? -0.021 -15.172 -21.344 1 98.5 342 LEU B CA 1
ATOM 5342 C C . LEU B 1 342 ? 1.033 -14.133 -20.953 1 98.5 342 LEU B C 1
ATOM 5344 O O . LEU B 1 342 ? 0.698 -13.047 -20.5 1 98.5 342 LEU B O 1
ATOM 5348 N N . ILE B 1 343 ? 2.289 -14.438 -21.172 1 98.44 343 ILE B N 1
ATOM 5349 C CA . ILE B 1 343 ? 3.391 -13.531 -20.859 1 98.44 343 ILE B CA 1
ATOM 5350 C C . ILE B 1 343 ? 3.221 -12.234 -21.656 1 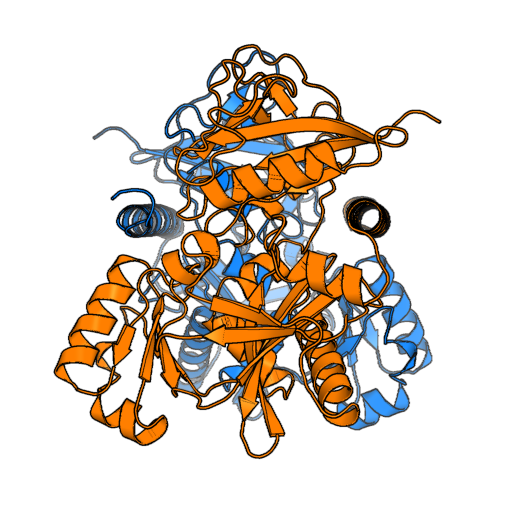98.44 343 ILE B C 1
ATOM 5352 O O . ILE B 1 343 ? 3.34 -11.141 -21.109 1 98.44 343 ILE B O 1
ATOM 5356 N N . THR B 1 344 ? 2.92 -12.383 -22.906 1 98.75 344 THR B N 1
ATOM 5357 C CA . THR B 1 344 ? 2.744 -11.227 -23.781 1 98.75 344 THR B CA 1
ATOM 5358 C C . THR B 1 344 ? 1.597 -10.352 -23.297 1 98.75 344 THR B C 1
ATOM 5360 O O . THR B 1 344 ? 1.739 -9.133 -23.203 1 98.75 344 THR B O 1
ATOM 5363 N N . ARG B 1 345 ? 0.511 -10.977 -22.953 1 98.62 345 ARG B N 1
ATOM 5364 C CA . ARG B 1 345 ? -0.653 -10.234 -22.484 1 98.62 345 ARG B CA 1
ATOM 5365 C C . ARG B 1 345 ? -0.334 -9.469 -21.203 1 98.62 345 ARG B C 1
ATOM 5367 O O . ARG B 1 345 ? -0.744 -8.32 -21.031 1 98.62 345 ARG B O 1
ATOM 5374 N N . LEU B 1 346 ? 0.32 -10.07 -20.328 1 98.81 346 LEU B N 1
ATOM 5375 C CA . LEU B 1 346 ? 0.679 -9.438 -19.062 1 98.81 346 LEU B CA 1
ATOM 5376 C C . LEU B 1 346 ? 1.552 -8.211 -19.297 1 98.81 346 LEU B C 1
ATOM 5378 O O . LEU B 1 346 ? 1.355 -7.172 -18.672 1 98.81 346 LEU B O 1
ATOM 5382 N N . ILE B 1 347 ? 2.508 -8.297 -20.219 1 98.75 347 ILE B N 1
ATOM 5383 C CA . ILE B 1 347 ? 3.381 -7.184 -20.562 1 98.75 347 ILE B CA 1
ATOM 5384 C C . ILE B 1 347 ? 2.555 -6.051 -21.172 1 98.75 347 ILE B C 1
ATOM 5386 O O . ILE B 1 347 ? 2.721 -4.887 -20.797 1 98.75 347 ILE B O 1
ATOM 5390 N N . GLU B 1 348 ? 1.675 -6.395 -22.016 1 98.62 348 GLU B N 1
ATOM 5391 C CA . GLU B 1 348 ? 0.826 -5.398 -22.672 1 98.62 348 GLU B CA 1
ATOM 5392 C C . GLU B 1 348 ? -0.067 -4.688 -21.656 1 98.62 348 GLU B C 1
ATOM 5394 O O . GLU B 1 348 ? -0.27 -3.477 -21.734 1 98.62 348 GLU B O 1
ATOM 5399 N N . LEU B 1 349 ? -0.605 -5.453 -20.75 1 98.69 349 LEU B N 1
ATOM 5400 C CA . LEU B 1 349 ? -1.451 -4.875 -19.719 1 98.69 349 LEU B CA 1
ATOM 5401 C C . LEU B 1 349 ? -0.667 -3.883 -18.875 1 98.69 349 LEU B C 1
ATOM 5403 O O . LEU B 1 349 ? -1.195 -2.84 -18.469 1 98.69 349 LEU B O 1
ATOM 5407 N N . ALA B 1 350 ? 0.583 -4.211 -18.547 1 98.69 350 ALA B N 1
ATOM 5408 C CA . ALA B 1 350 ? 1.432 -3.316 -17.766 1 98.69 350 ALA B CA 1
ATOM 5409 C C . ALA B 1 350 ? 1.663 -1.999 -18.5 1 98.69 350 ALA B C 1
ATOM 5411 O O . ALA B 1 350 ? 1.575 -0.924 -17.906 1 98.69 350 ALA B O 1
ATOM 5412 N N . LEU B 1 351 ? 1.953 -2.07 -19.75 1 98.12 351 LEU B N 1
ATOM 5413 C CA . LEU B 1 351 ? 2.207 -0.886 -20.562 1 98.12 351 LEU B CA 1
ATOM 5414 C C . LEU B 1 351 ? 0.938 -0.054 -20.734 1 98.12 351 LEU B C 1
ATOM 5416 O O . LEU B 1 351 ? 0.99 1.177 -20.688 1 98.12 351 LEU B O 1
ATOM 5420 N N . GLU B 1 352 ? -0.154 -0.773 -20.891 1 97.62 352 GLU B N 1
ATOM 5421 C CA . GLU B 1 352 ? -1.447 -0.102 -20.969 1 97.62 352 GLU B CA 1
ATOM 5422 C C . GLU B 1 352 ? -1.73 0.715 -19.719 1 97.62 352 GLU B C 1
ATOM 5424 O O . GLU B 1 352 ? -2.117 1.882 -19.797 1 97.62 352 GLU B O 1
ATOM 5429 N N . ARG B 1 353 ? -1.561 0.167 -18.625 1 97.19 353 ARG B N 1
ATOM 5430 C CA . ARG B 1 353 ? -1.813 0.845 -17.359 1 97.19 353 ARG B CA 1
ATOM 5431 C C . ARG B 1 353 ? -0.885 2.041 -17.172 1 97.19 353 ARG B C 1
ATOM 5433 O O . ARG B 1 353 ? -1.316 3.111 -16.734 1 97.19 353 ARG B O 1
ATOM 5440 N N . HIS B 1 354 ? 0.374 1.851 -17.484 1 96.5 354 HIS B N 1
ATOM 5441 C CA . HIS B 1 354 ? 1.339 2.936 -17.344 1 96.5 354 HIS B CA 1
ATOM 5442 C C . HIS B 1 354 ? 0.966 4.117 -18.25 1 96.5 354 HIS B C 1
ATOM 5444 O O . HIS B 1 354 ? 1.066 5.27 -17.828 1 96.5 354 HIS B O 1
ATOM 5450 N N . THR B 1 355 ? 0.546 3.803 -19.453 1 96.12 355 THR B N 1
ATOM 5451 C CA . THR B 1 355 ? 0.113 4.84 -20.375 1 96.12 355 THR B CA 1
ATOM 5452 C C . THR B 1 355 ? -1.103 5.582 -19.828 1 96.12 355 THR B C 1
ATOM 5454 O O . THR B 1 355 ? -1.157 6.816 -19.875 1 96.12 355 THR B O 1
ATOM 5457 N N . ALA B 1 356 ? -2.031 4.875 -19.312 1 95 356 ALA B N 1
ATOM 5458 C CA . ALA B 1 356 ? -3.229 5.477 -18.719 1 95 356 ALA B CA 1
ATOM 5459 C C . ALA B 1 356 ? -2.873 6.359 -17.531 1 95 356 ALA B C 1
ATOM 5461 O O . ALA B 1 356 ? -3.391 7.473 -17.391 1 95 356 ALA B O 1
ATOM 5462 N N . ASP B 1 357 ? -1.97 5.898 -16.656 1 93.81 357 ASP B N 1
ATOM 5463 C CA . ASP B 1 357 ? -1.531 6.656 -15.492 1 93.81 357 ASP B CA 1
ATOM 5464 C C . ASP B 1 357 ? -0.837 7.949 -15.906 1 93.81 357 ASP B C 1
ATOM 5466 O O . ASP B 1 357 ? -1.039 8.992 -15.289 1 93.81 357 ASP B O 1
ATOM 5470 N N . SER B 1 358 ? -0.025 7.895 -16.891 1 91.31 358 SER B N 1
ATOM 5471 C CA . SER B 1 358 ? 0.742 9.047 -17.359 1 91.31 358 SER B CA 1
ATOM 5472 C C . SER B 1 358 ? -0.169 10.117 -17.953 1 91.31 358 SER B C 1
ATOM 5474 O O . SER B 1 358 ? 0.228 11.273 -18.094 1 91.31 358 SER B O 1
ATOM 5476 N N . ALA B 1 359 ? -1.386 9.719 -18.344 1 91.5 359 ALA B N 1
ATOM 5477 C CA . ALA B 1 359 ? -2.328 10.641 -18.969 1 91.5 359 ALA B CA 1
ATOM 5478 C C . ALA B 1 359 ? -3.115 11.422 -17.922 1 91.5 359 ALA B C 1
ATOM 5480 O O . ALA B 1 359 ? -3.77 12.414 -18.25 1 91.5 359 ALA B O 1
ATOM 5481 N N . LEU B 1 360 ? -3.061 10.969 -16.703 1 91.19 360 LEU B N 1
ATOM 5482 C CA . LEU B 1 360 ? -3.768 11.68 -15.648 1 91.19 360 LEU B CA 1
ATOM 5483 C C . LEU B 1 360 ? -3.15 13.047 -15.406 1 91.19 360 LEU B C 1
ATOM 5485 O O . LEU B 1 360 ? -1.931 13.211 -15.492 1 91.19 360 LEU B O 1
ATOM 5489 N N . LYS B 1 361 ? -3.99 14 -15.094 1 84.94 361 LYS B N 1
ATOM 5490 C CA . LYS B 1 361 ? -3.514 15.344 -14.758 1 84.94 361 LYS B CA 1
ATOM 5491 C C . LYS B 1 361 ? -2.957 15.383 -13.336 1 84.94 361 LYS B C 1
ATOM 5493 O O . LYS B 1 361 ? -3.32 14.562 -12.5 1 84.94 361 LYS B O 1
ATOM 5498 N N . SER B 1 362 ? -1.918 16.203 -13.281 1 74.44 362 SER B N 1
ATOM 5499 C CA . SER B 1 362 ? -1.394 16.5 -11.953 1 74.44 362 SER B CA 1
ATOM 5500 C C . SER B 1 362 ? -1.394 18 -11.68 1 74.44 362 SER B C 1
ATOM 5502 O O . SER B 1 362 ? -1.376 18.797 -12.617 1 74.44 362 SER B O 1
ATOM 5504 N N . SER B 1 363 ? -1.854 18.359 -10.406 1 60.91 363 SER B N 1
ATOM 5505 C CA . SER B 1 363 ? -1.905 19.781 -10.102 1 60.91 363 SER B CA 1
ATOM 5506 C C . SER B 1 363 ? -0.574 20.453 -10.414 1 60.91 363 SER B C 1
ATOM 5508 O O . SER B 1 363 ? -0.499 21.688 -10.484 1 60.91 363 SER B O 1
ATOM 5510 N N . VAL B 1 364 ? 0.554 19.703 -10.5 1 56.06 364 VAL B N 1
ATOM 5511 C CA . VAL B 1 364 ? 1.836 20.312 -10.82 1 56.06 364 VAL B CA 1
ATOM 5512 C C . VAL B 1 364 ? 1.78 20.938 -12.211 1 56.06 364 VAL B C 1
ATOM 5514 O O . VAL B 1 364 ? 2.424 21.953 -12.477 1 56.06 364 VAL B O 1
ATOM 5517 N N . ASN B 1 365 ? 1.205 20.266 -13.188 1 47.91 365 ASN B N 1
ATOM 5518 C CA . ASN B 1 365 ? 1.231 20.766 -14.562 1 47.91 365 ASN B CA 1
ATOM 5519 C C . ASN B 1 365 ? 0.081 21.719 -14.836 1 47.91 365 ASN B C 1
ATOM 5521 O O . ASN B 1 365 ? -1.074 21.312 -14.938 1 47.91 365 ASN B O 1
ATOM 5525 N N . GLY B 1 366 ? -0.169 22.734 -13.914 1 38.06 366 GLY B N 1
ATOM 5526 C CA . GLY B 1 366 ? -1.001 23.812 -14.422 1 38.06 366 GLY B CA 1
ATOM 5527 C C . GLY B 1 366 ? -0.437 24.453 -15.68 1 38.06 366 GLY B C 1
ATOM 5528 O O . GLY B 1 366 ? 0.771 24.406 -15.922 1 38.06 366 GLY B O 1
#

Radius of gyration: 25.12 Å; Cα contacts (8 Å, |Δi|>4): 1769; chains: 2; bounding box: 62×71×62 Å

Sequence (732 aa):
MAKQRVGIVFGGKSAEHEVSLQSAKNIVDAIDKSRFDVVLLGIDKQGQWHVNDASQYLLNADDPAHIALNPSEISVATVPGVIHGQLINAGNAQTLAQIDVIFPIVHGTLGEDGSLQGMLRMANLPFVGSDVLGSAACMDKDVTKRLLRDAGLNIAPFVTLTRANRDQHSFAQITAQLGLPLFVKPANQGSSVGVSKVTSEAQFADAVRLAFEFDHKVVVEQGIKGREIECAVLGNDFPQASTCGEVVLNSDFYSYDTKYIDDKGAQVVVPAVLDPEINDKIRAIAIEAYQALGCGGMARVDVFLTAENDVIINEINTLPGFTNISMYPKLWQASGISYPELITRLIELALERHTADSALKSSVNGMAKQRVGIVFGGKSAEHEVSLQSAKNIVDAIDKSRFDVVLLGIDKQGQWHVNDASQYLLNADDPAHIALNPSEISVATVPGVIHGQLINAGNAQTLAQIDVIFPIVHGTLGEDGSLQGMLRMANLPFVGSDVLGSAACMDKDVTKRLLRDAGLNIAPFVTLTRANRDQHSFAQITAQLGLPLFVKPANQGSSVGVSKVTSEAQFADAVRLAFEFDHKVVVEQGIKGREIECAVLGNDFPQASTCGEVVLNSDFYSYDTKYIDDKGAQVVVPAVLDPEINDKIRAIAIEAYQALGCGGMARVDVFLTAENDVIINEINTLPGFTNISMYPKLWQASGISYPELITRLIELALERHTADSALKSSVNG

pLDDT: mean 93.7, std 9.3, range [38.06, 98.94]

Secondary structure (DSSP, 8-state):
-PPEEEEEEEE-SSTTHHHHHHHHHHHHHHS-TTTEEEEEEEE-TTS-EEEE-TTSSEESTT-TTT-EEPP-S-BEEE-TT-SS--EEETTT--B-PPPSEEEEEE-STTTSSSHHHHHHHHTT--BSS--HHHHHHHH-HHHHHHHHHHTT--B--EEEEETTTGGG--HHHHHHHH-SSEEEEETT--TTTT-EEE-SHHHHHHHHHHHHTT-SEEEEEEPP-SEEEEEEEEESSS-EEEEEEEEEESSS---HIIIII-TTTEEEESS----HHHHHHHHHHHHHHHHHTT--EEEEEEEEE-TT--EEEEEEESS---STT-HHHHHHHHTT--HHHHHHHHHHHHHHHHHHHHTS--TT--/-PPEEEEEEEE-SSTTHHHHHHHHHHHHHHS-TTTEEEEEEEE-TTS-EEEE-TTSSEESTT-TTT-EEPP-S-BEEE-TT-SS--EEETTT--B-PPPSEEEEEE-STTTSSSHHHHHHHHTT--BSS--HHHHHHHH-HHHHHHHHHHTT--B--EEEEETTTGGG--HHHHHHHH-SSEEEEETT--TTTT-EEE-SHHHHHHHHHHHHTT-SEEEEEEPP-SEEEEEEEEESSS-EEEEEEEEEESSS---HIIIII-TTTEEEESS----HHHHHHHHHHHHHHHHHTT--EEEEEEEEE-TT--EEEEEEESS---STT-HHHHHHHHTT--HHHHHHHHHHHHHHHHHHHHTS--TT--

Nearest PDB structures (foldseek):
  3i12-assembly1_A  TM=9.818E-01  e=1.774E-65  Salmonella enterica subsp. enterica serovar Typhimurium
  7u56-assembly1_B  TM=9.901E-01  e=2.036E-64  Klebsiella pneumoniae subsp. pneumoniae HS11286
  7u9k-assembly1_B  TM=9.231E-01  e=1.116E-42  Staphylococcus aureus subsp. aureus NCTC 8325
  8evx-assembly1_B  TM=9.176E-01  e=3.359E-34  Pseudomonas aeruginosa PAO1
  8evv-assembly1_A  TM=8.790E-01  e=1.041E-33  Pseudomonas aeruginosa PAO1

Solvent-accessible surface area (backbone atoms only — not comparable to full-atom values): 36530 Å² total; per-residue (Å²): 128,83,59,46,30,35,30,39,33,25,19,29,50,26,71,39,21,55,59,12,44,47,18,46,51,45,46,67,70,44,46,57,66,86,51,38,41,81,41,41,35,40,22,41,75,70,33,35,37,21,50,37,52,90,91,58,36,53,36,53,76,90,34,80,93,62,37,41,77,36,88,54,88,45,36,40,18,38,24,39,31,34,91,64,55,30,38,22,30,44,79,60,23,46,66,46,83,72,64,64,32,33,44,64,43,29,37,42,61,58,38,37,38,12,22,42,41,5,35,32,53,45,24,63,45,33,42,42,33,31,49,33,45,19,19,17,36,45,37,28,50,61,55,36,49,44,44,37,47,62,70,71,46,52,53,66,57,69,48,78,34,34,84,78,46,40,88,78,58,48,66,68,61,49,38,73,73,48,43,76,42,29,34,31,28,23,22,69,55,52,69,58,52,48,50,35,80,25,84,46,63,69,48,39,56,51,30,53,54,49,10,52,42,55,26,73,38,31,36,39,29,34,58,76,76,51,49,42,36,34,34,27,37,42,34,61,86,75,58,45,55,31,48,43,25,27,56,45,62,78,52,97,64,87,37,51,52,31,70,75,67,36,76,84,36,36,46,76,37,78,66,40,96,60,57,69,68,56,46,50,49,51,29,53,50,42,50,50,50,40,57,68,50,50,46,21,32,35,33,33,32,32,28,32,39,29,93,87,68,46,67,29,46,72,50,55,35,53,69,59,57,46,37,97,81,22,64,47,53,51,26,32,40,76,58,73,38,47,68,42,55,47,53,51,50,38,51,50,46,17,51,49,49,43,53,56,59,69,66,39,55,50,76,61,71,115,130,83,60,46,30,35,30,38,34,25,17,29,49,26,72,40,22,54,58,12,45,48,17,46,52,46,47,66,72,44,47,56,64,87,53,37,42,80,42,40,35,39,22,40,74,71,33,36,37,20,51,36,53,90,91,58,37,52,37,54,75,90,34,81,92,60,37,40,77,37,86,54,87,46,36,40,19,39,24,38,31,35,91,63,55,28,38,22,30,44,78,60,24,46,65,44,83,72,65,65,30,33,43,65,44,30,37,42,61,60,37,37,38,12,22,42,41,4,32,32,54,45,24,63,46,34,41,42,33,32,49,33,45,18,18,17,36,45,35,27,50,60,54,36,48,44,43,36,46,61,72,71,46,52,54,62,57,70,50,79,33,33,84,79,48,38,88,78,57,48,66,68,61,50,37,73,72,50,42,78,40,30,34,30,29,23,23,69,56,52,70,59,52,49,50,34,80,27,82,46,63,69,47,40,56,52,30,53,54,48,8,52,42,55,26,74,37,31,36,39,29,34,58,78,76,51,49,44,34,37,32,27,36,43,34,61,87,76,57,44,56,31,49,40,28,28,57,44,61,77,53,97,62,89,37,49,52,32,71,74,67,36,76,81,36,36,45,77,38,78,67,41,95,59,58,70,68,55,47,51,51,52,32,52,50,42,52,51,51,40,56,66,51,50,46,22,29,34,34,33,35,33,27,31,39,29,94,86,68,47,68,30,46,71,50,56,35,54,67,58,58,48,36,96,80,22,63,47,52,51,28,32,41,76,58,73,38,47,67,42,54,47,53,52,49,38,51,50,46,15,51,49,50,44,54,55,59,71,67,38,53,48,75,60,70,113

Organism: Enterobacter sp. (strain 638) (NCBI:txid399742)

InterPro domains:
  IPR000291 D-alanine--D-alanine ligase/VANA/B/C, conserved site [PS00843] (107-118)
  IPR000291 D-alanine--D-alanine ligase/VANA/B/C, conserved site [PS00844] (293-321)
  IPR005905 D-alanine--D-alanine ligase [MF_00047] (4-351)
  IPR005905 D-alanine--D-alanine ligase [PIRSF039102] (2-357)
  IPR005905 D-alanine--D-alanine ligase [TIGR01205] (5-350)
  IPR011095 D-alanine--D-alanine ligase, C-terminal [PF07478] (147-348)
  IPR011127 D-alanine--D-alanine ligase, N-terminal domain [PF01820] (5-130)
  IPR011761 ATP-grasp fold [PS50975] (145-348)
  IPR013815 ATP-grasp fold, subdomain 1 [G3DSA:3.30.1490.20] (155-224)
  IPR016185 Pre-ATP-grasp domain superfamily [SSF52440] (3-139)